Protein AF-0000000078835483 (afdb_homodimer)

pLDDT: mean 87.38, std 11.38, range [38.97, 98.06]

Nearest PDB structures (foldseek):
  6n4n-assembly2_C  TM=4.711E-01  e=6.433E-01  synthetic construct
  5m4y-assembly1_A  TM=3.580E-01  e=1.538E+00  Saccharomyces cerevisiae S288C
  7a0g-assembly1_FFF  TM=2.303E-01  e=1.018E+00  Serratia marcescens
  6n4n-assembly2_C  TM=4.713E-01  e=6.152E-01  synthetic construct
  8gyw-assembly1_B  TM=5.717E-01  e=2.550E+00  Homo sapiens

Secondary structure (DSSP, 8-state):
-TTHHHHHHHHHHHHHHHHHHHHHHHTT-STTTGGG--HHHHHHHHHHHHHHHHHHHHHHHHHHHHHHHH----HHHHHHHHHHHHHHHHHHHHHHHHTS--HHHHHHHHHHHHHHHHHHHHHHHHHHTT---PPPHHHHHHHHHHHHHHHHHHHHHTTTTTT----HHHHHHHHHHHHHHHHHHHHHHHHHHHHHHHHHHHHH-/-TTHHHHHHHHHHHHHHHHHHHHHHHTT-STTTGGG--HHHHHHHHHHHHHHHHHHHHHHHHHHHHHHHH----HHHHHHHHHHHHHHHHHHHHHHHHTS--HHHHHHHHHHHHHHHHHHHHHHHHHHTT---PPPHHHHHHHHHHHHHHHHHHHHHTTTTTT----HHHHHHHHHHHHHHHHHHHHHHHHHHHHHHHHHHHHH-

Organism: Phenylobacterium zucineum (strain HLK1) (NCBI:txid450851)

Radius of gyration: 20.85 Å; Cα contacts (8 Å, |Δi|>4): 551; chains: 2; bounding box: 53×57×50 Å

Foldseek 3Di:
DLCVLVVLLVLLQVLLVLLLVLLCLLLQNDPPRNVPADPLRSLVSLVSSLVSLVVSLVSLVVSVVVCVVVVSCDPSSVVSNVVSLLSNLLSLLVSLVSLDDDPLQVVLSVLLNVLVVLLVVLCVVCVVVPHDDDQDPLNVCLSVLSSVLSSLSSCLSSVVSVVHDPPVVVSVVSNVVSSVSSVVSSVSSVVRSVVSVVSSVVVVD/DLCVLVVLLVLLQVLLVLLLVLLCLLLQNDPPRNVPDDPLRSLVSLVSSLVSLVVSLVSLVVSVVVCVVVVSCDPSSVVSNVVSLLSNLLSLLVSLVSLDDDPLQVVLSVLLNVLVVLLVVLCVVCVVVPHDDDQDPLNVCLSVLSSVLSSLSSCLSSVVSVVHDPPVVVSVVSNVVSSVSSVVSSVSSVVRSVVSVVSSVVVVD

InterPro domains:
  IPR000462 CDP-alcohol phosphatidyltransferase [PF01066] (3-188)
  IPR004570 CDP-diacylglycerol--glycerol-3-phosphate 3-phosphatidyltransferase [PIRSF000847] (2-202)
  IPR004570 CDP-diacylglycerol--glycerol-3-phosphate 3-phosphatidyltransferase [TIGR00560] (3-203)
  IPR043130 CDP-alcohol phosphatidyltransferase, transmembrane domain [G3DSA:1.20.120.1760] (1-204)
  IPR048254 CDP-alcohol phosphatidyltransferase, conserved site [PS00379] (63-85)
  IPR050324 CDP-alcohol phosphatidyltransferase class-I [PTHR14269] (3-194)

Solvent-accessible surface area (backbone atoms only — not comparable to full-atom values): 20276 Å² total; per-residue (Å²): 125,63,57,53,61,39,51,54,34,50,50,28,35,52,29,24,52,47,22,25,51,28,24,29,29,44,43,49,22,30,83,76,54,22,80,69,51,49,74,69,52,27,28,48,30,39,48,49,19,50,50,31,45,51,52,31,50,52,49,52,59,47,42,60,54,46,44,68,66,56,70,48,74,40,72,64,36,64,38,41,41,60,32,26,55,50,36,34,53,51,28,50,52,55,23,52,32,39,70,29,70,44,36,80,49,50,53,39,49,50,53,41,52,43,39,52,47,43,48,49,37,51,46,24,56,29,20,58,70,71,44,80,80,79,85,53,77,65,54,66,48,29,54,56,38,39,49,50,16,47,51,42,43,47,46,57,74,37,33,73,52,68,69,53,72,74,49,60,67,61,47,51,50,52,42,49,51,20,46,50,40,34,46,52,22,26,51,49,41,51,52,45,39,51,51,52,51,51,50,47,51,62,70,72,100,124,61,56,54,62,38,50,54,32,50,49,26,34,51,30,23,51,48,21,25,51,28,24,27,28,46,43,48,22,31,85,78,55,22,80,70,51,49,72,68,51,27,27,49,30,40,48,51,19,50,50,31,44,52,53,31,49,52,48,53,60,48,43,60,53,44,44,69,65,55,70,50,73,40,73,64,37,64,40,41,40,61,34,24,55,50,36,32,53,51,26,49,51,53,22,51,30,39,69,29,71,48,35,79,47,50,53,39,50,50,53,41,52,43,39,52,46,43,48,49,36,51,48,25,57,28,21,58,70,68,44,80,80,79,86,53,77,66,52,65,48,31,56,56,38,39,50,50,16,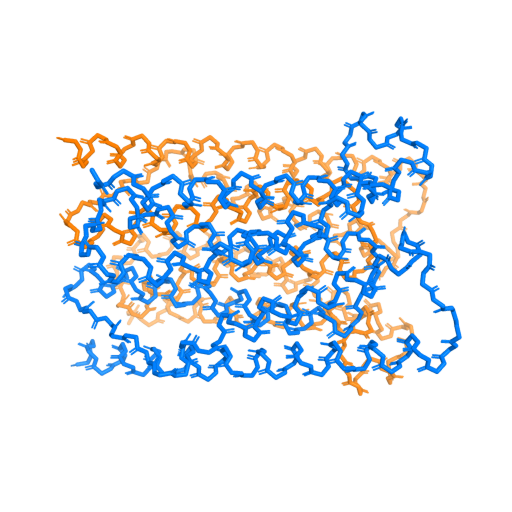49,51,42,43,46,47,56,74,37,33,72,53,68,69,54,74,76,50,60,66,59,47,50,49,52,43,49,51,19,44,50,40,35,45,49,22,26,52,50,40,49,52,46,40,50,50,51,51,50,51,47,53,63,71,74,103

Sequence (410 aa):
MKALPNILTSMRLVLALFMFVALAAAAGAVPYLSERLTPLQQFSLQRWAVYAFIVAAVTDFFDGWLARRMNAVSVWGAILDPIGDKVLVCGAILGLLSLGPQPMVVLPAGLILFREFTVSALREVGAGRGVKLPVTLLAKWKTTLQLTALAMELIVAAWGAFSLPEETAVRSGFALAAHGLFWIAAIVTLITGAQYWEQTRKALSMKALPNILTSMRLVLALFMFVALAAAAGAVPYLSERLTPLQQFSLQRWAVYAFIVAAVTDFFDGWLARRMNAVSVWGAILDPIGDKVLVCGAILGLLSLGPQPMVVLPAGLILFREFTVSALREVGAGRGVKLPVTLLAKWKTTLQLTALAMELIVAAWGAFSLPEETAVRSGFALAAHGLFWIAAIVTLITGAQYWEQTRKALS

Structure (mmCIF, N/CA/C/O backbone):
data_AF-0000000078835483-model_v1
#
loop_
_entity.id
_entity.type
_entity.pdbx_description
1 polymer 'CDP-diacylglycerol--glycerol-3-phosphate 3-phosphatidyltransferase'
#
loop_
_atom_site.group_PDB
_atom_site.id
_atom_site.type_symbol
_atom_site.label_atom_id
_atom_site.label_alt_id
_atom_site.label_comp_id
_atom_site.label_asym_id
_atom_site.label_entity_id
_atom_site.label_seq_id
_atom_site.pdbx_PDB_ins_code
_atom_site.Cartn_x
_atom_site.Cartn_y
_atom_site.Cartn_z
_atom_site.occupancy
_atom_site.B_iso_or_equiv
_atom_site.auth_seq_id
_atom_site.auth_comp_id
_atom_site.auth_asym_id
_atom_site.auth_atom_id
_atom_site.pdbx_PDB_model_num
ATOM 1 N N . MET A 1 1 ? 25.078 22.672 5.008 1 38.97 1 MET A N 1
ATOM 2 C CA . MET A 1 1 ? 25 21.453 5.809 1 38.97 1 MET A CA 1
ATOM 3 C C . MET A 1 1 ? 23.562 20.938 5.859 1 38.97 1 MET A C 1
ATOM 5 O O . MET A 1 1 ? 23.297 19.891 6.43 1 38.97 1 MET A O 1
ATOM 9 N N . LYS A 1 2 ? 22.406 21.844 5.75 1 52.5 2 LYS A N 1
ATOM 10 C CA . LYS A 1 2 ? 20.969 21.641 5.707 1 52.5 2 LYS A CA 1
ATOM 11 C C . LYS A 1 2 ? 20.578 20.672 4.594 1 52.5 2 LYS A C 1
ATOM 13 O O . LYS A 1 2 ? 19.516 20.047 4.652 1 52.5 2 LYS A O 1
ATOM 18 N N . ALA A 1 3 ? 21.672 20.312 3.773 1 58.5 3 ALA A N 1
ATOM 19 C CA . ALA A 1 3 ? 21.484 19.641 2.49 1 58.5 3 ALA A CA 1
ATOM 20 C C . ALA A 1 3 ? 21.672 18.125 2.621 1 58.5 3 ALA A C 1
ATOM 22 O O . ALA A 1 3 ? 21.125 17.359 1.846 1 58.5 3 ALA A O 1
ATOM 23 N N . LEU A 1 4 ? 22.422 17.641 3.676 1 56.84 4 LEU A N 1
ATOM 24 C CA . LEU A 1 4 ? 22.828 16.25 3.744 1 56.84 4 LEU A CA 1
ATOM 25 C C . LEU A 1 4 ? 21.641 15.344 4.035 1 56.84 4 LEU A C 1
ATOM 27 O O . LEU A 1 4 ? 21.453 14.32 3.371 1 56.84 4 LEU A O 1
ATOM 31 N N . PRO A 1 5 ? 20.844 15.719 4.945 1 62 5 PRO A N 1
ATOM 32 C CA . PRO A 1 5 ? 19.703 14.852 5.223 1 62 5 PRO A CA 1
ATOM 33 C C . PRO A 1 5 ? 18.766 14.711 4.027 1 62 5 PRO A C 1
ATOM 35 O O . PRO A 1 5 ? 18.219 13.625 3.777 1 62 5 PRO A O 1
ATOM 38 N N . ASN A 1 6 ? 18.812 15.695 3.252 1 74.06 6 ASN A N 1
ATOM 39 C CA . ASN A 1 6 ? 17.953 15.672 2.066 1 74.06 6 ASN A CA 1
ATOM 40 C C . ASN A 1 6 ? 18.516 14.742 0.993 1 74.06 6 ASN A C 1
ATOM 42 O O . ASN A 1 6 ? 17.766 14.07 0.289 1 74.06 6 ASN A O 1
ATOM 46 N N . ILE A 1 7 ? 19.859 14.719 1.048 1 75.75 7 ILE A N 1
ATOM 47 C CA . ILE A 1 7 ? 20.484 13.875 0.044 1 75.75 7 ILE A CA 1
ATOM 48 C C . ILE A 1 7 ? 20.234 12.406 0.372 1 75.75 7 ILE A C 1
ATOM 50 O O . ILE A 1 7 ? 19.938 11.609 -0.519 1 75.75 7 ILE A O 1
ATOM 54 N N . LEU A 1 8 ? 20.297 12.062 1.636 1 78.25 8 LEU A N 1
ATOM 55 C CA . LEU A 1 8 ? 20.078 10.68 2.047 1 78.25 8 LEU A CA 1
ATOM 56 C C . LEU A 1 8 ? 18.625 10.266 1.815 1 78.25 8 LEU A C 1
ATOM 58 O O . LEU A 1 8 ? 18.359 9.141 1.391 1 78.25 8 LEU A O 1
ATOM 62 N N . THR A 1 9 ? 17.797 11.18 2.062 1 81.31 9 THR A N 1
ATOM 63 C CA . THR A 1 9 ? 16.391 10.914 1.872 1 81.31 9 THR A CA 1
ATOM 64 C C . THR A 1 9 ? 16.062 10.719 0.394 1 81.31 9 THR A C 1
ATOM 66 O O . THR A 1 9 ? 15.32 9.797 0.031 1 81.31 9 THR A O 1
ATOM 69 N N . SER A 1 10 ? 16.656 11.586 -0.372 1 85.19 10 SER A N 1
ATOM 70 C CA . SER A 1 10 ? 16.453 11.461 -1.812 1 85.19 10 SER A CA 1
ATOM 71 C C . SER A 1 10 ? 17.031 10.156 -2.344 1 85.19 10 SER A C 1
ATOM 73 O O . SER A 1 10 ? 16.438 9.508 -3.209 1 85.19 10 SER A O 1
ATOM 75 N N . MET A 1 11 ? 18.141 9.797 -1.864 1 88.88 11 MET A N 1
ATOM 76 C CA . MET A 1 11 ? 18.766 8.547 -2.285 1 88.88 11 MET A CA 1
ATOM 77 C C . MET A 1 11 ? 17.906 7.352 -1.901 1 88.88 11 MET A C 1
ATOM 79 O O . MET A 1 11 ? 17.75 6.414 -2.688 1 88.88 11 MET A O 1
ATOM 83 N N . ARG A 1 12 ? 17.375 7.434 -0.75 1 91.62 12 ARG A N 1
ATOM 84 C CA . ARG A 1 12 ? 16.516 6.355 -0.282 1 91.62 12 ARG A CA 1
ATOM 85 C C . ARG A 1 12 ? 15.289 6.203 -1.181 1 91.62 12 ARG A C 1
ATOM 87 O O . ARG A 1 12 ? 14.883 5.086 -1.504 1 91.62 12 ARG A O 1
ATOM 94 N N . LEU A 1 13 ? 14.766 7.285 -1.535 1 92.62 13 LEU A N 1
ATOM 95 C CA . LEU A 1 13 ? 13.594 7.262 -2.412 1 92.62 13 LEU A CA 1
ATOM 96 C C . LEU A 1 13 ? 13.945 6.656 -3.766 1 92.62 13 LEU A C 1
ATOM 98 O O . LEU A 1 13 ? 13.195 5.836 -4.297 1 92.62 13 LEU A O 1
ATOM 102 N N . VAL A 1 14 ? 15.07 7.031 -4.297 1 94.75 14 VAL A N 1
ATOM 103 C CA . VAL A 1 14 ? 15.516 6.516 -5.586 1 94.75 14 VAL A CA 1
ATOM 104 C C . VAL A 1 14 ? 15.766 5.012 -5.48 1 94.75 14 VAL A C 1
ATOM 106 O O . VAL A 1 14 ? 15.352 4.246 -6.355 1 94.75 14 VAL A O 1
ATOM 109 N N . LEU A 1 15 ? 16.391 4.637 -4.453 1 96.5 15 LEU A N 1
ATOM 110 C CA . LEU A 1 15 ? 16.672 3.219 -4.238 1 96.5 15 LEU A CA 1
ATOM 111 C C . LEU A 1 15 ? 15.383 2.434 -4.051 1 96.5 15 LEU A C 1
ATOM 113 O O . LEU A 1 15 ? 15.266 1.301 -4.523 1 96.5 15 LEU A O 1
ATOM 117 N N . ALA A 1 16 ? 14.461 3.029 -3.326 1 96.12 16 ALA A N 1
ATOM 118 C CA . ALA A 1 16 ? 13.172 2.375 -3.1 1 96.12 16 ALA A CA 1
ATOM 119 C C . ALA A 1 16 ? 12.43 2.156 -4.414 1 96.12 16 ALA A C 1
ATOM 121 O O . ALA A 1 16 ? 11.891 1.074 -4.66 1 96.12 16 ALA A O 1
ATOM 122 N N . LEU A 1 17 ? 12.453 3.17 -5.25 1 96.44 17 LEU A N 1
ATOM 123 C CA . LEU A 1 17 ? 11.797 3.064 -6.551 1 96.44 17 LEU A CA 1
ATOM 124 C C . LEU A 1 17 ? 12.5 2.041 -7.434 1 96.44 17 LEU A C 1
ATOM 126 O O . LEU A 1 17 ? 11.844 1.257 -8.125 1 96.44 17 LEU A O 1
ATOM 130 N N . PHE A 1 18 ? 13.797 2.088 -7.453 1 96.94 18 PHE A N 1
ATOM 131 C CA . PHE A 1 18 ? 14.57 1.114 -8.219 1 96.94 18 PHE A CA 1
ATOM 132 C C . PHE A 1 18 ? 14.258 -0.304 -7.754 1 96.94 18 PHE A C 1
ATOM 134 O O . PHE A 1 18 ? 14.023 -1.193 -8.578 1 96.94 18 PHE A O 1
ATOM 141 N N . MET A 1 19 ? 14.32 -0.472 -6.441 1 97.31 19 MET A N 1
ATOM 142 C CA . MET A 1 19 ? 14.039 -1.787 -5.871 1 97.31 19 MET A CA 1
ATOM 143 C C . MET A 1 19 ? 12.672 -2.297 -6.324 1 97.31 19 MET A C 1
ATOM 145 O O . MET A 1 19 ? 12.547 -3.438 -6.773 1 97.31 19 MET A O 1
ATOM 149 N N . PHE A 1 20 ? 11.703 -1.444 -6.293 1 97.06 20 PHE A N 1
ATOM 150 C CA . PHE A 1 20 ? 10.352 -1.838 -6.672 1 97.06 20 PHE A CA 1
ATOM 151 C C . PHE A 1 20 ? 10.289 -2.217 -8.148 1 97.06 20 PHE A C 1
ATOM 153 O O . PHE A 1 20 ? 9.773 -3.279 -8.5 1 97.06 20 PHE A O 1
ATOM 160 N N . VAL A 1 21 ? 10.844 -1.413 -8.992 1 95.38 21 VAL A N 1
ATOM 161 C CA . VAL A 1 21 ? 10.797 -1.646 -10.43 1 95.38 21 VAL A CA 1
ATOM 162 C C . VAL A 1 21 ? 11.617 -2.887 -10.781 1 95.38 21 VAL A C 1
ATOM 164 O O . VAL A 1 21 ? 11.234 -3.664 -11.656 1 95.38 21 VAL A O 1
ATOM 167 N N . ALA A 1 22 ? 12.711 -3.053 -10.133 1 95.81 22 ALA A N 1
ATOM 168 C CA . ALA A 1 22 ? 13.547 -4.223 -10.367 1 95.81 22 ALA A CA 1
ATOM 169 C C . ALA A 1 22 ? 12.805 -5.512 -10.016 1 95.81 22 ALA A C 1
ATOM 171 O O . ALA A 1 22 ? 12.836 -6.48 -10.781 1 95.81 22 ALA A O 1
ATOM 172 N N . LEU A 1 23 ? 12.148 -5.504 -8.922 1 94.94 23 LEU A N 1
ATOM 173 C CA . LEU A 1 23 ? 11.383 -6.684 -8.531 1 94.94 23 LEU A CA 1
ATOM 174 C C . LEU A 1 23 ? 10.219 -6.914 -9.484 1 94.94 23 LEU A C 1
ATOM 176 O O . LEU A 1 23 ? 9.945 -8.055 -9.875 1 94.94 23 LEU A O 1
ATOM 180 N N . ALA A 1 24 ? 9.586 -5.816 -9.828 1 93.06 24 ALA A N 1
ATOM 181 C CA . ALA A 1 24 ? 8.484 -5.922 -10.773 1 93.06 24 ALA A CA 1
ATOM 182 C C . ALA A 1 24 ? 8.961 -6.457 -12.125 1 93.06 24 ALA A C 1
ATOM 184 O O . ALA A 1 24 ? 8.305 -7.297 -12.734 1 93.06 24 ALA A O 1
ATOM 185 N N . ALA A 1 25 ? 10.078 -5.973 -12.516 1 93.31 25 ALA A N 1
ATOM 186 C CA . ALA A 1 25 ? 10.641 -6.426 -13.789 1 93.31 25 ALA A CA 1
ATOM 187 C C . ALA A 1 25 ? 11.016 -7.906 -13.727 1 93.31 25 ALA A C 1
ATOM 189 O O . ALA A 1 25 ? 10.758 -8.656 -14.672 1 93.31 25 ALA A O 1
ATOM 190 N N . ALA A 1 26 ? 11.609 -8.242 -12.641 1 92.12 26 ALA A N 1
ATOM 191 C CA . ALA A 1 26 ? 12.008 -9.641 -12.469 1 92.12 26 ALA A CA 1
ATOM 192 C C . ALA A 1 26 ? 10.789 -10.562 -12.461 1 92.12 26 ALA A C 1
ATOM 194 O O . ALA A 1 26 ? 10.883 -11.719 -12.883 1 92.12 26 ALA A O 1
ATOM 195 N N . ALA A 1 27 ? 9.695 -10.047 -12.031 1 90 27 ALA A N 1
ATOM 196 C CA . ALA A 1 27 ? 8.469 -10.844 -11.914 1 90 27 ALA A CA 1
ATOM 197 C C . ALA A 1 27 ? 7.684 -10.82 -13.227 1 90 27 ALA A C 1
ATOM 199 O O . ALA A 1 27 ? 6.609 -11.422 -13.32 1 90 27 ALA A O 1
ATOM 200 N N . GLY A 1 28 ? 8.172 -10.062 -14.203 1 88.19 28 GLY A N 1
ATOM 201 C CA . GLY A 1 28 ? 7.496 -10.023 -15.492 1 88.19 28 GLY A CA 1
ATOM 202 C C . GLY A 1 28 ? 6.453 -8.922 -15.578 1 88.19 28 GLY A C 1
ATOM 203 O O . GLY A 1 28 ? 5.586 -8.953 -16.453 1 88.19 28 GLY A O 1
ATOM 204 N N . ALA A 1 29 ? 6.516 -7.938 -14.719 1 85.75 29 ALA A N 1
ATOM 205 C CA . ALA A 1 29 ? 5.398 -7.008 -14.555 1 85.75 29 ALA A CA 1
ATOM 206 C C . ALA A 1 29 ? 5.684 -5.684 -15.258 1 85.75 29 ALA A C 1
ATOM 208 O O . ALA A 1 29 ? 4.855 -4.773 -15.234 1 85.75 29 ALA A O 1
ATOM 209 N N . VAL A 1 30 ? 6.816 -5.598 -15.781 1 83.19 30 VAL A N 1
ATOM 210 C CA . VAL A 1 30 ? 7.145 -4.383 -16.516 1 83.19 30 VAL A CA 1
ATOM 211 C C . VAL A 1 30 ? 7.047 -4.641 -18.016 1 83.19 30 VAL A C 1
ATOM 213 O O . VAL A 1 30 ? 7.863 -5.371 -18.578 1 83.19 30 VAL A O 1
ATOM 216 N N . PRO A 1 31 ? 6.043 -3.992 -18.562 1 78.88 31 PRO A N 1
ATOM 217 C CA . PRO A 1 31 ? 5.859 -4.238 -19.984 1 78.88 31 PRO A CA 1
ATOM 218 C C . PRO A 1 31 ? 7.105 -3.906 -20.812 1 78.88 31 PRO A C 1
ATOM 220 O O . PRO A 1 31 ? 7.805 -2.932 -20.516 1 78.88 31 PRO A O 1
ATOM 223 N N . TYR A 1 32 ? 7.371 -4.707 -21.797 1 76.5 32 TYR A N 1
ATOM 224 C CA . TYR A 1 32 ? 8.453 -4.543 -22.766 1 76.5 32 TYR A CA 1
ATOM 225 C C . TYR A 1 32 ? 9.789 -4.934 -22.156 1 76.5 32 TYR A C 1
ATOM 227 O O . TYR A 1 32 ? 10.57 -5.664 -22.766 1 76.5 32 TYR A O 1
ATOM 235 N N . LEU A 1 33 ? 9.969 -4.609 -20.922 1 80.44 33 LEU A N 1
ATOM 236 C CA . LEU A 1 33 ? 11.242 -4.918 -20.281 1 80.44 33 LEU A CA 1
ATOM 237 C C . LEU A 1 33 ? 11.273 -6.363 -19.812 1 80.44 33 LEU A C 1
ATOM 239 O O . LEU A 1 33 ? 12.258 -7.078 -20.047 1 80.44 33 LEU A O 1
ATOM 243 N N . SER A 1 34 ? 10.289 -6.785 -19.219 1 81.38 34 SER A N 1
ATOM 244 C CA . SER A 1 34 ? 10.242 -8.109 -18.609 1 81.38 34 SER A CA 1
ATOM 245 C C . SER A 1 34 ? 10.297 -9.203 -19.672 1 81.38 34 SER A C 1
ATOM 247 O O . SER A 1 34 ? 10.836 -10.289 -19.438 1 81.38 34 SER A O 1
ATOM 249 N N . GLU A 1 35 ? 9.711 -8.93 -20.734 1 78.25 35 GLU A N 1
ATOM 250 C CA . GLU A 1 35 ? 9.68 -9.906 -21.812 1 78.25 35 GLU A CA 1
ATOM 251 C C . GLU A 1 35 ? 11.078 -10.141 -22.391 1 78.25 35 GLU A C 1
ATOM 253 O O . GLU A 1 35 ? 11.336 -11.18 -23 1 78.25 35 GLU A O 1
ATOM 258 N N . ARG A 1 36 ? 11.953 -9.25 -22.172 1 85.5 36 ARG A N 1
ATOM 259 C CA . ARG A 1 36 ? 13.281 -9.32 -22.781 1 85.5 36 ARG A CA 1
ATOM 260 C C . ARG A 1 36 ? 14.305 -9.867 -21.797 1 85.5 36 ARG A C 1
ATOM 262 O O . ARG A 1 36 ? 15.469 -10.078 -22.156 1 85.5 36 ARG A O 1
ATOM 269 N N . LEU A 1 37 ? 13.844 -10.164 -20.703 1 87.12 37 LEU A N 1
ATOM 270 C CA . LEU A 1 37 ? 14.805 -10.562 -19.672 1 87.12 37 LEU A CA 1
ATOM 271 C C . LEU A 1 37 ? 14.992 -12.07 -19.672 1 87.12 37 LEU A C 1
ATOM 273 O O . LEU A 1 37 ? 14.016 -12.82 -19.766 1 87.12 37 LEU A O 1
ATOM 277 N N . THR A 1 38 ? 16.219 -12.523 -19.656 1 89.81 38 THR A N 1
ATOM 278 C CA . THR A 1 38 ? 16.547 -13.93 -19.453 1 89.81 38 THR A CA 1
ATOM 279 C C . THR A 1 38 ? 16.406 -14.312 -17.984 1 89.81 38 THR A C 1
ATOM 281 O O . THR A 1 38 ? 16.391 -13.445 -17.109 1 89.81 38 THR A O 1
ATOM 284 N N . PRO A 1 39 ? 16.281 -15.57 -17.734 1 88.75 39 PRO A N 1
ATOM 285 C CA . PRO A 1 39 ? 16.188 -16.016 -16.344 1 88.75 39 PRO A CA 1
ATOM 286 C C . PRO A 1 39 ? 17.375 -15.547 -15.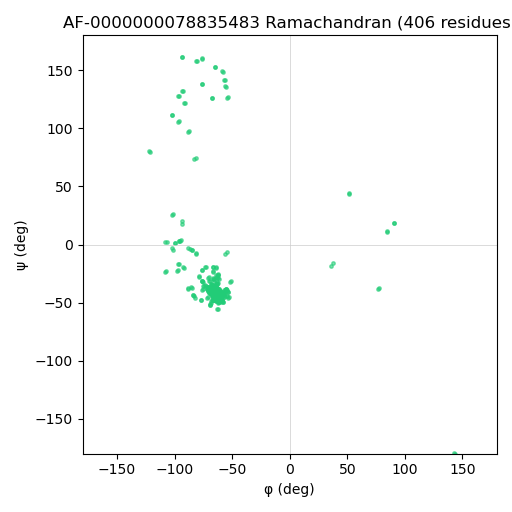5 1 88.75 39 PRO A C 1
ATOM 288 O O . PRO A 1 39 ? 17.203 -15.188 -14.328 1 88.75 39 PRO A O 1
ATOM 291 N N . LEU A 1 40 ? 18.516 -15.555 -16.047 1 90.69 40 LEU A N 1
ATOM 292 C CA . LEU A 1 40 ? 19.703 -15.102 -15.344 1 90.69 40 LEU A CA 1
ATOM 293 C C . LEU A 1 40 ? 19.609 -13.617 -15.008 1 90.69 40 LEU A C 1
ATOM 295 O O . LEU A 1 40 ? 20.016 -13.195 -13.922 1 90.69 40 LEU A O 1
ATOM 299 N N . GLN A 1 41 ? 19.047 -12.898 -15.93 1 91.62 41 GLN A N 1
ATOM 300 C CA . GLN A 1 41 ? 18.875 -11.469 -15.711 1 91.62 41 GLN A CA 1
ATOM 301 C C . GLN A 1 41 ? 17.797 -11.203 -14.664 1 91.62 41 GLN A C 1
ATOM 303 O O . GLN A 1 41 ? 17.906 -10.25 -13.883 1 91.62 41 GLN A O 1
ATOM 308 N N . GLN A 1 42 ? 16.828 -12.008 -14.719 1 92.06 42 GLN A N 1
ATOM 309 C CA . GLN A 1 42 ? 15.789 -11.898 -13.695 1 92.06 42 GLN A CA 1
ATOM 310 C C . GLN A 1 42 ? 16.359 -12.117 -12.297 1 92.06 42 GLN A C 1
ATOM 312 O O . GLN A 1 42 ? 16.062 -11.352 -11.375 1 92.06 42 GLN A O 1
ATOM 317 N N . PHE A 1 43 ? 17.219 -13.055 -12.188 1 92.75 43 PHE A N 1
ATOM 318 C CA . PHE A 1 43 ? 17.859 -13.352 -10.914 1 92.75 43 PHE A CA 1
ATOM 319 C C . PHE A 1 43 ? 18.766 -12.203 -10.484 1 92.75 43 PHE A C 1
ATOM 321 O O . PHE A 1 43 ? 18.797 -11.844 -9.305 1 92.75 43 PHE A O 1
ATOM 328 N N . SER A 1 44 ? 19.438 -11.695 -11.445 1 94.56 44 SER A N 1
ATOM 329 C CA . SER A 1 44 ? 20.312 -10.562 -11.156 1 94.56 44 SER A CA 1
ATOM 330 C C . SER A 1 44 ? 19.5 -9.367 -10.641 1 94.56 44 SER A C 1
ATOM 332 O O . SER A 1 44 ? 19.906 -8.711 -9.68 1 94.56 44 SER A O 1
ATOM 334 N N . LEU A 1 45 ? 18.422 -9.125 -11.273 1 94.75 45 LEU A N 1
ATOM 335 C CA . LEU A 1 45 ? 17.562 -8.023 -10.844 1 94.75 45 LEU A CA 1
ATOM 336 C C . LEU A 1 45 ? 17.047 -8.25 -9.43 1 94.75 45 LEU A C 1
ATOM 338 O O . LEU A 1 45 ? 16.938 -7.312 -8.641 1 94.75 45 LEU A O 1
ATOM 342 N N . GLN A 1 46 ? 16.688 -9.438 -9.156 1 95.69 46 GLN A N 1
ATOM 343 C CA . GLN A 1 46 ? 16.234 -9.758 -7.809 1 95.69 46 GLN A CA 1
ATOM 344 C C . GLN A 1 46 ? 17.328 -9.469 -6.781 1 95.69 46 GLN A C 1
ATOM 346 O O . GLN A 1 46 ? 17.062 -8.883 -5.73 1 95.69 46 GLN A O 1
ATOM 351 N N . ARG A 1 47 ? 18.547 -9.836 -7.09 1 96.62 47 ARG A N 1
ATOM 352 C CA . ARG A 1 47 ? 19.672 -9.594 -6.184 1 96.62 47 ARG A CA 1
ATOM 353 C C . ARG A 1 47 ? 19.891 -8.102 -5.973 1 96.62 47 ARG A C 1
ATOM 355 O O . ARG A 1 47 ? 20.031 -7.645 -4.836 1 96.62 47 ARG A O 1
ATOM 362 N N . TRP A 1 48 ? 19.859 -7.473 -7.059 1 96.94 48 TRP A N 1
ATOM 363 C CA . TRP A 1 48 ? 20.109 -6.035 -6.973 1 96.94 48 TRP A CA 1
ATOM 364 C C . TRP A 1 48 ? 18.984 -5.344 -6.203 1 96.94 48 TRP A C 1
ATOM 366 O O . TRP A 1 48 ? 19.219 -4.355 -5.504 1 96.94 48 TRP A O 1
ATOM 376 N N . ALA A 1 49 ? 17.812 -5.84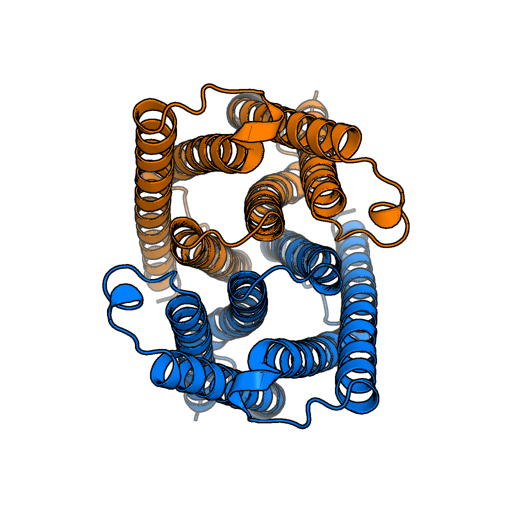 -6.383 1 97.44 49 ALA A N 1
ATOM 377 C CA . ALA A 1 49 ? 16.688 -5.281 -5.633 1 97.44 49 ALA A CA 1
ATOM 378 C C . ALA A 1 49 ? 16.875 -5.484 -4.133 1 97.44 49 ALA A C 1
ATOM 380 O O . ALA A 1 49 ? 16.609 -4.574 -3.342 1 97.44 49 ALA A O 1
ATOM 381 N N . VAL A 1 50 ? 17.328 -6.691 -3.773 1 97.44 50 VAL A N 1
ATOM 382 C CA . VAL A 1 50 ? 17.547 -6.98 -2.361 1 97.44 50 VAL A CA 1
ATOM 383 C C . VAL A 1 50 ? 18.656 -6.082 -1.822 1 97.44 50 VAL A C 1
ATOM 385 O O . VAL A 1 50 ? 18.531 -5.516 -0.735 1 97.44 50 VAL A O 1
ATOM 388 N N . TYR A 1 51 ? 19.688 -5.93 -2.586 1 97.88 51 TYR A N 1
ATOM 389 C CA . TYR A 1 51 ? 20.781 -5.047 -2.182 1 97.88 51 TYR A CA 1
ATOM 390 C C . TYR A 1 51 ? 20.297 -3.611 -2.041 1 97.88 51 TYR A C 1
ATOM 392 O O . TYR A 1 51 ? 20.656 -2.922 -1.08 1 97.88 51 TYR A O 1
ATOM 400 N N . ALA A 1 52 ? 19.594 -3.213 -3.016 1 97.62 52 ALA A N 1
ATOM 401 C CA . ALA A 1 52 ? 19.047 -1.855 -2.971 1 97.62 52 ALA A CA 1
ATOM 402 C C . ALA A 1 52 ? 18.188 -1.645 -1.726 1 97.62 52 ALA A C 1
ATOM 404 O O . ALA A 1 52 ? 18.266 -0.594 -1.084 1 97.62 52 ALA A O 1
ATOM 405 N N . PHE A 1 53 ? 17.406 -2.631 -1.414 1 98.06 53 PHE A N 1
ATOM 406 C CA . PHE A 1 53 ? 16.562 -2.533 -0.227 1 98.06 53 PHE A CA 1
ATOM 407 C C . PHE A 1 53 ? 17.406 -2.406 1.031 1 98.06 53 PHE A C 1
ATOM 409 O O . PHE A 1 53 ? 17.141 -1.566 1.891 1 98.06 53 PHE A O 1
ATOM 416 N N . ILE A 1 54 ? 18.391 -3.203 1.146 1 97.06 54 ILE A N 1
ATOM 417 C CA . ILE A 1 54 ? 19.234 -3.227 2.334 1 97.06 54 ILE A CA 1
ATOM 418 C C . ILE A 1 54 ? 19.953 -1.889 2.48 1 97.06 54 ILE A C 1
ATOM 420 O O . ILE A 1 54 ? 20 -1.318 3.574 1 97.06 54 ILE A O 1
ATOM 424 N N . VAL A 1 55 ? 20.469 -1.412 1.409 1 95.81 55 VAL A N 1
ATOM 425 C CA . VAL A 1 55 ? 21.172 -0.129 1.447 1 95.81 55 VAL A CA 1
ATOM 426 C C . VAL A 1 55 ? 20.188 0.974 1.858 1 95.81 55 VAL A C 1
ATOM 428 O O . VAL A 1 55 ? 20.516 1.812 2.703 1 95.81 55 VAL A O 1
ATOM 431 N N . ALA A 1 56 ? 19 0.947 1.247 1 94.19 56 ALA A N 1
ATOM 432 C CA . ALA A 1 56 ? 18 1.944 1.588 1 94.19 56 ALA A CA 1
ATOM 433 C C . ALA A 1 56 ? 17.594 1.841 3.057 1 94.19 56 ALA A C 1
ATOM 435 O O . ALA A 1 56 ? 17.422 2.857 3.732 1 94.19 56 ALA A O 1
ATOM 436 N N . ALA A 1 57 ? 17.453 0.634 3.533 1 92.62 57 ALA A N 1
ATOM 437 C CA . ALA A 1 57 ? 17.062 0.41 4.922 1 92.62 57 ALA A CA 1
ATOM 438 C C . ALA A 1 57 ? 18.141 0.901 5.883 1 92.62 57 ALA A C 1
ATOM 440 O O . ALA A 1 57 ? 17.844 1.494 6.918 1 92.62 57 ALA A O 1
ATOM 441 N N . VAL A 1 58 ? 19.359 0.656 5.559 1 90.12 58 VAL A N 1
ATOM 442 C CA . VAL A 1 58 ? 20.484 1.068 6.398 1 90.12 58 VAL A CA 1
ATOM 443 C C . VAL A 1 58 ? 20.578 2.592 6.422 1 90.12 58 VAL A C 1
ATOM 445 O O . VAL A 1 58 ? 20.859 3.186 7.465 1 90.12 58 VAL A O 1
ATOM 448 N N . THR A 1 59 ? 20.344 3.232 5.281 1 85.62 59 THR A N 1
ATOM 449 C CA . THR A 1 59 ? 20.391 4.688 5.219 1 85.62 59 THR A CA 1
ATOM 450 C C . THR A 1 59 ? 19.297 5.301 6.098 1 85.62 59 THR A C 1
ATOM 452 O O . THR A 1 59 ? 19.469 6.406 6.613 1 85.62 59 THR A O 1
ATOM 455 N N . ASP A 1 60 ? 18.172 4.602 6.098 1 82.5 60 ASP A N 1
ATOM 456 C CA . ASP A 1 60 ? 17.094 5.07 6.953 1 82.5 60 ASP A CA 1
ATOM 457 C C . ASP A 1 60 ? 17.5 5.062 8.422 1 82.5 60 ASP A C 1
ATOM 459 O O . ASP A 1 60 ? 17.156 5.977 9.172 1 82.5 60 ASP A O 1
ATOM 463 N N . PHE A 1 61 ? 18.203 4.109 8.766 1 77.38 61 PHE A N 1
ATOM 464 C CA . PHE A 1 61 ? 18.656 3.959 10.141 1 77.38 61 PHE A CA 1
ATOM 465 C C . PHE A 1 61 ? 19.656 5.062 10.5 1 77.38 61 PHE A C 1
ATOM 467 O O . PHE A 1 61 ? 19.594 5.625 11.594 1 77.38 61 PHE A O 1
ATOM 474 N N . PHE A 1 62 ? 20.406 5.461 9.578 1 75.69 62 PHE A N 1
ATOM 475 C CA . PHE A 1 62 ? 21.438 6.453 9.852 1 75.69 62 PHE A CA 1
ATOM 476 C C . PHE A 1 62 ? 20.875 7.867 9.766 1 75.69 62 PHE A C 1
ATOM 478 O O . PHE A 1 62 ? 21.328 8.766 10.477 1 75.69 62 PHE A O 1
ATOM 485 N N . ASP A 1 63 ? 19.953 8.016 8.797 1 67.56 63 ASP A N 1
ATOM 486 C CA . ASP A 1 63 ? 19.344 9.336 8.625 1 67.56 63 ASP A CA 1
ATOM 487 C C . ASP A 1 63 ? 18.641 9.789 9.898 1 67.56 63 ASP A C 1
ATOM 489 O O . ASP A 1 63 ? 18.719 10.953 10.281 1 67.56 63 ASP A O 1
ATOM 493 N N . GLY A 1 64 ? 17.844 8.93 10.453 1 58.78 64 GLY A N 1
ATOM 494 C CA . GLY A 1 64 ? 17.25 9.289 11.734 1 58.78 64 GLY A CA 1
ATOM 495 C C . GLY A 1 64 ? 18.281 9.742 12.758 1 58.78 64 GLY A C 1
ATOM 496 O O . GLY A 1 64 ? 18.062 10.75 13.445 1 58.78 64 GLY A O 1
ATOM 497 N N . TRP A 1 65 ? 19.328 9.156 12.594 1 56.81 65 TRP A N 1
ATOM 498 C CA . TRP A 1 65 ? 20.391 9.461 13.539 1 56.81 65 TRP A CA 1
ATOM 499 C C . TRP A 1 65 ? 21.016 10.82 13.242 1 56.81 65 TRP A C 1
ATOM 501 O O . TRP A 1 65 ? 21.234 11.625 14.148 1 56.81 65 TRP A O 1
ATOM 511 N N . LEU A 1 66 ? 21.141 11.07 11.992 1 54.69 66 LEU A N 1
ATOM 512 C CA . LEU A 1 66 ? 21.812 12.297 11.57 1 54.69 66 LEU A CA 1
ATOM 513 C C . LEU A 1 66 ? 20.891 13.5 11.727 1 54.69 66 LEU A C 1
ATOM 515 O O . LEU A 1 66 ? 21.344 14.578 12.133 1 54.69 66 LEU A O 1
ATOM 519 N N . ALA A 1 67 ? 19.688 13.367 11.25 1 57 67 ALA A N 1
ATOM 520 C CA . ALA A 1 67 ? 18.734 14.469 11.398 1 57 67 ALA A CA 1
ATOM 521 C C . ALA A 1 67 ? 18.625 14.898 12.852 1 57 67 ALA A C 1
ATOM 523 O O . ALA A 1 67 ? 18.516 16.094 13.141 1 57 67 ALA A O 1
ATOM 524 N N . ARG A 1 68 ? 18.609 13.977 13.688 1 54.19 68 ARG A N 1
ATOM 525 C CA . ARG A 1 68 ? 18.531 14.281 15.109 1 54.19 68 ARG A CA 1
ATOM 526 C C . ARG A 1 68 ? 19.766 15.047 15.57 1 54.19 68 ARG A C 1
ATOM 528 O O . ARG A 1 68 ? 19.688 15.906 16.453 1 54.19 68 ARG A O 1
ATOM 535 N N . ARG A 1 69 ? 20.641 14.797 14.891 1 52.41 69 ARG A N 1
ATOM 536 C CA . ARG A 1 69 ? 21.891 15.422 15.312 1 52.41 69 ARG A CA 1
ATOM 537 C C . ARG A 1 69 ? 22.047 16.812 14.711 1 52.41 69 ARG A C 1
ATOM 539 O O . ARG A 1 69 ? 22.625 17.703 15.336 1 52.41 69 ARG A O 1
ATOM 546 N N . MET A 1 70 ? 21.609 16.859 13.492 1 52.78 70 MET A N 1
ATOM 547 C CA . MET A 1 70 ? 21.875 18.125 12.828 1 52.78 70 MET A CA 1
ATOM 548 C C . MET A 1 70 ? 20.703 19.078 12.977 1 52.78 70 MET A C 1
ATOM 550 O O . MET A 1 70 ? 20.734 20.203 12.469 1 52.78 70 MET A O 1
ATOM 554 N N . ASN A 1 71 ? 19.859 18.938 13.781 1 49.88 71 ASN A N 1
ATOM 555 C CA . ASN A 1 71 ? 18.719 19.812 14.016 1 49.88 71 ASN A CA 1
ATOM 556 C C . ASN A 1 71 ? 18.156 20.375 12.711 1 49.88 71 ASN A C 1
ATOM 558 O O . ASN A 1 71 ? 17.375 21.328 12.727 1 49.88 71 ASN A O 1
ATOM 562 N N . ALA A 1 72 ? 18.875 20.312 11.586 1 50.56 72 ALA A N 1
ATOM 563 C CA . ALA A 1 72 ? 18.5 21.047 10.383 1 50.56 72 ALA A CA 1
ATOM 564 C C . ALA A 1 72 ? 17.453 20.281 9.57 1 50.56 72 ALA A C 1
ATOM 566 O O . ALA A 1 72 ? 17.797 19.312 8.875 1 50.56 72 ALA A O 1
ATOM 567 N N . VAL A 1 73 ? 16.188 20.297 10.133 1 61.66 73 VAL A N 1
ATOM 568 C CA . VAL A 1 73 ? 15.203 19.594 9.305 1 61.66 73 VAL A CA 1
ATOM 569 C C . VAL A 1 73 ? 14.602 20.562 8.297 1 61.66 73 VAL A C 1
ATOM 571 O O . VAL A 1 73 ? 14.008 21.578 8.672 1 61.66 73 VAL A O 1
ATOM 574 N N . SER A 1 74 ? 15.086 20.625 7 1 76 74 SER A N 1
ATOM 575 C CA . SER A 1 74 ? 14.438 21.375 5.926 1 76 74 SER A CA 1
ATOM 576 C C . SER A 1 74 ? 13.008 20.891 5.703 1 76 74 SER A C 1
ATOM 578 O O . SER A 1 74 ? 12.656 19.781 6.098 1 76 74 SER A O 1
ATOM 580 N N . VAL A 1 75 ? 12.258 21.844 5.281 1 77.44 75 VAL A N 1
ATOM 581 C CA . VAL A 1 75 ? 10.859 21.531 4.996 1 77.44 75 VAL A CA 1
ATOM 582 C C . VAL A 1 75 ? 10.766 20.391 3.998 1 77.44 75 VAL A C 1
ATOM 584 O O . VAL A 1 75 ? 9.969 19.469 4.176 1 77.44 75 VAL A O 1
ATOM 587 N N . TRP A 1 76 ? 11.609 20.359 3.059 1 82.69 76 TRP A N 1
ATOM 588 C CA . TRP A 1 76 ? 11.594 19.312 2.045 1 82.69 76 TRP A CA 1
ATOM 589 C C . TRP A 1 76 ? 12.047 17.984 2.633 1 82.69 76 TRP A C 1
ATOM 591 O O . TRP A 1 76 ? 11.555 16.922 2.238 1 82.69 76 TRP A O 1
ATOM 601 N N . GLY A 1 77 ? 12.961 18.062 3.496 1 79.19 77 GLY A N 1
ATOM 602 C CA . GLY A 1 77 ? 13.328 16.844 4.215 1 79.19 77 GLY A CA 1
ATOM 603 C C . GLY A 1 77 ? 12.195 16.281 5.043 1 79.19 77 GLY A C 1
ATOM 604 O O . GLY A 1 77 ? 11.992 15.062 5.07 1 79.19 77 GLY A O 1
ATOM 605 N N . ALA A 1 78 ? 11.5 17.156 5.59 1 78.81 78 ALA A N 1
ATOM 606 C CA . ALA A 1 78 ? 10.375 16.75 6.43 1 78.81 78 ALA A CA 1
ATOM 607 C C . ALA A 1 78 ? 9.281 16.078 5.602 1 78.81 78 ALA A C 1
ATOM 609 O O . ALA A 1 78 ? 8.57 15.203 6.098 1 78.81 78 ALA A O 1
ATOM 610 N N . ILE A 1 79 ? 9.195 16.469 4.395 1 84.56 79 ILE A N 1
ATOM 611 C CA . ILE A 1 79 ? 8.203 15.906 3.49 1 84.56 79 ILE A CA 1
ATOM 612 C C . ILE A 1 79 ? 8.727 14.602 2.889 1 84.56 79 ILE A C 1
ATOM 614 O O . ILE A 1 79 ? 8.023 13.594 2.877 1 84.56 79 ILE A O 1
ATOM 618 N N . LEU A 1 80 ? 9.953 14.57 2.486 1 87.31 80 LEU A N 1
ATOM 619 C CA . LEU A 1 80 ? 10.5 13.461 1.709 1 87.31 80 LEU A CA 1
ATOM 620 C C . LEU A 1 80 ? 10.836 12.281 2.611 1 87.31 80 LEU A C 1
ATOM 622 O O . LEU A 1 80 ? 10.75 11.125 2.188 1 87.31 80 LEU A O 1
ATOM 626 N N . ASP A 1 81 ? 11.117 12.625 3.824 1 84.44 81 ASP A N 1
ATOM 627 C CA . ASP A 1 81 ? 11.547 11.57 4.738 1 84.44 81 ASP A CA 1
ATOM 628 C C . ASP A 1 81 ? 10.438 10.539 4.945 1 84.44 81 ASP A C 1
ATOM 630 O O . ASP A 1 81 ? 10.617 9.359 4.641 1 84.44 81 ASP A O 1
ATOM 634 N N . PRO A 1 82 ? 9.32 10.984 5.355 1 85 82 PRO A N 1
ATOM 635 C CA . PRO A 1 82 ? 8.25 10 5.547 1 85 82 PRO A CA 1
ATOM 636 C C . PRO A 1 82 ? 7.832 9.32 4.242 1 85 82 PRO A C 1
ATOM 638 O O . PRO A 1 82 ? 7.438 8.156 4.25 1 85 82 PRO A O 1
ATOM 641 N N . ILE A 1 83 ? 7.859 9.969 3.162 1 89.62 83 ILE A N 1
ATOM 642 C CA . ILE A 1 83 ? 7.52 9.391 1.867 1 89.62 83 ILE A CA 1
ATOM 643 C C . ILE A 1 83 ? 8.477 8.25 1.546 1 89.62 83 ILE A C 1
ATOM 645 O O . ILE A 1 83 ? 8.039 7.156 1.162 1 89.62 83 ILE A O 1
ATOM 649 N N . GLY A 1 84 ? 9.703 8.562 1.699 1 90.25 84 GLY A N 1
ATOM 650 C CA . GLY A 1 84 ? 10.719 7.562 1.396 1 90.25 84 GLY A CA 1
ATOM 651 C C . GLY A 1 84 ? 10.547 6.285 2.197 1 90.25 84 GLY A C 1
ATOM 652 O O . GLY A 1 84 ? 10.672 5.188 1.654 1 90.25 84 GLY A O 1
ATOM 653 N N . ASP A 1 85 ? 10.258 6.445 3.43 1 88.56 85 ASP A N 1
ATOM 654 C CA . ASP A 1 85 ? 10.086 5.293 4.309 1 88.56 85 ASP A CA 1
ATOM 655 C C . ASP A 1 85 ? 8.875 4.461 3.889 1 88.56 85 ASP A C 1
ATOM 657 O O . ASP A 1 85 ? 8.953 3.234 3.811 1 88.56 85 ASP A O 1
ATOM 661 N N . LYS A 1 86 ? 7.836 5.082 3.568 1 93.31 86 LYS A N 1
ATOM 662 C CA . LYS A 1 86 ? 6.59 4.395 3.232 1 93.31 86 LYS A CA 1
ATOM 663 C C . LYS A 1 86 ? 6.668 3.771 1.843 1 93.31 86 LYS A C 1
ATOM 665 O O . LYS A 1 86 ? 6.156 2.67 1.623 1 93.31 86 LYS A O 1
ATOM 670 N N . VAL A 1 87 ? 7.332 4.461 1.013 1 95.69 87 VAL A N 1
ATOM 671 C CA . VAL A 1 87 ? 7.484 3.939 -0.342 1 95.69 87 VAL A CA 1
ATOM 672 C C . VAL A 1 87 ? 8.398 2.715 -0.326 1 95.69 87 VAL A C 1
ATOM 674 O O . VAL A 1 87 ? 8.156 1.744 -1.049 1 95.69 87 VAL A O 1
ATOM 677 N N . LEU A 1 88 ? 9.398 2.822 0.469 1 96.06 88 LEU A N 1
ATOM 678 C CA . LEU A 1 88 ? 10.312 1.689 0.582 1 96.06 88 LEU A CA 1
ATOM 679 C C . LEU A 1 88 ? 9.578 0.452 1.089 1 96.06 88 LEU A C 1
ATOM 681 O O . LEU A 1 88 ? 9.672 -0.619 0.484 1 96.06 88 LEU A O 1
ATOM 685 N N . VAL A 1 89 ? 8.82 0.597 2.127 1 96.62 89 VAL A N 1
ATOM 686 C CA . VAL A 1 89 ? 8.094 -0.512 2.742 1 96.62 89 VAL A CA 1
ATOM 687 C C . VAL A 1 89 ? 6.996 -0.996 1.801 1 96.62 89 VAL A C 1
ATOM 689 O O . VAL A 1 89 ? 6.883 -2.195 1.532 1 96.62 89 VAL A O 1
ATOM 692 N N . CYS A 1 90 ? 6.238 -0.104 1.304 1 97.56 90 CYS A N 1
ATOM 693 C CA . CYS A 1 90 ? 5.156 -0.452 0.39 1 97.56 90 CYS A CA 1
ATOM 694 C C . CYS A 1 90 ? 5.695 -1.122 -0.867 1 97.56 90 CYS A C 1
ATOM 696 O O . CYS A 1 90 ? 5.172 -2.146 -1.305 1 97.56 90 CYS A O 1
ATOM 698 N N . GLY A 1 91 ? 6.719 -0.519 -1.411 1 97.5 91 GLY A N 1
ATOM 699 C CA . GLY A 1 91 ? 7.328 -1.095 -2.598 1 97.5 91 GLY A CA 1
ATOM 700 C C . GLY A 1 91 ? 7.879 -2.49 -2.369 1 97.5 91 GLY A C 1
ATOM 701 O O . GLY A 1 91 ? 7.754 -3.359 -3.234 1 97.5 91 GLY A O 1
ATOM 702 N N . ALA A 1 92 ? 8.492 -2.656 -1.271 1 97.56 92 ALA A N 1
ATOM 703 C CA . ALA A 1 92 ? 9.039 -3.971 -0.94 1 97.56 92 ALA A CA 1
ATOM 704 C C . ALA A 1 92 ? 7.93 -5.012 -0.833 1 97.56 92 ALA A C 1
ATOM 706 O O . ALA A 1 92 ? 8.078 -6.141 -1.313 1 97.56 92 ALA A O 1
ATOM 707 N N . ILE A 1 93 ? 6.863 -4.637 -0.207 1 97.12 93 ILE A N 1
ATOM 708 C CA . ILE A 1 93 ? 5.738 -5.547 -0.027 1 97.12 93 ILE A CA 1
ATOM 709 C C . ILE A 1 93 ? 5.141 -5.906 -1.387 1 97.12 93 ILE A C 1
ATOM 711 O O . ILE A 1 93 ? 4.938 -7.082 -1.691 1 97.12 93 ILE A O 1
ATOM 715 N N . LEU A 1 94 ? 4.898 -4.902 -2.193 1 96.44 94 LEU A N 1
ATOM 716 C CA . LEU A 1 94 ? 4.32 -5.148 -3.51 1 96.44 94 LEU A CA 1
ATOM 717 C C . LEU A 1 94 ? 5.27 -5.969 -4.375 1 96.44 94 LEU A C 1
ATOM 719 O O . LEU A 1 94 ? 4.836 -6.867 -5.098 1 96.44 94 LEU A O 1
ATOM 723 N N . GLY A 1 95 ? 6.539 -5.598 -4.324 1 94.94 95 GLY A N 1
ATOM 724 C CA . GLY A 1 95 ? 7.531 -6.367 -5.055 1 94.94 95 GLY A CA 1
ATOM 725 C C . GLY A 1 95 ? 7.598 -7.82 -4.617 1 94.94 95 GLY A C 1
ATOM 726 O O . GLY A 1 95 ? 7.711 -8.719 -5.453 1 94.94 95 GLY A O 1
ATOM 727 N N . LEU A 1 96 ? 7.547 -7.977 -3.35 1 94.44 96 LEU A N 1
ATOM 728 C CA . LEU A 1 96 ? 7.559 -9.32 -2.783 1 94.44 96 LEU A CA 1
ATOM 729 C C . LEU A 1 96 ? 6.367 -10.133 -3.285 1 94.44 96 LEU A C 1
ATOM 731 O O . LEU A 1 96 ? 6.52 -11.281 -3.691 1 94.44 96 LEU A O 1
ATOM 735 N N . LEU A 1 97 ? 5.227 -9.539 -3.322 1 92.44 97 LEU A N 1
ATOM 736 C CA . LEU A 1 97 ? 4.008 -10.227 -3.734 1 92.44 97 LEU A CA 1
ATOM 737 C C . LEU A 1 97 ? 3.998 -10.461 -5.238 1 92.44 97 LEU A C 1
ATOM 739 O O . LEU A 1 97 ? 3.266 -11.328 -5.73 1 92.44 97 LEU A O 1
ATOM 743 N N . SER A 1 98 ? 4.805 -9.727 -5.949 1 91 98 SER A N 1
ATOM 744 C CA . SER A 1 98 ? 4.883 -9.906 -7.395 1 91 98 SER A CA 1
ATOM 745 C C . SER A 1 98 ? 5.684 -11.148 -7.754 1 91 98 SER A C 1
ATOM 747 O O . SER A 1 98 ? 5.574 -11.664 -8.867 1 91 98 SER A O 1
ATOM 749 N N . LEU A 1 99 ? 6.508 -11.609 -6.891 1 88.75 99 LEU A N 1
ATOM 750 C CA . LEU A 1 99 ? 7.383 -12.742 -7.164 1 88.75 99 LEU A CA 1
ATOM 751 C C . LEU A 1 99 ? 6.637 -14.062 -6.98 1 88.75 99 LEU A C 1
ATOM 753 O O . LEU A 1 99 ? 7.156 -15.125 -7.316 1 88.75 99 LEU A O 1
ATOM 757 N N . GLY A 1 100 ? 5.355 -13.969 -6.453 1 82.94 100 GLY A N 1
ATOM 758 C CA . GLY A 1 100 ? 4.562 -15.172 -6.234 1 82.94 100 GLY A CA 1
ATOM 759 C C . GLY A 1 100 ? 3.723 -15.102 -4.973 1 82.94 100 GLY A C 1
ATOM 760 O O . GLY A 1 100 ? 3.744 -14.102 -4.258 1 82.94 100 GLY A O 1
ATOM 761 N N . PRO A 1 101 ? 3.062 -16.172 -4.832 1 79.44 101 PRO A N 1
ATOM 762 C CA . PRO A 1 101 ? 2.203 -16.188 -3.645 1 79.44 101 PRO A CA 1
ATOM 763 C C . PRO A 1 101 ? 2.996 -16.219 -2.34 1 79.44 101 PRO A C 1
ATOM 765 O O . PRO A 1 101 ? 3.965 -16.969 -2.215 1 79.44 101 PRO A O 1
ATOM 768 N N . GLN A 1 102 ? 2.76 -15.352 -1.503 1 86.62 102 GLN A N 1
ATOM 769 C CA . GLN A 1 102 ? 3.344 -15.25 -0.17 1 86.62 102 GLN A CA 1
ATOM 770 C C . GLN A 1 102 ? 2.264 -15.273 0.908 1 86.62 102 GLN A C 1
ATOM 772 O O . GLN A 1 102 ? 1.979 -14.25 1.535 1 86.62 102 GLN A O 1
ATOM 777 N N . PRO A 1 103 ? 1.812 -16.469 1.185 1 86.94 103 PRO A N 1
ATOM 778 C CA . PRO A 1 103 ? 0.644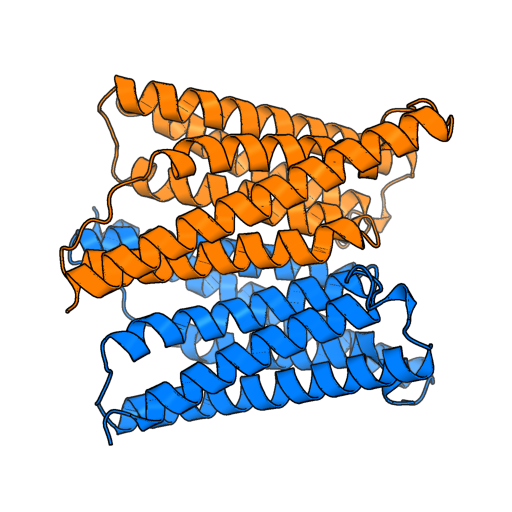 -16.547 2.064 1 86.94 103 PRO A CA 1
ATOM 779 C C . PRO A 1 103 ? 0.913 -15.992 3.459 1 86.94 103 PRO A C 1
ATOM 781 O O . PRO A 1 103 ? 0.017 -15.406 4.078 1 86.94 103 PRO A O 1
ATOM 784 N N . MET A 1 104 ? 2.094 -16.109 3.965 1 90.88 104 MET A N 1
ATOM 785 C CA . MET A 1 104 ? 2.375 -15.695 5.336 1 90.88 104 MET A CA 1
ATOM 786 C C . MET A 1 104 ? 2.684 -14.203 5.406 1 90.88 104 MET A C 1
ATOM 788 O O . MET A 1 104 ? 2.766 -13.633 6.496 1 90.88 104 MET A O 1
ATOM 792 N N . VAL A 1 105 ? 2.746 -13.57 4.254 1 93.69 105 VAL A N 1
ATOM 793 C CA . VAL A 1 105 ? 3.207 -12.188 4.234 1 93.69 105 VAL A CA 1
ATOM 794 C C . VAL A 1 105 ? 2.029 -11.258 3.961 1 93.69 105 VAL A C 1
ATOM 796 O O . VAL A 1 105 ? 2.023 -10.102 4.406 1 93.69 105 VAL A O 1
ATOM 799 N N . VAL A 1 106 ? 0.98 -11.719 3.361 1 94.31 106 VAL A N 1
ATOM 800 C CA . VAL A 1 106 ? -0.09 -10.883 2.834 1 94.31 106 VAL A CA 1
ATOM 801 C C . VAL A 1 106 ? -0.826 -10.195 3.984 1 94.31 106 VAL A C 1
ATOM 803 O O . VAL A 1 106 ? -1.007 -8.977 3.975 1 94.31 106 VAL A O 1
ATOM 806 N N . LEU A 1 107 ? -1.157 -10.945 4.977 1 95 107 LEU A N 1
ATOM 807 C CA . LEU A 1 107 ? -1.978 -10.398 6.051 1 95 107 LEU A CA 1
ATOM 808 C C . LEU A 1 107 ? -1.193 -9.375 6.867 1 95 107 LEU A C 1
ATOM 810 O O . LEU A 1 107 ? -1.636 -8.234 7.035 1 95 107 LEU A O 1
ATOM 814 N N . PRO A 1 108 ? -0.016 -9.758 7.324 1 96.25 108 PRO A N 1
ATOM 815 C CA . PRO A 1 108 ? 0.734 -8.742 8.062 1 96.25 108 PRO A CA 1
ATOM 816 C C . PRO A 1 108 ? 1.101 -7.535 7.199 1 96.25 108 PRO A C 1
ATOM 818 O O . PRO A 1 108 ? 1.152 -6.406 7.695 1 96.25 108 PRO A O 1
ATOM 821 N N . ALA A 1 109 ? 1.372 -7.73 5.941 1 96.69 109 ALA A N 1
ATOM 822 C CA . ALA A 1 109 ? 1.666 -6.633 5.023 1 96.69 109 ALA A CA 1
ATOM 823 C C . ALA A 1 109 ? 0.487 -5.668 4.93 1 96.69 109 ALA A C 1
ATOM 825 O O . ALA A 1 109 ? 0.666 -4.449 5.004 1 96.69 109 ALA A O 1
ATOM 826 N N . GLY A 1 110 ? -0.699 -6.223 4.73 1 96.81 110 GLY A N 1
ATOM 827 C CA . GLY A 1 110 ? -1.892 -5.391 4.684 1 96.81 110 GLY A CA 1
ATOM 828 C C . GLY A 1 110 ? -2.113 -4.598 5.957 1 96.81 110 GLY A C 1
ATOM 829 O O . GLY A 1 110 ? -2.422 -3.404 5.906 1 96.81 110 GLY A O 1
ATOM 830 N N . LEU A 1 111 ? -1.949 -5.238 7.07 1 96.06 111 LEU A N 1
ATOM 831 C CA . LEU A 1 111 ? -2.16 -4.59 8.359 1 96.06 111 LEU A CA 1
ATOM 832 C C . LEU A 1 111 ? -1.169 -3.449 8.57 1 96.06 111 LEU A C 1
ATOM 834 O O . LEU A 1 111 ? -1.536 -2.387 9.07 1 96.06 111 LEU A O 1
ATOM 838 N N . ILE A 1 112 ? 0.017 -3.66 8.141 1 97 112 ILE A N 1
ATOM 839 C CA . ILE A 1 112 ? 1.055 -2.643 8.266 1 97 112 ILE A CA 1
ATOM 840 C C . ILE A 1 112 ? 0.703 -1.438 7.398 1 97 112 ILE A C 1
ATOM 842 O O . ILE A 1 112 ? 0.733 -0.297 7.863 1 97 112 ILE A O 1
ATOM 846 N N . LEU A 1 113 ? 0.324 -1.694 6.191 1 97.25 113 LEU A N 1
ATOM 847 C CA . LEU A 1 113 ? 0.023 -0.6 5.277 1 97.25 113 LEU A CA 1
ATOM 848 C C . LEU A 1 113 ? -1.255 0.121 5.691 1 97.25 113 LEU A C 1
ATOM 850 O O . LEU A 1 113 ? -1.342 1.347 5.59 1 97.25 113 LEU A O 1
ATOM 854 N N . PHE A 1 114 ? -2.26 -0.633 6.168 1 96.81 114 PHE A N 1
ATOM 855 C CA . PHE A 1 114 ? -3.48 -0.003 6.66 1 96.81 114 PHE A CA 1
ATOM 856 C C . PHE A 1 114 ? -3.174 0.945 7.812 1 96.81 114 PHE A C 1
ATOM 858 O O . PHE A 1 114 ? -3.699 2.059 7.863 1 96.81 114 PHE A O 1
ATOM 865 N N . ARG A 1 115 ? -2.361 0.437 8.625 1 95.56 115 ARG A N 1
ATOM 866 C CA . ARG A 1 115 ? -1.958 1.266 9.758 1 95.56 115 ARG A CA 1
ATOM 867 C C . ARG A 1 115 ? -1.229 2.52 9.281 1 95.56 115 ARG A C 1
ATOM 869 O O . ARG A 1 115 ? -1.394 3.596 9.867 1 95.56 115 ARG A O 1
ATOM 876 N N . GLU A 1 116 ? -0.438 2.447 8.344 1 94.31 116 GLU A N 1
ATOM 877 C CA . GLU A 1 116 ? 0.268 3.607 7.805 1 94.31 116 GLU A CA 1
ATOM 878 C C . GLU A 1 116 ? -0.709 4.652 7.281 1 94.31 116 GLU A C 1
ATOM 880 O O . GLU A 1 116 ? -0.533 5.852 7.516 1 94.31 116 GLU A O 1
ATOM 885 N N . PHE A 1 117 ? -1.688 4.219 6.59 1 93.88 117 PHE A N 1
ATOM 886 C CA . PHE A 1 117 ? -2.697 5.141 6.082 1 93.88 117 PHE A CA 1
ATOM 887 C C . PHE A 1 117 ? -3.492 5.754 7.23 1 93.88 117 PHE A C 1
ATOM 889 O O . PHE A 1 117 ? -3.793 6.953 7.215 1 93.88 117 PHE A O 1
ATOM 896 N N . THR A 1 118 ? -3.828 4.938 8.188 1 93.94 118 THR A N 1
ATOM 897 C CA . THR A 1 118 ? -4.609 5.398 9.336 1 93.94 118 THR A CA 1
ATOM 898 C C . THR A 1 118 ? -3.855 6.473 10.109 1 93.94 118 THR A C 1
ATOM 900 O O . THR A 1 118 ? -4.391 7.555 10.359 1 93.94 118 THR A O 1
ATOM 903 N N . VAL A 1 119 ? -2.645 6.215 10.383 1 91.88 119 VAL A N 1
ATOM 904 C CA . VAL A 1 119 ? -1.846 7.145 11.18 1 91.88 119 VAL A CA 1
ATOM 905 C C . VAL A 1 119 ? -1.591 8.422 10.383 1 91.88 119 VAL A C 1
ATOM 907 O O . VAL A 1 119 ? -1.569 9.516 10.945 1 91.88 119 VAL A O 1
ATOM 910 N N . SER A 1 120 ? -1.367 8.273 9.102 1 90.25 120 SER A N 1
ATOM 911 C CA . SER A 1 120 ? -1.197 9.453 8.258 1 90.25 120 SER A CA 1
ATOM 912 C C . SER A 1 120 ? -2.432 10.352 8.305 1 90.25 120 SER A C 1
ATOM 914 O O . SER A 1 120 ? -2.314 11.57 8.359 1 90.25 120 SER A O 1
ATOM 916 N N . ALA A 1 121 ? -3.584 9.742 8.242 1 89.75 121 ALA A N 1
ATOM 917 C CA . ALA A 1 121 ? -4.824 10.516 8.312 1 89.75 121 ALA A CA 1
ATOM 918 C C . ALA A 1 121 ? -4.953 11.211 9.664 1 89.75 121 ALA A C 1
ATOM 920 O O . ALA A 1 121 ? -5.352 12.383 9.727 1 89.75 121 ALA A O 1
ATOM 921 N N . LEU A 1 122 ? -4.629 10.539 10.75 1 90.12 122 LEU A N 1
ATOM 922 C CA . LEU A 1 122 ? -4.668 11.117 12.086 1 90.12 122 LEU A CA 1
ATOM 923 C C . LEU A 1 122 ? -3.723 12.305 12.195 1 90.12 122 LEU A C 1
ATOM 925 O O . LEU A 1 122 ? -4.094 13.352 12.734 1 90.12 122 LEU A O 1
ATOM 929 N N . ARG A 1 123 ? -2.619 12.125 11.609 1 87.94 123 ARG A N 1
ATOM 930 C CA . ARG A 1 123 ? -1.612 13.18 11.695 1 87.94 123 ARG A CA 1
ATOM 931 C C . ARG A 1 123 ? -2.012 14.383 10.852 1 87.94 123 ARG A C 1
ATOM 933 O O . ARG A 1 123 ? -1.722 15.523 11.211 1 87.94 123 ARG A O 1
ATOM 940 N N . GLU A 1 124 ? -2.566 14.109 9.758 1 85.88 124 GLU A N 1
ATOM 941 C CA . GLU A 1 124 ? -3.016 15.188 8.883 1 85.88 124 GLU A CA 1
ATOM 942 C C . GLU A 1 124 ? -4.09 16.031 9.562 1 85.88 124 GLU A C 1
ATOM 944 O O . GLU A 1 124 ? -3.99 17.266 9.602 1 85.88 124 GLU A O 1
ATOM 949 N N . VAL A 1 125 ? -5.098 15.406 10.109 1 84.69 125 VAL A N 1
ATOM 950 C CA . VAL A 1 125 ? -6.184 16.125 10.766 1 84.69 125 VAL A CA 1
ATOM 951 C C . VAL A 1 125 ? -5.664 16.781 12.039 1 84.69 125 VAL A C 1
ATOM 953 O O . VAL A 1 125 ? -6.02 17.938 12.344 1 84.69 125 VAL A O 1
ATOM 956 N N . GLY A 1 126 ? -4.832 16.094 12.789 1 84.56 126 GLY A N 1
ATOM 957 C CA . GLY A 1 126 ? -4.223 16.672 13.977 1 84.56 126 GLY A CA 1
ATOM 958 C C . GLY A 1 126 ? -3.408 17.922 13.68 1 84.56 126 GLY A C 1
ATOM 959 O O . GLY A 1 126 ? -3.525 18.922 14.383 1 84.56 126 GLY A O 1
ATOM 960 N N . ALA A 1 127 ? -2.654 17.828 12.633 1 83.06 127 ALA A N 1
ATOM 961 C CA . ALA A 1 127 ? -1.834 18.969 12.25 1 83.06 127 ALA A CA 1
ATOM 962 C C . ALA A 1 127 ? -2.703 20.172 11.906 1 83.06 127 ALA A C 1
ATOM 964 O O . ALA A 1 127 ? -2.367 21.312 12.242 1 83.06 127 ALA A O 1
ATOM 965 N N . GLY A 1 128 ? -3.762 19.922 11.258 1 82.81 128 GLY A N 1
ATOM 966 C CA . GLY A 1 128 ? -4.68 21 10.914 1 82.81 128 GLY A CA 1
ATOM 967 C C . GLY A 1 128 ? -5.309 21.656 12.117 1 82.81 128 GLY A C 1
ATOM 968 O O . GLY A 1 128 ? -5.77 22.797 12.039 1 82.81 128 GLY A O 1
ATOM 969 N N . ARG A 1 129 ? -5.273 20.969 13.195 1 84.75 129 ARG A N 1
ATOM 970 C CA . ARG A 1 129 ? -5.879 21.5 14.406 1 84.75 129 ARG A CA 1
ATOM 971 C C . ARG A 1 129 ? -4.816 21.922 15.414 1 84.75 129 ARG A C 1
ATOM 973 O O . ARG A 1 129 ? -5.121 22.172 16.578 1 84.75 129 ARG A O 1
ATOM 980 N N . GLY A 1 130 ? -3.621 21.75 14.93 1 84.62 130 GLY A N 1
ATOM 981 C CA . GLY A 1 130 ?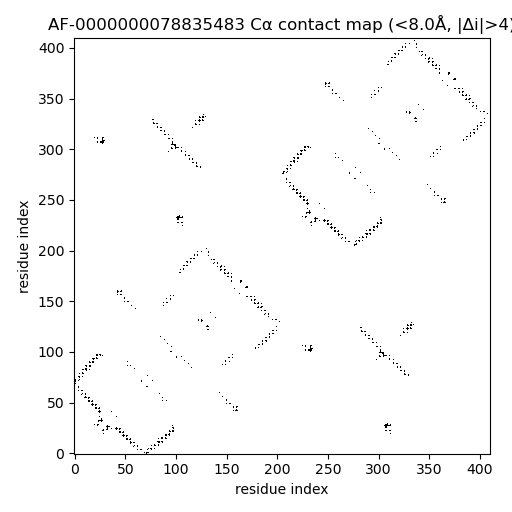 -2.514 22.172 15.773 1 84.62 130 GLY A CA 1
ATOM 982 C C . GLY A 1 130 ? -2.096 21.125 16.797 1 84.62 130 GLY A C 1
ATOM 983 O O . GLY A 1 130 ? -1.459 21.453 17.797 1 84.62 130 GLY A O 1
ATOM 984 N N . VAL A 1 131 ? -2.594 19.969 16.656 1 82.75 131 VAL A N 1
ATOM 985 C CA . VAL A 1 131 ? -2.26 18.891 17.578 1 82.75 131 VAL A CA 1
ATOM 986 C C . VAL A 1 131 ? -1.052 18.125 17.047 1 82.75 131 VAL A C 1
ATOM 988 O O . VAL A 1 131 ? -1.046 17.672 15.898 1 82.75 131 VAL A O 1
ATOM 991 N N . LYS A 1 132 ? -0.047 18.109 17.875 1 79.19 132 LYS A N 1
ATOM 992 C CA . LYS A 1 132 ? 1.116 17.297 17.531 1 79.19 132 LYS A CA 1
ATOM 993 C C . LYS A 1 132 ? 1.06 15.938 18.234 1 79.19 132 LYS A C 1
ATOM 995 O O . LYS A 1 132 ? 0.759 15.867 19.422 1 79.19 132 LYS A O 1
ATOM 1000 N N . LEU A 1 133 ? 1.195 14.953 17.484 1 79.94 133 LEU A N 1
ATOM 1001 C CA . LEU A 1 133 ? 1.219 13.602 18.031 1 79.94 133 LEU A CA 1
ATOM 1002 C C . LEU A 1 133 ? 2.652 13.125 18.234 1 79.94 133 LEU A C 1
ATOM 1004 O O . LEU A 1 133 ? 3.352 12.797 17.281 1 79.94 133 LEU A O 1
ATOM 1008 N N . PRO A 1 134 ? 3.094 13.078 19.469 1 76.44 134 PRO A N 1
ATOM 1009 C CA . PRO A 1 134 ? 4.48 12.688 19.734 1 76.44 134 PRO A CA 1
ATOM 1010 C C . PRO A 1 134 ? 4.77 11.242 19.344 1 76.44 134 PRO A C 1
ATOM 1012 O O . PRO A 1 134 ? 3.877 10.391 19.406 1 76.44 134 PRO A O 1
ATOM 1015 N N . VAL A 1 135 ? 5.988 11.047 19.047 1 75 135 VAL A N 1
ATOM 1016 C CA . VAL A 1 135 ? 6.449 9.703 18.703 1 75 135 VAL A CA 1
ATOM 1017 C C . VAL A 1 135 ? 6.582 8.859 19.984 1 75 135 VAL A C 1
ATOM 1019 O O . VAL A 1 135 ? 7.039 9.352 21.016 1 75 135 VAL A O 1
ATOM 1022 N N . THR A 1 136 ? 6.137 7.59 19.875 1 78.69 136 THR A N 1
ATOM 1023 C CA . THR A 1 136 ? 6.234 6.684 21.016 1 78.69 136 THR A CA 1
ATOM 1024 C C . THR A 1 136 ? 7.523 5.871 20.953 1 78.69 136 THR A C 1
ATOM 1026 O O . THR A 1 136 ? 8.156 5.777 19.906 1 78.69 136 THR A O 1
ATOM 1029 N N . LEU A 1 137 ? 7.902 5.32 22.094 1 77.75 137 LEU A N 1
ATOM 1030 C CA . LEU A 1 137 ? 9.117 4.516 22.172 1 77.75 137 LEU A CA 1
ATOM 1031 C C . LEU A 1 137 ? 9.008 3.297 21.25 1 77.75 137 LEU A C 1
ATOM 1033 O O . LEU A 1 137 ? 9.984 2.918 20.594 1 77.75 137 LEU A O 1
ATOM 1037 N N . LEU A 1 138 ? 7.906 2.736 21.219 1 79.25 138 LEU A N 1
ATOM 1038 C CA . LEU A 1 138 ? 7.699 1.542 20.406 1 79.25 138 LEU A CA 1
ATOM 1039 C C . LEU A 1 138 ? 7.805 1.87 18.922 1 79.25 138 LEU A C 1
ATOM 1041 O O . LEU A 1 138 ? 8.203 1.021 18.125 1 79.25 138 LEU A O 1
ATOM 1045 N N . ALA A 1 139 ? 7.473 3.031 18.656 1 76.31 139 ALA A N 1
ATOM 1046 C CA . ALA A 1 139 ? 7.516 3.459 17.266 1 76.31 139 ALA A CA 1
ATOM 1047 C C . ALA A 1 139 ? 8.953 3.504 16.75 1 76.31 139 ALA A C 1
ATOM 1049 O O . ALA A 1 139 ? 9.188 3.35 15.547 1 76.31 139 ALA A O 1
ATOM 1050 N N . LYS A 1 140 ? 9.852 3.635 17.672 1 76.25 140 LYS A N 1
ATOM 1051 C CA . LYS A 1 140 ? 11.266 3.693 17.297 1 76.25 140 LYS A CA 1
ATOM 1052 C C . LYS A 1 140 ? 11.758 2.336 16.812 1 76.25 140 LYS A C 1
ATOM 1054 O O . LYS A 1 140 ? 12.57 2.258 15.891 1 76.25 140 LYS A O 1
ATOM 1059 N N . TRP A 1 141 ? 11.141 1.361 17.328 1 84.88 141 TRP A N 1
ATOM 1060 C CA . TRP A 1 141 ? 11.602 0.013 17 1 84.88 141 TRP A CA 1
ATOM 1061 C C . TRP A 1 141 ? 10.797 -0.584 15.859 1 84.88 141 TRP A C 1
ATOM 1063 O O . TRP A 1 141 ? 11.242 -1.526 15.203 1 84.88 141 TRP A O 1
ATOM 1073 N N . LYS A 1 142 ? 9.75 -0.019 15.648 1 87.94 142 LYS A N 1
ATOM 1074 C CA . LYS A 1 142 ? 8.844 -0.585 14.656 1 87.94 142 LYS A CA 1
ATOM 1075 C C . LYS A 1 142 ? 9.484 -0.605 13.273 1 87.94 142 LYS A C 1
ATOM 1077 O O . LYS A 1 142 ? 9.391 -1.605 12.555 1 87.94 142 LYS A O 1
ATOM 1082 N N . THR A 1 143 ? 10.133 0.438 12.969 1 86.5 143 THR A N 1
ATOM 1083 C CA . THR A 1 143 ? 10.711 0.563 11.633 1 86.5 143 THR A CA 1
ATOM 1084 C C . THR A 1 143 ? 11.859 -0.419 11.445 1 86.5 143 THR A C 1
ATOM 1086 O O . THR A 1 143 ? 11.945 -1.101 10.422 1 86.5 143 THR A O 1
ATOM 1089 N N . THR A 1 144 ? 12.641 -0.53 12.461 1 88.94 144 THR A N 1
ATOM 1090 C CA . THR A 1 144 ? 13.766 -1.456 12.398 1 88.94 144 THR A CA 1
ATOM 1091 C C . THR A 1 144 ? 13.273 -2.895 12.258 1 88.94 144 THR A C 1
ATOM 1093 O O . THR A 1 144 ? 13.805 -3.658 11.445 1 88.94 144 THR A O 1
ATOM 1096 N N . LEU A 1 145 ? 12.312 -3.234 13.016 1 93.75 145 LEU A N 1
ATOM 1097 C CA . LEU A 1 145 ? 11.742 -4.574 12.945 1 93.75 145 LEU A CA 1
ATOM 1098 C C . LEU A 1 145 ? 11.133 -4.84 11.578 1 93.75 145 LEU A C 1
ATOM 1100 O O . LEU A 1 145 ? 11.352 -5.902 10.992 1 93.75 145 LEU A O 1
ATOM 1104 N N . GLN A 1 146 ? 10.484 -3.871 11.109 1 95.25 146 GLN A N 1
ATOM 1105 C CA . GLN A 1 146 ? 9.812 -3.998 9.82 1 95.25 146 GLN A CA 1
ATOM 1106 C C . GLN A 1 146 ? 10.82 -4.152 8.688 1 95.25 146 GLN A C 1
ATOM 1108 O O . GLN A 1 146 ? 10.672 -5.031 7.836 1 95.25 146 GLN A O 1
ATOM 1113 N N . LEU A 1 147 ? 11.812 -3.291 8.711 1 95.25 147 LEU A N 1
ATOM 1114 C CA . LEU A 1 147 ? 12.797 -3.303 7.633 1 95.25 147 LEU A CA 1
ATOM 1115 C C . LEU A 1 147 ? 13.625 -4.582 7.668 1 95.25 147 LEU A C 1
ATOM 1117 O O . LEU A 1 147 ? 13.93 -5.16 6.625 1 95.25 147 LEU A O 1
ATOM 1121 N N . THR A 1 148 ? 13.922 -4.988 8.852 1 96.5 148 THR A N 1
ATOM 1122 C CA . THR A 1 148 ? 14.68 -6.227 8.984 1 96.5 148 THR A CA 1
ATOM 1123 C C . THR A 1 148 ? 13.852 -7.418 8.508 1 96.5 148 THR A C 1
ATOM 1125 O O . THR A 1 148 ? 14.344 -8.266 7.754 1 96.5 148 THR A O 1
ATOM 1128 N N . ALA A 1 149 ? 12.656 -7.473 8.969 1 97.69 149 ALA A N 1
ATOM 1129 C CA . ALA A 1 149 ? 11.766 -8.555 8.57 1 97.69 149 ALA A CA 1
ATOM 1130 C C . ALA A 1 149 ? 11.578 -8.586 7.055 1 97.69 149 ALA A C 1
ATOM 1132 O O . ALA A 1 149 ? 11.609 -9.656 6.438 1 97.69 149 ALA A O 1
ATOM 1133 N N . LEU A 1 150 ? 11.398 -7.457 6.473 1 97.56 150 LEU A N 1
ATOM 1134 C CA . LEU A 1 150 ? 11.18 -7.379 5.031 1 97.56 150 LEU A CA 1
ATOM 1135 C C . LEU A 1 150 ? 12.438 -7.789 4.27 1 97.56 150 LEU A C 1
ATOM 1137 O O . LEU A 1 150 ? 12.352 -8.43 3.219 1 97.56 150 LEU A O 1
ATOM 1141 N N . ALA A 1 151 ? 13.578 -7.359 4.773 1 97.44 151 ALA A N 1
ATOM 1142 C CA . ALA A 1 151 ? 14.828 -7.797 4.152 1 97.44 151 ALA A CA 1
ATOM 1143 C C . ALA A 1 151 ? 14.922 -9.32 4.129 1 97.44 151 ALA A C 1
ATOM 1145 O O . ALA A 1 151 ? 15.273 -9.914 3.104 1 97.44 151 ALA A O 1
ATOM 1146 N N . MET A 1 152 ? 14.594 -9.891 5.23 1 97.62 152 MET A N 1
ATOM 1147 C CA . MET A 1 152 ? 14.641 -11.344 5.324 1 97.62 152 MET A CA 1
ATOM 1148 C C . MET A 1 152 ? 13.617 -11.984 4.391 1 97.62 152 MET A C 1
ATOM 1150 O O . MET A 1 152 ? 13.914 -12.992 3.742 1 97.62 152 MET A O 1
ATOM 1154 N N . GLU A 1 153 ? 12.484 -11.43 4.34 1 97.19 153 GLU A N 1
ATOM 1155 C CA . GLU A 1 153 ? 11.453 -11.953 3.443 1 97.19 153 GLU A CA 1
ATOM 1156 C C . GLU A 1 153 ? 11.906 -11.875 1.987 1 97.19 153 GLU A C 1
ATOM 1158 O O . GLU A 1 153 ? 11.633 -12.781 1.198 1 97.19 153 GLU A O 1
ATOM 1163 N N . LEU A 1 154 ? 12.523 -10.781 1.64 1 96.88 154 LEU A N 1
ATOM 1164 C CA . LEU A 1 154 ? 13 -10.617 0.272 1 96.88 154 LEU A CA 1
ATOM 1165 C C . LEU A 1 154 ? 14.062 -11.656 -0.062 1 96.88 154 LEU A C 1
ATOM 1167 O O . LEU A 1 154 ? 14.102 -12.18 -1.178 1 96.88 154 LEU A O 1
ATOM 1171 N N . ILE A 1 155 ? 14.883 -11.953 0.903 1 95.94 155 ILE A N 1
ATOM 1172 C CA . ILE A 1 155 ? 15.906 -12.969 0.705 1 95.94 155 ILE A CA 1
ATOM 1173 C C . ILE A 1 155 ? 15.242 -14.336 0.517 1 95.94 155 ILE A C 1
ATOM 1175 O O . ILE A 1 155 ? 15.656 -15.117 -0.345 1 95.94 155 ILE A O 1
ATOM 1179 N N . VAL A 1 156 ? 14.242 -14.617 1.347 1 94.69 156 VAL A N 1
ATOM 1180 C CA . VAL A 1 156 ? 13.508 -15.875 1.211 1 94.69 156 VAL A CA 1
ATOM 1181 C C . VAL A 1 156 ? 12.906 -15.977 -0.189 1 94.69 156 VAL A C 1
ATOM 1183 O O . VAL A 1 156 ? 13 -17.016 -0.839 1 94.69 156 VAL A O 1
ATOM 1186 N N . ALA A 1 157 ? 12.344 -14.891 -0.672 1 92.31 157 ALA A N 1
ATOM 1187 C CA . ALA A 1 157 ? 11.695 -14.875 -1.98 1 92.31 157 ALA A CA 1
ATOM 1188 C C . ALA A 1 157 ? 12.719 -15 -3.104 1 92.31 157 ALA A C 1
ATOM 1190 O O . ALA A 1 157 ? 12.43 -15.555 -4.164 1 92.31 157 ALA A O 1
ATOM 1191 N N . ALA A 1 158 ? 13.883 -14.477 -2.838 1 92.81 158 ALA A N 1
ATOM 1192 C CA . ALA A 1 158 ? 14.945 -14.508 -3.84 1 92.81 158 ALA A CA 1
ATOM 1193 C C . ALA A 1 158 ? 15.961 -15.609 -3.529 1 92.81 158 ALA A C 1
ATOM 1195 O O . ALA A 1 158 ? 17.141 -15.469 -3.84 1 92.81 158 ALA A O 1
ATOM 1196 N N . TRP A 1 159 ? 15.539 -16.562 -2.865 1 92.12 159 TRP A N 1
ATOM 1197 C CA . TRP A 1 159 ? 16.422 -17.625 -2.389 1 92.12 159 TRP A CA 1
ATOM 1198 C C . TRP A 1 159 ? 17.234 -18.219 -3.539 1 92.12 159 TRP A C 1
ATOM 1200 O O . TRP A 1 159 ? 18.453 -18.391 -3.428 1 92.12 159 TRP A O 1
ATOM 1210 N N . GLY A 1 160 ? 16.578 -18.484 -4.656 1 88.75 160 GLY A N 1
ATOM 1211 C CA . GLY A 1 160 ? 17.234 -19.047 -5.832 1 88.75 160 GLY A CA 1
ATOM 1212 C C . GLY A 1 160 ? 18.203 -18.078 -6.48 1 88.75 160 GLY A C 1
ATOM 1213 O O . GLY A 1 160 ? 19.25 -18.5 -6.992 1 88.75 160 GLY A O 1
ATOM 1214 N N . ALA A 1 161 ? 17.859 -16.859 -6.441 1 90.31 161 ALA A N 1
ATOM 1215 C CA . ALA A 1 161 ? 18.703 -15.844 -7.051 1 90.31 161 ALA A CA 1
ATOM 1216 C C . ALA A 1 161 ? 20.062 -15.766 -6.352 1 90.31 161 ALA A C 1
ATOM 1218 O O . ALA A 1 161 ? 21.078 -15.445 -6.973 1 90.31 161 ALA A O 1
ATOM 1219 N N . PHE A 1 162 ? 20.156 -16.094 -5.098 1 92.19 162 PHE A N 1
ATOM 1220 C CA . PHE A 1 162 ? 21.391 -16.016 -4.316 1 92.19 162 PHE A CA 1
ATOM 1221 C C . PHE A 1 162 ? 22.078 -17.375 -4.273 1 92.19 162 PHE A C 1
ATOM 1223 O O . PHE A 1 162 ? 23.109 -17.531 -3.617 1 92.19 162 PHE A O 1
ATOM 1230 N N . SER A 1 163 ? 21.5 -18.359 -4.973 1 89.25 163 SER A N 1
ATOM 1231 C CA . SER A 1 163 ? 22.047 -19.703 -5.008 1 89.25 163 SER A CA 1
ATOM 1232 C C . SER A 1 163 ? 22.297 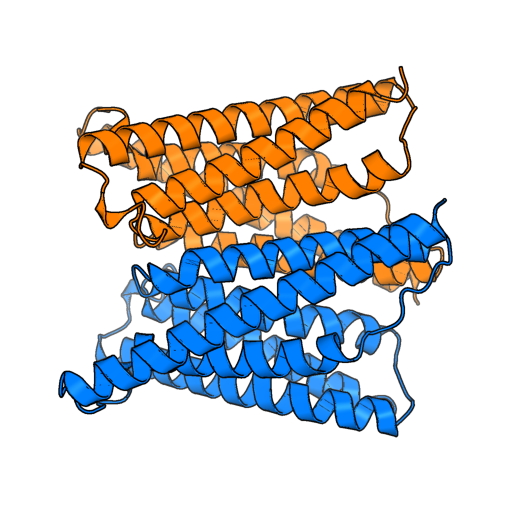-20.234 -3.6 1 89.25 163 SER A C 1
ATOM 1234 O O . SER A 1 163 ? 23.375 -20.766 -3.309 1 89.25 163 SER A O 1
ATOM 1236 N N . LEU A 1 164 ? 21.328 -20.016 -2.705 1 86.75 164 LEU A N 1
ATOM 1237 C CA . LEU A 1 164 ? 21.438 -20.453 -1.317 1 86.75 164 LEU A CA 1
ATOM 1238 C C . LEU A 1 164 ? 21.094 -21.922 -1.176 1 86.75 164 LEU A C 1
ATOM 1240 O O . LEU A 1 164 ? 20.453 -22.5 -2.057 1 86.75 164 LEU A O 1
ATOM 1244 N N . PRO A 1 165 ? 21.578 -22.516 -0.107 1 85.56 165 PRO A N 1
ATOM 1245 C CA . PRO A 1 165 ? 21.344 -23.953 0.055 1 85.56 165 PRO A CA 1
ATOM 1246 C C . PRO A 1 165 ? 19.859 -24.312 0.015 1 85.56 165 PRO A C 1
ATOM 1248 O O . PRO A 1 165 ? 19.031 -23.641 0.648 1 85.56 165 PRO A O 1
ATOM 1251 N N . GLU A 1 166 ? 19.578 -25.297 -0.651 1 83.62 166 GLU A N 1
ATOM 1252 C CA . GLU A 1 166 ? 18.188 -25.688 -0.862 1 83.62 166 GLU A CA 1
ATOM 1253 C C . GLU A 1 166 ? 17.75 -26.734 0.153 1 83.62 166 GLU A C 1
ATOM 1255 O O . GLU A 1 166 ? 16.609 -27.203 0.123 1 83.62 166 GLU A O 1
ATOM 1260 N N . GLU A 1 167 ? 18.766 -26.953 0.995 1 84.56 167 GLU A N 1
ATOM 1261 C CA . GLU A 1 167 ? 18.359 -27.875 2.049 1 84.56 167 GLU A CA 1
ATOM 1262 C C . GLU A 1 167 ? 17.094 -27.375 2.75 1 84.56 167 GLU A C 1
ATOM 1264 O O . GLU A 1 167 ? 17.047 -26.25 3.236 1 84.56 167 GLU A O 1
ATOM 1269 N N . THR A 1 168 ? 16.219 -28.234 2.762 1 82.19 168 THR A N 1
ATOM 1270 C CA . THR A 1 168 ? 14.891 -27.906 3.24 1 82.19 168 THR A CA 1
ATOM 1271 C C . THR A 1 168 ? 14.953 -27.312 4.645 1 82.19 168 THR A C 1
ATOM 1273 O O . THR A 1 168 ? 14.273 -26.312 4.934 1 82.19 168 THR A O 1
ATOM 1276 N N . ALA A 1 169 ? 15.797 -27.859 5.453 1 88.56 169 ALA A N 1
ATOM 1277 C CA . ALA A 1 169 ? 15.859 -27.438 6.848 1 88.56 169 ALA A CA 1
ATOM 1278 C C . ALA A 1 169 ? 16.344 -25.984 6.957 1 88.56 169 ALA A C 1
ATOM 1280 O O . ALA A 1 169 ? 15.82 -25.203 7.75 1 88.56 169 ALA A O 1
ATOM 1281 N N . VAL A 1 170 ? 17.312 -25.672 6.246 1 86.88 170 VAL A N 1
ATOM 1282 C CA . VAL A 1 170 ? 17.922 -24.328 6.309 1 86.88 170 VAL A CA 1
ATOM 1283 C C . VAL A 1 170 ? 16.938 -23.312 5.734 1 86.88 170 VAL A C 1
ATOM 1285 O O . VAL A 1 170 ? 16.672 -22.281 6.359 1 86.88 170 VAL A O 1
ATOM 1288 N N . ARG A 1 171 ? 16.438 -23.578 4.578 1 89.56 171 ARG A N 1
ATOM 1289 C CA . ARG A 1 171 ? 15.5 -22.656 3.93 1 89.56 171 ARG A CA 1
ATOM 1290 C C . ARG A 1 171 ? 14.234 -22.484 4.766 1 89.56 171 ARG A C 1
ATOM 1292 O O . ARG A 1 171 ? 13.758 -21.359 4.957 1 89.56 171 ARG A O 1
ATOM 1299 N N . SER A 1 172 ? 13.758 -23.594 5.254 1 91.38 172 SER A N 1
ATOM 1300 C CA . SER A 1 172 ? 12.531 -23.531 6.043 1 91.38 172 SER A CA 1
ATOM 1301 C C . SER A 1 172 ? 12.758 -22.797 7.355 1 91.38 172 SER A C 1
ATOM 1303 O O . SER A 1 172 ? 11.883 -22.047 7.816 1 91.38 172 SER A O 1
ATOM 1305 N N . GLY A 1 173 ? 13.875 -23.047 7.957 1 93.06 173 GLY A N 1
ATOM 1306 C CA . GLY A 1 173 ? 14.195 -22.328 9.18 1 93.06 173 GLY A CA 1
ATOM 1307 C C . GLY A 1 173 ? 14.297 -20.828 8.984 1 93.06 173 GLY A C 1
ATOM 1308 O O . GLY A 1 173 ? 13.766 -20.047 9.781 1 93.06 173 GLY A O 1
ATOM 1309 N N . PHE A 1 174 ? 15.023 -20.438 7.984 1 94.31 174 PHE A N 1
ATOM 1310 C CA . PHE A 1 174 ? 15.156 -19.031 7.664 1 94.31 174 PHE A CA 1
ATOM 1311 C C . PHE A 1 174 ? 13.797 -18.406 7.34 1 94.31 174 PHE A C 1
ATOM 1313 O O . PHE A 1 174 ? 13.492 -17.297 7.781 1 94.31 174 PHE A O 1
ATOM 1320 N N . ALA A 1 175 ? 13.031 -19.109 6.613 1 94.62 175 ALA A N 1
ATOM 1321 C CA . ALA A 1 175 ? 11.695 -18.625 6.25 1 94.62 175 ALA A CA 1
ATOM 1322 C C . ALA A 1 175 ? 10.82 -18.469 7.484 1 94.62 175 ALA A C 1
ATOM 1324 O O . ALA A 1 175 ? 10.078 -17.484 7.602 1 94.62 175 ALA A O 1
ATOM 1325 N N . LEU A 1 176 ? 10.922 -19.406 8.375 1 94.81 176 LEU A N 1
ATOM 1326 C CA . LEU A 1 176 ? 10.156 -19.328 9.609 1 94.81 176 LEU A CA 1
ATOM 1327 C C . LEU A 1 176 ? 10.555 -18.109 10.422 1 94.81 176 LEU A C 1
ATOM 1329 O O . LEU A 1 176 ? 9.703 -17.406 10.984 1 94.81 176 LEU A O 1
ATOM 1333 N N . ALA A 1 177 ? 11.797 -17.906 10.484 1 96.69 177 ALA A N 1
ATOM 1334 C CA . ALA A 1 177 ? 12.305 -16.734 11.203 1 96.69 177 ALA A CA 1
ATOM 1335 C C . ALA A 1 177 ? 11.836 -15.445 10.547 1 96.69 177 ALA A C 1
ATOM 1337 O O . ALA A 1 177 ? 11.445 -14.5 11.234 1 96.69 177 ALA A O 1
ATOM 1338 N N . ALA A 1 178 ? 11.906 -15.398 9.258 1 96.81 178 ALA A N 1
ATOM 1339 C CA . ALA A 1 178 ? 11.492 -14.211 8.508 1 96.81 178 ALA A CA 1
ATOM 1340 C C . ALA A 1 178 ? 10 -13.93 8.719 1 96.81 178 ALA A C 1
ATOM 1342 O O . ALA A 1 178 ? 9.617 -12.797 9.023 1 96.81 178 ALA A O 1
ATOM 1343 N N . HIS A 1 179 ? 9.18 -14.977 8.586 1 96.06 179 HIS A N 1
ATOM 1344 C CA . HIS A 1 179 ? 7.738 -14.828 8.781 1 96.06 179 HIS A CA 1
ATOM 1345 C C . HIS A 1 179 ? 7.414 -14.422 10.211 1 96.06 179 HIS A C 1
ATOM 1347 O O . HIS A 1 179 ? 6.578 -13.547 10.445 1 96.06 179 HIS A O 1
ATOM 1353 N N . GLY A 1 180 ? 8.07 -15.086 11.086 1 96.94 180 GLY A N 1
ATOM 1354 C CA . GLY A 1 180 ? 7.859 -14.758 12.484 1 96.94 180 GLY A CA 1
ATOM 1355 C C . GLY A 1 180 ? 8.18 -13.312 12.812 1 96.94 180 GLY A C 1
ATOM 1356 O O . GLY A 1 180 ? 7.391 -12.625 13.469 1 96.94 180 GLY A O 1
ATOM 1357 N N . LEU A 1 181 ? 9.312 -12.891 12.359 1 97.5 181 LEU A N 1
ATOM 1358 C CA . LEU A 1 181 ? 9.727 -11.508 12.602 1 97.5 181 LEU A CA 1
ATOM 1359 C C . LEU A 1 181 ? 8.766 -10.531 11.938 1 97.5 181 LEU A C 1
ATOM 1361 O O . LEU A 1 181 ? 8.484 -9.461 12.484 1 97.5 181 LEU A O 1
ATOM 1365 N N . PHE A 1 182 ? 8.297 -10.859 10.789 1 97.25 182 PHE A N 1
ATOM 1366 C CA . PHE A 1 182 ? 7.379 -9.984 10.07 1 97.25 182 PHE A CA 1
ATOM 1367 C C . PHE A 1 182 ? 6.051 -9.875 10.805 1 97.25 182 PHE A C 1
ATOM 1369 O O . PHE A 1 182 ? 5.473 -8.789 10.891 1 97.25 182 PHE A O 1
ATOM 1376 N N . TRP A 1 183 ? 5.594 -10.93 11.398 1 97 183 TRP A N 1
ATOM 1377 C CA . TRP A 1 183 ? 4.363 -10.906 12.18 1 97 183 TRP A CA 1
ATOM 1378 C C . TRP A 1 183 ? 4.555 -10.102 13.469 1 97 183 TRP A C 1
ATOM 1380 O O . TRP A 1 183 ? 3.654 -9.375 13.891 1 97 183 TRP A O 1
ATOM 1390 N N . ILE A 1 184 ? 5.645 -10.281 14.07 1 97 184 ILE A N 1
ATOM 1391 C CA . ILE A 1 184 ? 5.945 -9.484 15.25 1 97 184 ILE A CA 1
ATOM 1392 C C . ILE A 1 184 ? 5.949 -8 14.875 1 97 184 ILE A C 1
ATOM 1394 O O . ILE A 1 184 ? 5.371 -7.176 15.594 1 97 184 ILE A O 1
ATOM 1398 N N . ALA A 1 185 ? 6.617 -7.699 13.766 1 96.5 185 ALA A N 1
ATOM 1399 C CA . ALA A 1 185 ? 6.652 -6.316 13.297 1 96.5 185 ALA A CA 1
ATOM 1400 C C . ALA A 1 185 ? 5.242 -5.785 13.062 1 96.5 185 ALA A C 1
ATOM 1402 O O . ALA A 1 185 ? 4.945 -4.629 13.383 1 96.5 185 ALA A O 1
ATOM 1403 N N . ALA A 1 186 ? 4.398 -6.605 12.508 1 96.56 186 ALA A N 1
ATOM 1404 C CA . ALA A 1 186 ? 3.018 -6.203 12.258 1 96.56 186 ALA A CA 1
ATOM 1405 C C . ALA A 1 186 ? 2.283 -5.914 13.562 1 96.56 186 ALA A C 1
ATOM 1407 O O . ALA A 1 186 ? 1.559 -4.926 13.672 1 96.56 186 ALA A O 1
ATOM 1408 N N . ILE A 1 187 ? 2.482 -6.746 14.531 1 96.44 187 ILE A N 1
ATOM 1409 C CA . ILE A 1 187 ? 1.829 -6.574 15.828 1 96.44 187 ILE A CA 1
ATOM 1410 C C . ILE A 1 187 ? 2.305 -5.277 16.484 1 96.44 187 ILE A C 1
ATOM 1412 O O . ILE A 1 187 ? 1.493 -4.484 16.953 1 96.44 187 ILE A O 1
ATOM 1416 N N . VAL A 1 188 ? 3.576 -5.086 16.453 1 95.75 188 VAL A N 1
ATOM 1417 C CA . VAL A 1 188 ? 4.141 -3.867 17.031 1 95.75 188 VAL A CA 1
ATOM 1418 C C . VAL A 1 188 ? 3.594 -2.648 16.281 1 95.75 188 VAL A C 1
ATOM 1420 O O . VAL A 1 188 ? 3.266 -1.633 16.906 1 95.75 188 VAL A O 1
ATOM 1423 N N . THR A 1 189 ? 3.51 -2.754 14.992 1 94.81 189 THR A N 1
ATOM 1424 C CA . THR A 1 189 ? 2.979 -1.672 14.164 1 94.81 189 THR A CA 1
ATOM 1425 C C . THR A 1 189 ? 1.534 -1.363 14.547 1 94.81 189 THR A C 1
ATOM 1427 O O . THR A 1 189 ? 1.153 -0.198 14.672 1 94.81 189 THR A O 1
ATOM 1430 N N . LEU A 1 190 ? 0.767 -2.352 14.82 1 95.5 190 LEU A N 1
ATOM 1431 C CA . LEU A 1 190 ? -0.631 -2.158 15.188 1 95.5 190 LEU A CA 1
ATOM 1432 C C . LEU A 1 190 ? -0.745 -1.535 16.578 1 95.5 190 LEU A C 1
ATOM 1434 O O . LEU A 1 190 ? -1.625 -0.708 16.828 1 95.5 190 LEU A O 1
ATOM 1438 N N . ILE A 1 191 ? 0.092 -1.954 17.422 1 95.31 191 ILE A N 1
ATOM 1439 C CA . ILE A 1 191 ? 0.086 -1.396 18.766 1 95.31 191 ILE A CA 1
ATOM 1440 C C . ILE A 1 191 ? 0.399 0.098 18.703 1 95.31 191 ILE A C 1
ATOM 1442 O O . ILE A 1 191 ? -0.274 0.906 19.344 1 95.31 191 ILE A O 1
ATOM 1446 N N . THR A 1 192 ? 1.395 0.468 17.953 1 93 192 THR A N 1
ATOM 1447 C CA . THR A 1 192 ? 1.737 1.88 17.812 1 93 192 THR A CA 1
ATOM 1448 C C . THR A 1 192 ? 0.599 2.652 17.156 1 93 192 THR A C 1
ATOM 1450 O O . THR A 1 192 ? 0.35 3.812 17.5 1 93 192 THR A O 1
ATOM 1453 N N . GLY A 1 193 ? -0.038 2.092 16.188 1 92.5 193 GLY A N 1
ATOM 1454 C CA . GLY A 1 193 ? -1.2 2.727 15.586 1 92.5 193 GLY A CA 1
ATOM 1455 C C . GLY A 1 193 ? -2.318 2.984 16.578 1 92.5 193 GLY A C 1
ATOM 1456 O O . GLY A 1 193 ? -2.941 4.051 16.547 1 92.5 193 GLY A O 1
ATOM 1457 N N . ALA A 1 194 ? -2.549 2.031 17.422 1 93.38 194 ALA A N 1
ATOM 1458 C CA . ALA A 1 194 ? -3.568 2.188 18.453 1 93.38 194 ALA A CA 1
ATOM 1459 C C . ALA A 1 194 ? -3.207 3.316 19.422 1 93.38 194 ALA A C 1
ATOM 1461 O O . ALA A 1 194 ? -4.082 4.051 19.875 1 93.38 194 ALA A O 1
ATOM 1462 N N . GLN A 1 195 ? -1.994 3.43 19.734 1 91.88 195 GLN A N 1
ATOM 1463 C CA . GLN A 1 195 ? -1.538 4.512 20.609 1 91.88 195 GLN A CA 1
ATOM 1464 C C . GLN A 1 195 ? -1.804 5.875 19.969 1 91.88 195 GLN A C 1
ATOM 1466 O O . GLN A 1 195 ? -2.27 6.797 20.641 1 91.88 195 GLN A O 1
ATOM 1471 N N . TYR A 1 196 ? -1.53 5.977 18.703 1 89.12 196 TYR A N 1
ATOM 1472 C CA . TYR A 1 196 ? -1.777 7.23 18 1 89.12 196 TYR A CA 1
ATOM 1473 C C . TYR A 1 196 ? -3.268 7.543 17.953 1 89.12 196 TYR A C 1
ATOM 1475 O O . TYR A 1 196 ? -3.672 8.703 18.047 1 89.12 196 TYR A O 1
ATOM 1483 N N . TRP A 1 197 ? -4.012 6.516 17.734 1 91.81 197 TRP A N 1
ATOM 1484 C CA . TRP A 1 197 ? -5.465 6.68 17.719 1 91.81 197 TRP A CA 1
ATOM 1485 C C . TRP A 1 197 ? -5.961 7.223 19.062 1 91.81 197 TRP A C 1
ATOM 1487 O O . TRP A 1 197 ? -6.77 8.148 19.094 1 91.81 197 TRP A O 1
ATOM 1497 N N . GLU A 1 198 ? -5.449 6.719 20.109 1 91.94 198 GLU A N 1
ATOM 1498 C CA . GLU A 1 198 ? -5.848 7.145 21.453 1 91.94 198 GLU A CA 1
ATOM 1499 C C . GLU A 1 198 ? -5.395 8.578 21.719 1 91.94 198 GLU A C 1
ATOM 1501 O O . GLU A 1 198 ? -6.141 9.367 22.312 1 91.94 198 GLU A O 1
ATOM 1506 N N . GLN A 1 199 ? -4.25 8.82 21.328 1 89.44 199 GLN A N 1
ATOM 1507 C CA . GLN A 1 199 ? -3.746 10.172 21.516 1 89.44 199 GLN A CA 1
ATOM 1508 C C . GLN A 1 199 ? -4.609 11.188 20.766 1 89.44 199 GLN A C 1
ATOM 1510 O O . GLN A 1 199 ? -4.883 12.273 21.266 1 89.44 199 GLN A O 1
ATOM 1515 N N . THR A 1 200 ? -4.992 10.836 19.625 1 87.56 200 THR A N 1
ATOM 1516 C CA . THR A 1 200 ? -5.828 11.719 18.812 1 87.56 200 THR A CA 1
ATOM 1517 C C . THR A 1 200 ? -7.207 11.891 19.453 1 87.56 200 THR A C 1
ATOM 1519 O O . THR A 1 200 ? -7.738 13 19.516 1 87.56 200 THR A O 1
ATOM 1522 N N . ARG A 1 201 ? -7.742 10.797 19.859 1 87.81 201 ARG A N 1
ATOM 1523 C CA . ARG A 1 201 ? -9.047 10.836 20.531 1 87.81 201 ARG A CA 1
ATOM 1524 C C . ARG A 1 201 ? -9.008 11.766 21.734 1 87.81 201 ARG A C 1
ATOM 1526 O O . ARG A 1 201 ? -9.922 12.57 21.938 1 87.81 201 ARG A O 1
ATOM 1533 N N . LYS A 1 202 ? -7.98 11.781 22.469 1 89.38 202 LYS A N 1
ATOM 1534 C CA . LYS A 1 202 ? -7.832 12.609 23.672 1 89.38 202 LYS A CA 1
ATOM 1535 C C . LYS A 1 202 ? -7.625 14.078 23.297 1 89.38 202 LYS A C 1
ATOM 1537 O O . LYS A 1 202 ? -8.148 14.969 23.969 1 89.38 202 LYS A O 1
ATOM 1542 N N . ALA A 1 203 ? -6.934 14.195 22.219 1 85.44 203 ALA A N 1
ATOM 1543 C CA . ALA A 1 203 ? -6.625 15.562 21.812 1 85.44 203 ALA A CA 1
ATOM 1544 C C . ALA A 1 203 ? -7.844 16.234 21.188 1 85.44 203 ALA A C 1
ATOM 1546 O O . ALA A 1 203 ? -7.988 17.469 21.266 1 85.44 203 ALA A O 1
ATOM 1547 N N . LEU A 1 204 ? -8.656 15.5 20.562 1 79.56 204 LEU A N 1
ATOM 1548 C CA . LEU A 1 204 ? -9.797 16.078 19.859 1 79.56 204 LEU A CA 1
ATOM 1549 C C . LEU A 1 204 ? -11.031 16.109 20.766 1 79.56 204 LEU A C 1
ATOM 1551 O O . LEU A 1 204 ? -12.023 16.766 20.438 1 79.56 204 LEU A O 1
ATOM 1555 N N . SER A 1 205 ? -11.047 15.367 21.75 1 75.88 205 SER A N 1
ATOM 1556 C CA . SER A 1 205 ? -12.117 15.461 22.734 1 75.88 205 SER A CA 1
ATOM 1557 C C . SER A 1 205 ? -11.938 16.672 23.641 1 75.88 205 SER A C 1
ATOM 1559 O O . SER A 1 205 ? -12.914 17.328 24.016 1 75.88 205 SER A O 1
ATOM 1561 N N . MET B 1 1 ? -28.328 13.859 12.672 1 39.44 1 MET B N 1
ATOM 1562 C CA . MET B 1 1 ? -28.109 13.789 11.227 1 39.44 1 MET B CA 1
ATOM 1563 C C . MET B 1 1 ? -26.625 13.75 10.898 1 39.44 1 MET B C 1
ATOM 1565 O O . MET B 1 1 ? -26.25 13.602 9.734 1 39.44 1 MET B O 1
ATOM 1569 N N . LYS B 1 2 ? -25.625 14.352 11.758 1 52.5 2 LYS B N 1
ATOM 1570 C CA . LYS B 1 2 ? -24.156 14.422 11.727 1 52.5 2 LYS B CA 1
ATOM 1571 C C . LYS B 1 2 ? -23.547 13.031 11.68 1 52.5 2 LYS B C 1
ATOM 1573 O O . LYS B 1 2 ? -22.406 12.867 11.242 1 52.5 2 LYS B O 1
ATOM 1578 N N . ALA B 1 3 ? -24.484 12.016 11.852 1 58.16 3 ALA B N 1
ATOM 1579 C CA . ALA B 1 3 ? -24.094 10.641 12.141 1 58.16 3 ALA B CA 1
ATOM 1580 C C . ALA B 1 3 ? -24.078 9.797 10.875 1 58.16 3 ALA B C 1
ATOM 1582 O O . ALA B 1 3 ? -23.359 8.797 10.789 1 58.16 3 ALA B O 1
ATOM 1583 N N . LEU B 1 4 ? -24.812 10.211 9.789 1 57.19 4 LEU B N 1
ATOM 1584 C CA . LEU B 1 4 ? -25.016 9.352 8.633 1 57.19 4 LEU B CA 1
ATOM 1585 C C . LEU B 1 4 ? -23.719 9.203 7.828 1 57.19 4 LEU B C 1
ATOM 1587 O O . LEU B 1 4 ? -23.344 8.086 7.465 1 57.19 4 LEU B O 1
ATOM 1591 N N . PRO B 1 5 ? -23.062 10.258 7.598 1 61.91 5 PRO B N 1
ATOM 1592 C CA . PRO B 1 5 ? -21.828 10.109 6.832 1 61.91 5 PRO B CA 1
ATOM 1593 C C . PRO B 1 5 ? -20.797 9.242 7.547 1 61.91 5 PRO B C 1
ATOM 1595 O O . PRO B 1 5 ? -20.078 8.469 6.902 1 61.91 5 PRO B O 1
ATOM 1598 N N . ASN B 1 6 ? -20.953 9.234 8.789 1 74 6 ASN B N 1
ATOM 1599 C CA . ASN B 1 6 ? -20.016 8.43 9.578 1 74 6 ASN B CA 1
ATOM 1600 C C . ASN B 1 6 ? -20.344 6.941 9.492 1 74 6 ASN B C 1
ATOM 1602 O O . ASN B 1 6 ? -19.453 6.102 9.469 1 74 6 ASN B O 1
ATOM 1606 N N . ILE B 1 7 ? -21.656 6.77 9.344 1 75.69 7 ILE B N 1
ATOM 1607 C CA . ILE B 1 7 ? -22.078 5.371 9.273 1 75.69 7 ILE B CA 1
ATOM 1608 C C . ILE B 1 7 ? -21.625 4.766 7.945 1 75.69 7 ILE B C 1
ATOM 1610 O O . ILE B 1 7 ? -21.141 3.633 7.91 1 75.69 7 ILE B O 1
ATOM 1614 N N . LEU B 1 8 ? -21.734 5.531 6.875 1 78.25 8 LEU B N 1
ATOM 1615 C CA . LEU B 1 8 ? -21.328 5.035 5.562 1 78.25 8 LEU B CA 1
ATOM 1616 C C . LEU B 1 8 ? -19.828 4.824 5.496 1 78.25 8 LEU B C 1
ATOM 1618 O O . LEU B 1 8 ? -19.359 3.846 4.91 1 78.25 8 LEU B O 1
ATOM 1622 N N . THR B 1 9 ? -19.188 5.695 6.121 1 81.31 9 THR B N 1
ATOM 1623 C CA . THR B 1 9 ? -17.734 5.598 6.141 1 81.31 9 THR B CA 1
ATOM 1624 C C . THR B 1 9 ? -17.281 4.379 6.941 1 81.31 9 THR B C 1
ATOM 1626 O O . THR B 1 9 ? -16.375 3.648 6.516 1 81.31 9 THR B O 1
ATOM 1629 N N . SER B 1 10 ? -17.938 4.234 8.039 1 85.25 10 SER B N 1
ATOM 1630 C CA . SER B 1 10 ? -17.609 3.076 8.867 1 85.25 10 SER B CA 1
ATOM 1631 C C . SER B 1 10 ? -17.953 1.772 8.148 1 85.25 10 SER B C 1
ATOM 1633 O O . SER B 1 10 ? -17.203 0.797 8.242 1 85.25 10 SER B O 1
ATOM 1635 N N . MET B 1 11 ? -19.016 1.762 7.484 1 88.81 11 MET B N 1
ATOM 1636 C CA . MET B 1 11 ? -19.406 0.573 6.734 1 88.81 11 MET B CA 1
ATOM 1637 C C . MET B 1 11 ? -18.406 0.268 5.633 1 88.81 11 MET B C 1
ATOM 1639 O O . MET B 1 11 ? -18.047 -0.892 5.418 1 88.81 11 MET B O 1
ATOM 1643 N N . ARG B 1 12 ? -17.969 1.288 5.016 1 91.62 12 ARG B N 1
ATOM 1644 C CA . ARG B 1 12 ? -16.984 1.122 3.953 1 91.62 12 ARG B CA 1
ATOM 1645 C C . ARG B 1 12 ? -15.695 0.52 4.496 1 91.62 12 ARG B C 1
ATOM 1647 O O . ARG B 1 12 ? -15.102 -0.355 3.863 1 91.62 12 ARG B O 1
ATOM 1654 N N . LEU B 1 13 ? -15.328 0.988 5.594 1 92.56 13 LEU B N 1
ATOM 1655 C CA . LEU B 1 13 ? -14.109 0.475 6.215 1 92.56 13 LEU B CA 1
ATOM 1656 C C . LEU B 1 13 ? -14.266 -1 6.57 1 92.56 13 LEU B C 1
ATOM 1658 O O . LEU B 1 13 ? -13.359 -1.8 6.324 1 92.56 13 LEU B O 1
ATOM 1662 N N . VAL B 1 14 ? -15.383 -1.349 7.113 1 94.75 14 VAL B N 1
ATOM 1663 C CA . VAL B 1 14 ? -15.648 -2.732 7.488 1 94.75 14 VAL B CA 1
ATOM 1664 C C . VAL B 1 14 ? -15.672 -3.613 6.238 1 94.75 14 VAL B C 1
ATOM 1666 O O . VAL B 1 14 ? -15.086 -4.699 6.23 1 94.75 14 VAL B O 1
ATOM 1669 N N . LEU B 1 15 ? -16.312 -3.145 5.254 1 96.5 15 LEU B N 1
ATOM 1670 C CA . LEU B 1 15 ? -16.391 -3.891 4.004 1 96.5 15 LEU B CA 1
ATOM 1671 C C . LEU B 1 15 ? -15.016 -4.031 3.373 1 96.5 15 LEU B C 1
ATOM 1673 O O . LEU B 1 15 ? -14.688 -5.078 2.803 1 96.5 15 LEU B O 1
ATOM 1677 N N . ALA B 1 16 ? -14.242 -2.965 3.447 1 95.94 16 ALA B N 1
ATOM 1678 C CA . ALA B 1 16 ? -12.891 -2.996 2.895 1 95.94 16 ALA B CA 1
ATOM 1679 C C . ALA B 1 16 ? -12.023 -4.035 3.609 1 95.94 16 ALA B C 1
ATOM 1681 O O . ALA B 1 16 ? -11.312 -4.809 2.965 1 95.94 16 ALA B O 1
ATOM 1682 N N . LEU B 1 17 ? -12.148 -4.066 4.91 1 96.38 17 LEU B N 1
ATOM 1683 C CA . LEU B 1 17 ? -11.391 -5.035 5.695 1 96.38 17 LEU B CA 1
ATOM 1684 C C . LEU B 1 17 ? -11.859 -6.457 5.41 1 96.38 17 LEU B C 1
ATOM 1686 O O . LEU B 1 17 ? -11.047 -7.375 5.285 1 96.38 17 LEU B O 1
ATOM 1690 N N . PHE B 1 18 ? -13.148 -6.637 5.359 1 96.94 18 PHE B N 1
ATOM 1691 C CA . PHE B 1 18 ? -13.703 -7.941 5.027 1 96.94 18 PHE B CA 1
ATOM 1692 C C . PHE B 1 18 ? -13.211 -8.406 3.664 1 96.94 18 PHE B C 1
ATOM 1694 O O . PHE B 1 18 ? -12.789 -9.555 3.512 1 96.94 18 PHE B O 1
ATOM 1701 N N . MET B 1 19 ? -13.336 -7.512 2.703 1 97.25 19 MET B N 1
ATOM 1702 C CA . MET B 1 19 ? -12.891 -7.836 1.35 1 97.25 19 MET B CA 1
ATOM 1703 C C . MET B 1 19 ? -11.438 -8.289 1.346 1 97.25 19 MET B C 1
ATOM 1705 O O . MET B 1 19 ? -11.109 -9.32 0.753 1 97.25 19 MET B O 1
ATOM 1709 N N . PHE B 1 20 ? -10.609 -7.586 2.064 1 96.94 20 PHE B N 1
ATOM 1710 C CA . PHE B 1 20 ? -9.195 -7.914 2.102 1 96.94 20 PHE B CA 1
ATOM 1711 C C . PHE B 1 20 ? -8.969 -9.281 2.742 1 96.94 20 PHE B C 1
ATOM 1713 O O . PHE B 1 20 ? -8.266 -10.125 2.182 1 96.94 20 PHE B O 1
ATOM 1720 N N . VAL B 1 21 ? -9.586 -9.523 3.846 1 95.25 21 VAL B N 1
ATOM 1721 C CA . VAL B 1 21 ? -9.398 -10.773 4.578 1 95.25 21 VAL B CA 1
ATOM 1722 C C . VAL B 1 21 ? -9.984 -11.938 3.777 1 95.25 21 VAL B C 1
ATOM 1724 O O . VAL B 1 21 ? -9.422 -13.031 3.754 1 95.25 21 VAL B O 1
ATOM 1727 N N . ALA B 1 22 ? -11.078 -11.703 3.158 1 95.75 22 ALA B N 1
ATOM 1728 C CA . ALA B 1 22 ? -11.711 -12.734 2.34 1 95.75 22 ALA B CA 1
ATOM 1729 C C . ALA B 1 22 ? -10.805 -13.141 1.18 1 95.75 22 ALA B C 1
ATOM 1731 O O . ALA B 1 22 ? -10.641 -14.336 0.903 1 95.75 22 ALA B O 1
ATOM 1732 N N . LEU B 1 23 ? -10.25 -12.195 0.546 1 94.81 23 LEU B N 1
ATOM 1733 C CA . LEU B 1 23 ? -9.344 -12.5 -0.555 1 94.81 23 LEU B CA 1
ATOM 1734 C C . LEU B 1 23 ? -8.086 -13.195 -0.047 1 94.81 23 LEU B C 1
ATOM 1736 O O . LEU B 1 23 ? -7.613 -14.156 -0.664 1 94.81 23 LEU B O 1
ATOM 1740 N N . ALA B 1 24 ? -7.605 -12.695 1.062 1 92.94 24 ALA B N 1
ATOM 1741 C CA . ALA B 1 24 ? -6.43 -13.32 1.661 1 92.94 24 ALA B CA 1
ATOM 1742 C C . ALA B 1 24 ? -6.723 -14.766 2.061 1 92.94 24 ALA B C 1
ATOM 1744 O O . ALA B 1 24 ? -5.898 -15.656 1.845 1 92.94 24 ALA B O 1
ATOM 1745 N N . ALA B 1 25 ? -7.867 -14.945 2.596 1 93.12 25 ALA B N 1
ATOM 1746 C CA . ALA B 1 25 ? -8.258 -16.297 3 1 93.12 25 ALA B CA 1
ATOM 1747 C C . ALA B 1 25 ? -8.398 -17.203 1.788 1 93.12 25 ALA B C 1
ATOM 1749 O O . ALA B 1 25 ? -7.957 -18.359 1.819 1 93.12 25 ALA B O 1
ATOM 1750 N N . ALA B 1 26 ? -9.016 -16.672 0.802 1 92 26 ALA B N 1
ATOM 1751 C CA . ALA B 1 26 ? -9.195 -17.453 -0.417 1 92 26 ALA B CA 1
ATOM 1752 C C . ALA B 1 26 ? -7.855 -17.828 -1.04 1 92 26 ALA B C 1
ATOM 1754 O O . ALA B 1 26 ? -7.727 -18.875 -1.675 1 92 26 ALA B O 1
ATOM 1755 N N . ALA B 1 27 ? -6.883 -17 -0.838 1 90 27 ALA B N 1
ATOM 1756 C CA . ALA B 1 27 ? -5.566 -17.203 -1.431 1 90 27 ALA B CA 1
ATOM 1757 C C . ALA B 1 27 ? -4.695 -18.094 -0.537 1 90 27 ALA B C 1
ATOM 1759 O O . ALA B 1 27 ? -3.545 -18.375 -0.869 1 90 27 ALA B O 1
ATOM 1760 N N . GLY B 1 28 ? -5.223 -18.453 0.627 1 88.06 28 GLY B N 1
ATOM 1761 C CA . GLY B 1 28 ? -4.473 -19.328 1.521 1 88.06 28 GLY B CA 1
ATOM 1762 C C . GLY B 1 28 ? -3.607 -18.562 2.504 1 88.06 28 GLY B C 1
ATOM 1763 O O . GLY B 1 28 ? -2.684 -19.125 3.094 1 88.06 28 GLY B O 1
ATOM 1764 N N . ALA B 1 29 ? -3.881 -17.297 2.719 1 85.62 29 ALA B N 1
ATOM 1765 C CA . ALA B 1 29 ? -2.939 -16.422 3.428 1 85.62 29 ALA B CA 1
ATOM 1766 C C . ALA B 1 29 ? -3.375 -16.219 4.875 1 85.62 29 ALA B C 1
ATOM 1768 O O . ALA B 1 29 ? -2.699 -15.516 5.633 1 85.62 29 ALA B O 1
ATOM 1769 N N . VAL B 1 30 ? -4.469 -16.734 5.184 1 83.62 30 VAL B N 1
ATOM 1770 C CA . VAL B 1 30 ? -4.93 -16.609 6.562 1 83.62 30 VAL B CA 1
ATOM 1771 C C . VAL B 1 30 ? -4.68 -17.922 7.312 1 83.62 30 VAL B C 1
ATOM 1773 O O . VAL B 1 30 ? -5.328 -18.938 7.039 1 83.62 30 VAL B O 1
ATOM 1776 N N . PRO B 1 31 ? -3.746 -17.797 8.234 1 78.69 31 PRO B N 1
ATOM 1777 C CA . PRO B 1 31 ? -3.422 -19.031 8.961 1 78.69 31 PRO B CA 1
ATOM 1778 C C . PRO B 1 31 ? -4.637 -19.656 9.633 1 78.69 31 PRO B C 1
ATOM 1780 O O . PRO B 1 31 ? -5.5 -18.938 10.156 1 78.69 31 PRO B O 1
ATOM 1783 N N . TYR B 1 32 ? -4.707 -20.953 9.602 1 76.69 32 TYR B N 1
ATOM 1784 C CA . TYR B 1 32 ? -5.727 -21.766 10.258 1 76.69 32 TYR B CA 1
ATOM 1785 C C . TYR B 1 32 ? -7.035 -21.734 9.469 1 76.69 32 TYR B C 1
ATOM 1787 O O . TYR B 1 32 ? -7.648 -22.781 9.227 1 76.69 32 TYR B O 1
ATOM 1795 N N . LEU B 1 33 ? -7.344 -20.609 8.93 1 80.44 33 LEU B N 1
ATOM 1796 C CA . LEU B 1 33 ? -8.602 -20.5 8.195 1 80.44 33 LEU B CA 1
ATOM 1797 C C . LEU B 1 33 ? -8.445 -21.016 6.773 1 80.44 33 LEU B C 1
ATOM 1799 O O . LEU B 1 33 ? -9.281 -21.781 6.297 1 80.44 33 LEU B O 1
ATOM 1803 N N . SER B 1 34 ? -7.449 -20.672 6.156 1 81.38 34 SER B N 1
ATOM 1804 C CA . SER B 1 34 ? -7.25 -21 4.754 1 81.38 34 SER B CA 1
ATOM 1805 C C . SER B 1 34 ? -7.059 -22.516 4.57 1 81.38 34 SER B C 1
ATOM 1807 O O . SER B 1 34 ? -7.434 -23.062 3.537 1 81.38 34 SER B O 1
ATOM 1809 N N . GLU B 1 35 ? -6.449 -23.062 5.496 1 78.5 35 GLU B N 1
ATOM 1810 C CA . GLU B 1 35 ? -6.191 -24.5 5.418 1 78.5 35 GLU B CA 1
ATOM 1811 C C . GLU B 1 35 ? -7.488 -25.297 5.492 1 78.5 35 GLU B C 1
ATOM 1813 O O . GLU B 1 35 ? -7.539 -26.453 5.051 1 78.5 35 GLU B O 1
ATOM 1818 N N . ARG B 1 36 ? -8.5 -24.719 5.973 1 85.69 36 ARG B N 1
ATOM 1819 C CA . ARG B 1 36 ? -9.75 -25.422 6.211 1 85.69 36 ARG B CA 1
ATOM 1820 C C . ARG B 1 36 ? -10.758 -25.156 5.094 1 85.69 36 ARG B C 1
ATOM 1822 O O . ARG B 1 36 ? -11.844 -25.734 5.082 1 85.69 36 ARG B O 1
ATOM 1829 N N . LEU B 1 37 ? -10.336 -24.438 4.215 1 87.19 37 LEU B N 1
ATOM 1830 C CA . LEU B 1 37 ? -11.297 -24.031 3.189 1 87.19 37 LEU B CA 1
ATOM 1831 C C . LEU B 1 37 ? -11.242 -24.984 1.994 1 87.19 37 LEU B C 1
ATOM 1833 O O . LEU B 1 37 ? -10.164 -25.359 1.545 1 87.19 37 LEU B O 1
ATOM 1837 N N . THR B 1 38 ? -12.375 -25.438 1.54 1 89.88 38 THR B N 1
ATOM 1838 C CA . THR B 1 38 ? -12.5 -26.188 0.299 1 89.88 38 THR B CA 1
ATOM 1839 C C . THR B 1 38 ? -12.406 -25.266 -0.911 1 89.88 38 THR B C 1
ATOM 1841 O O . THR B 1 38 ? -12.578 -24.047 -0.786 1 89.88 38 THR B O 1
ATOM 1844 N N . PRO B 1 39 ? -12.102 -25.828 -2.027 1 88.75 39 PRO B N 1
ATOM 1845 C CA . PRO B 1 39 ? -12.055 -25 -3.238 1 88.75 39 PRO B CA 1
ATOM 1846 C C . PRO B 1 39 ? -13.352 -24.25 -3.492 1 88.75 39 PRO B C 1
ATOM 1848 O O . PRO B 1 39 ? -13.328 -23.094 -3.936 1 88.75 39 PRO B O 1
ATOM 1851 N N . LEU B 1 40 ? -14.43 -24.859 -3.244 1 90.75 40 LEU B N 1
ATOM 1852 C CA . LEU B 1 40 ? -15.727 -24.203 -3.432 1 90.75 40 LEU B CA 1
ATOM 1853 C C . LEU B 1 40 ? -15.883 -23.016 -2.486 1 90.75 40 LEU B C 1
ATOM 1855 O O . LEU B 1 40 ? -16.438 -21.984 -2.871 1 90.75 40 LEU B O 1
ATOM 1859 N N . GLN B 1 41 ? -15.391 -23.219 -1.301 1 91.62 41 GLN B N 1
ATOM 1860 C CA . GLN B 1 41 ? -15.461 -22.141 -0.317 1 91.62 41 GLN B CA 1
ATOM 1861 C C . GLN B 1 41 ? -14.523 -21 -0.689 1 91.62 41 GLN B C 1
ATOM 1863 O O . GLN B 1 41 ? -14.836 -19.828 -0.45 1 91.62 41 GLN B O 1
ATOM 1868 N N . GLN B 1 42 ? -13.422 -21.375 -1.196 1 91.94 42 GLN B N 1
ATOM 1869 C CA . GLN B 1 42 ? -12.484 -20.359 -1.671 1 91.94 42 GLN B CA 1
ATOM 1870 C C . GLN B 1 42 ? -13.117 -19.5 -2.766 1 91.94 42 GLN B C 1
ATOM 1872 O O . GLN B 1 42 ? -13.016 -18.281 -2.736 1 91.94 42 GLN B O 1
ATOM 1877 N N . PHE B 1 43 ? -13.836 -20.125 -3.625 1 92.69 43 PHE B N 1
ATOM 1878 C CA . PHE B 1 43 ? -14.508 -19.422 -4.707 1 92.69 43 PHE B CA 1
ATOM 1879 C C . PHE B 1 43 ? -15.609 -18.516 -4.156 1 92.69 43 PHE B C 1
ATOM 1881 O O . PHE B 1 43 ? -15.789 -17.391 -4.621 1 92.69 43 PHE B O 1
ATOM 1888 N N . SER B 1 44 ? -16.281 -19.062 -3.217 1 94.5 44 SER B N 1
ATOM 1889 C CA . SER B 1 44 ? -17.344 -18.266 -2.588 1 94.5 44 SER B CA 1
ATOM 1890 C C . SER B 1 44 ? -16.766 -17.016 -1.928 1 94.5 44 SER B C 1
ATOM 1892 O O . SER B 1 44 ? -17.344 -15.93 -2.047 1 94.5 44 SER B O 1
ATOM 1894 N N . LEU B 1 45 ? -15.695 -17.188 -1.256 1 94.56 45 LEU B N 1
ATOM 1895 C CA . LEU B 1 45 ? -15.055 -16.047 -0.606 1 94.56 45 LEU B CA 1
ATOM 1896 C C . LEU B 1 45 ? -14.609 -15.016 -1.635 1 94.56 45 LEU B C 1
ATOM 1898 O O . LEU B 1 45 ? -14.719 -13.812 -1.397 1 94.56 45 LEU B O 1
ATOM 1902 N N . GLN B 1 46 ? -14.094 -15.477 -2.693 1 95.62 46 GLN B N 1
ATOM 1903 C CA . GLN B 1 46 ? -13.695 -14.562 -3.756 1 95.62 46 GLN B CA 1
ATOM 1904 C C . GLN B 1 46 ? -14.891 -13.758 -4.266 1 95.62 46 GLN B C 1
ATOM 1906 O O . GLN B 1 46 ? -14.797 -12.547 -4.457 1 95.62 46 GLN B O 1
ATOM 1911 N N . ARG B 1 47 ? -16.031 -14.406 -4.445 1 96.56 47 ARG B N 1
ATOM 1912 C CA . ARG B 1 47 ? -17.234 -13.727 -4.91 1 96.56 47 ARG B CA 1
ATOM 1913 C C . ARG B 1 47 ? -17.688 -12.672 -3.902 1 96.56 47 ARG B C 1
ATOM 1915 O O . ARG B 1 47 ? -17.984 -11.539 -4.273 1 96.56 47 ARG B O 1
ATOM 1922 N N . TRP B 1 48 ? -17.688 -13.125 -2.73 1 96.88 48 TRP B N 1
ATOM 1923 C CA . TRP B 1 48 ? -18.141 -12.211 -1.688 1 96.88 48 TRP B CA 1
ATOM 1924 C C . TRP B 1 48 ? -17.203 -11.016 -1.556 1 96.88 48 TRP B C 1
ATOM 1926 O O . TRP B 1 48 ? -17.641 -9.906 -1.248 1 96.88 48 TRP B O 1
ATOM 1936 N N . ALA B 1 49 ? -15.953 -11.281 -1.741 1 97.38 49 ALA B N 1
ATOM 1937 C CA . ALA B 1 49 ? -14.992 -10.188 -1.693 1 97.38 49 ALA B CA 1
ATOM 1938 C C . ALA B 1 49 ? -15.25 -9.18 -2.807 1 97.38 49 ALA B C 1
ATOM 1940 O O . ALA B 1 49 ? -15.195 -7.969 -2.58 1 97.38 49 ALA B O 1
ATOM 1941 N N . VAL B 1 50 ? -15.539 -9.711 -3.998 1 97.44 50 VAL B N 1
ATOM 1942 C CA . VAL B 1 50 ? -15.82 -8.836 -5.129 1 97.44 50 VAL B CA 1
ATOM 1943 C C . VAL B 1 50 ? -17.094 -8.031 -4.855 1 97.44 50 VAL B C 1
ATOM 1945 O O . VAL B 1 50 ? -17.125 -6.824 -5.09 1 97.44 50 VAL B O 1
ATOM 1948 N N . TYR B 1 51 ? -18.078 -8.688 -4.336 1 97.81 51 TYR B N 1
ATOM 1949 C CA . TYR B 1 51 ? -19.312 -8 -3.992 1 97.81 51 TYR B CA 1
ATOM 1950 C C . TYR B 1 51 ? -19.078 -6.934 -2.932 1 97.81 51 TYR B C 1
ATOM 1952 O O . TYR B 1 51 ? -19.594 -5.82 -3.031 1 97.81 51 TYR B O 1
ATOM 1960 N N . ALA B 1 52 ? -18.359 -7.332 -1.956 1 97.62 52 ALA B N 1
ATOM 1961 C CA . ALA B 1 52 ? -18.047 -6.383 -0.893 1 97.62 52 ALA B CA 1
ATOM 1962 C C . ALA B 1 52 ? -17.328 -5.156 -1.448 1 97.62 52 ALA B C 1
ATOM 1964 O O . ALA B 1 52 ? -17.609 -4.027 -1.047 1 97.62 52 ALA B O 1
ATOM 1965 N N . PHE B 1 53 ? -16.406 -5.402 -2.344 1 98.06 53 PHE B N 1
ATOM 1966 C CA . PHE B 1 53 ? -15.68 -4.293 -2.949 1 98.06 53 PHE B CA 1
ATOM 1967 C C . PHE B 1 53 ? -16.625 -3.375 -3.709 1 98.06 53 PHE B C 1
ATOM 1969 O O . PHE B 1 53 ? -16.547 -2.15 -3.582 1 98.06 53 PHE B O 1
ATOM 1976 N N . ILE B 1 54 ? -17.484 -3.928 -4.473 1 97.12 54 ILE B N 1
ATOM 1977 C CA . ILE B 1 54 ? -18.391 -3.15 -5.301 1 97.12 54 ILE B CA 1
ATOM 1978 C C . ILE B 1 54 ? -19.328 -2.324 -4.418 1 97.12 54 ILE B C 1
ATOM 1980 O O . ILE B 1 54 ? -19.531 -1.135 -4.668 1 97.12 54 ILE B O 1
ATOM 1984 N N . VAL B 1 55 ? -19.828 -2.936 -3.416 1 95.81 55 VAL B N 1
ATOM 1985 C CA . VAL B 1 55 ? -20.719 -2.221 -2.502 1 95.81 55 VAL B CA 1
ATOM 1986 C C . VAL B 1 55 ? -19.953 -1.076 -1.834 1 95.81 55 VAL B C 1
ATOM 1988 O O . VAL B 1 55 ? -20.453 0.045 -1.746 1 95.81 55 VAL B O 1
ATOM 1991 N N . ALA B 1 56 ? -18.734 -1.389 -1.383 1 94.19 56 ALA B N 1
ATOM 1992 C CA . ALA B 1 56 ? -17.922 -0.357 -0.751 1 94.19 56 ALA B CA 1
ATOM 1993 C C . ALA B 1 56 ? -17.609 0.776 -1.727 1 94.19 56 ALA B C 1
ATOM 1995 O O . ALA B 1 56 ? -17.656 1.951 -1.354 1 94.19 56 ALA B O 1
ATOM 1996 N N . ALA B 1 57 ? -17.328 0.422 -2.945 1 92.62 57 ALA B N 1
ATOM 1997 C CA . ALA B 1 57 ? -17 1.418 -3.967 1 92.62 57 ALA B CA 1
ATOM 1998 C C . ALA B 1 57 ? -18.219 2.297 -4.27 1 92.62 57 ALA B C 1
ATOM 2000 O O . ALA B 1 57 ? -18.078 3.512 -4.438 1 92.62 57 ALA B O 1
ATOM 2001 N N . VAL B 1 58 ? -19.359 1.713 -4.352 1 90.19 58 VAL B N 1
ATOM 2002 C CA . VAL B 1 58 ? -20.578 2.441 -4.645 1 90.19 58 VAL B CA 1
ATOM 2003 C C . VAL B 1 58 ? -20.922 3.381 -3.488 1 90.19 58 VAL B C 1
ATOM 2005 O O . VAL B 1 58 ? -21.359 4.512 -3.707 1 90.19 58 VAL B O 1
ATOM 2008 N N . THR B 1 59 ? -20.703 2.926 -2.266 1 85.62 59 THR B N 1
ATOM 2009 C CA . THR B 1 59 ? -20.984 3.766 -1.103 1 85.62 59 THR B CA 1
ATOM 2010 C C . THR B 1 59 ? -20.062 4.988 -1.097 1 85.62 59 THR B C 1
ATOM 2012 O O . THR B 1 59 ? -20.438 6.043 -0.58 1 85.62 59 THR B O 1
ATOM 2015 N N . ASP B 1 60 ? -18.844 4.73 -1.544 1 82.69 60 ASP B N 1
ATOM 2016 C CA . ASP B 1 60 ? -17.906 5.848 -1.632 1 82.69 60 ASP B CA 1
ATOM 2017 C C . ASP B 1 60 ? -18.406 6.914 -2.6 1 82.69 60 ASP B C 1
ATOM 2019 O O . ASP B 1 60 ? -18.266 8.109 -2.342 1 82.69 60 ASP B O 1
ATOM 2023 N N . PHE B 1 61 ? -18.969 6.477 -3.605 1 77.75 61 PHE B N 1
ATOM 2024 C CA . PHE B 1 61 ? -19.484 7.379 -4.625 1 77.75 61 PHE B CA 1
ATOM 2025 C C . PHE B 1 61 ? -20.672 8.18 -4.086 1 77.75 61 PHE B C 1
ATOM 2027 O O . PHE B 1 61 ? -20.766 9.383 -4.332 1 77.75 61 PHE B O 1
ATOM 2034 N N . PHE B 1 62 ? -21.422 7.605 -3.27 1 75.88 62 PHE B N 1
ATOM 2035 C CA . PHE B 1 62 ? -22.625 8.266 -2.758 1 75.88 62 PHE B CA 1
ATOM 2036 C C . PHE B 1 62 ? -22.281 9.148 -1.565 1 75.88 62 PHE B C 1
ATOM 2038 O O . PHE B 1 62 ? -22.922 10.188 -1.352 1 75.88 62 PHE B O 1
ATOM 2045 N N . ASP B 1 63 ? -21.344 8.633 -0.756 1 67 63 ASP B N 1
ATOM 2046 C CA . ASP B 1 63 ? -20.953 9.391 0.427 1 67 63 ASP B CA 1
ATOM 2047 C C . ASP B 1 63 ? -20.406 10.766 0.04 1 67 63 ASP B C 1
ATOM 2049 O O . ASP B 1 63 ? -20.688 11.766 0.702 1 67 63 ASP B O 1
ATOM 2053 N N . GLY B 1 64 ? -19.5 10.797 -0.897 1 58.66 64 GLY B N 1
ATOM 2054 C CA . GLY B 1 64 ? -19.047 12.102 -1.364 1 58.66 64 GLY B CA 1
ATOM 2055 C C . GLY B 1 64 ? -20.203 13.023 -1.737 1 58.66 64 GLY B C 1
ATOM 2056 O O . GLY B 1 64 ? -20.203 14.203 -1.372 1 58.66 64 GLY B O 1
ATOM 2057 N N . TRP B 1 65 ? -21.141 12.383 -2.166 1 56.69 65 TRP B N 1
ATOM 2058 C CA . TRP B 1 65 ? -22.312 13.148 -2.611 1 56.69 65 TRP B CA 1
ATOM 2059 C C . TRP B 1 65 ? -23.109 13.648 -1.421 1 56.69 65 TRP B C 1
ATOM 2061 O O . TRP B 1 65 ? -23.516 14.812 -1.38 1 56.69 65 TRP B O 1
ATOM 2071 N N . LEU B 1 66 ? -23.188 12.805 -0.453 1 54.91 66 LEU B N 1
ATOM 2072 C CA . LEU B 1 66 ? -24 13.133 0.708 1 54.91 66 LEU B CA 1
ATOM 2073 C C . LEU B 1 66 ? -23.297 14.125 1.619 1 54.91 66 LEU B C 1
ATOM 2075 O O . LEU B 1 66 ? -23.922 15.039 2.162 1 54.91 66 LEU B O 1
ATOM 2079 N N . ALA B 1 67 ? -22.062 13.859 1.905 1 57.12 67 ALA B N 1
ATOM 2080 C CA . ALA B 1 67 ? -21.297 14.789 2.742 1 57.12 67 ALA B CA 1
ATOM 2081 C C . ALA B 1 67 ? -21.344 16.203 2.176 1 57.12 67 ALA B C 1
ATOM 2083 O O . ALA B 1 67 ? -21.453 17.172 2.926 1 57.12 67 ALA B O 1
ATOM 2084 N N . ARG B 1 68 ? -21.234 16.281 0.931 1 54.25 68 ARG B N 1
ATOM 2085 C CA . ARG B 1 68 ? -21.312 17.594 0.277 1 54.25 68 ARG B CA 1
ATOM 2086 C C . ARG B 1 68 ? -22.672 18.234 0.492 1 54.25 68 ARG B C 1
ATOM 2088 O O . ARG B 1 68 ? -22.781 19.453 0.614 1 54.25 68 ARG B O 1
ATOM 2095 N N . ARG B 1 69 ? -23.453 17.406 0.667 1 52.38 69 ARG B N 1
ATOM 2096 C CA . ARG B 1 69 ? -24.797 17.938 0.793 1 52.38 69 ARG B CA 1
ATOM 2097 C C . ARG B 1 69 ? -25.109 18.297 2.24 1 52.38 69 ARG B C 1
ATOM 2099 O O . ARG B 1 69 ? -25.875 19.234 2.496 1 52.38 69 ARG B O 1
ATOM 2106 N N . MET B 1 70 ? -24.594 17.438 3.082 1 52.62 70 MET B N 1
ATOM 2107 C CA . MET B 1 70 ? -25.016 17.672 4.461 1 52.62 70 MET B CA 1
ATOM 2108 C C . MET B 1 70 ? -24 18.547 5.191 1 52.62 70 MET B C 1
ATOM 2110 O O . MET B 1 70 ? -24.172 18.844 6.375 1 52.62 70 MET B O 1
ATOM 2114 N N . ASN B 1 71 ? -23.234 19.234 4.652 1 49.78 71 ASN B N 1
ATOM 2115 C CA . ASN B 1 71 ? -22.266 20.141 5.266 1 49.78 71 ASN B CA 1
ATOM 2116 C C . ASN B 1 71 ? -21.703 19.562 6.562 1 49.78 71 ASN B C 1
ATOM 2118 O O . ASN B 1 71 ? -21.031 20.266 7.32 1 49.78 71 ASN B O 1
ATOM 2122 N N . ALA B 1 72 ? -22.344 18.578 7.195 1 50.5 72 ALA B N 1
ATOM 2123 C CA . ALA B 1 72 ? -21.984 18.156 8.547 1 50.5 72 ALA B CA 1
ATOM 2124 C C . ALA B 1 72 ? -20.797 17.203 8.531 1 50.5 72 ALA B C 1
ATOM 2126 O O . ALA B 1 72 ? -20.969 16.016 8.219 1 50.5 72 ALA B O 1
ATOM 2127 N N . VAL B 1 73 ? -19.578 17.844 8.273 1 61.62 73 VAL B N 1
ATOM 2128 C CA . VAL B 1 73 ? -18.453 16.906 8.312 1 61.62 73 VAL B CA 1
ATOM 2129 C C . VAL B 1 73 ? -17.938 16.781 9.734 1 61.62 73 VAL B C 1
ATOM 2131 O O . VAL B 1 73 ? -17.547 17.781 10.352 1 61.62 73 VAL B O 1
ATOM 2134 N N . SER B 1 74 ? -18.328 15.734 10.562 1 76.12 74 SER B N 1
ATOM 2135 C CA . SER B 1 74 ? -17.719 15.445 11.859 1 76.12 74 SER B CA 1
ATOM 2136 C C . SER B 1 74 ? -16.219 15.203 11.727 1 76.12 74 SER B C 1
ATOM 2138 O O . SER B 1 74 ? -15.727 14.883 10.648 1 76.12 74 SER B O 1
ATOM 2140 N N . VAL B 1 75 ? -15.594 15.586 12.781 1 77.88 75 VAL B N 1
ATOM 2141 C CA . VAL B 1 75 ? -14.148 15.398 12.828 1 77.88 75 VAL B CA 1
ATOM 2142 C C . VAL B 1 75 ? -13.805 13.93 12.57 1 77.88 75 VAL B C 1
ATOM 2144 O O . VAL B 1 75 ? -12.891 13.625 11.797 1 77.88 75 VAL B O 1
ATOM 2147 N N . TRP B 1 76 ? -14.555 13.062 13.086 1 82.94 76 TRP B N 1
ATOM 2148 C CA . TRP B 1 76 ? -14.297 11.633 12.914 1 82.94 76 TRP B CA 1
ATOM 2149 C C . TRP B 1 76 ? -14.586 11.203 11.477 1 82.94 76 TRP B C 1
ATOM 2151 O O . TRP B 1 76 ? -13.914 10.32 10.945 1 82.94 76 TRP B O 1
ATOM 2161 N N . GLY B 1 77 ? -15.562 11.773 10.93 1 79.44 77 GLY B N 1
ATOM 2162 C CA . GLY B 1 77 ? -15.797 11.531 9.516 1 79.44 77 GLY B CA 1
ATOM 2163 C C . GLY B 1 77 ? -14.656 11.992 8.633 1 79.44 77 GLY B C 1
ATOM 2164 O O . GLY B 1 77 ? -14.266 11.297 7.695 1 79.44 77 GLY B O 1
ATOM 2165 N N . ALA B 1 78 ? -14.148 13.07 9.016 1 78.94 78 ALA B N 1
ATOM 2166 C CA . ALA B 1 78 ? -13.039 13.648 8.258 1 78.94 78 ALA B CA 1
ATOM 2167 C C . ALA B 1 78 ? -11.797 12.758 8.336 1 78.94 78 ALA B C 1
ATOM 2169 O O . ALA B 1 78 ? -11 12.719 7.398 1 78.94 78 ALA B O 1
ATOM 2170 N N . ILE B 1 79 ? -11.695 12.078 9.398 1 84.69 79 ILE B N 1
ATOM 2171 C CA . ILE B 1 79 ? -10.555 11.188 9.609 1 84.69 79 ILE B CA 1
ATOM 2172 C C . ILE B 1 79 ? -10.828 9.844 8.938 1 84.69 79 ILE B C 1
ATOM 2174 O O . ILE B 1 79 ? -9.984 9.312 8.219 1 84.69 79 ILE B O 1
ATOM 2178 N N . LEU B 1 80 ? -12 9.32 9.078 1 87.44 80 LEU B N 1
ATOM 2179 C CA . LEU B 1 80 ? -12.312 7.953 8.664 1 87.44 80 LEU B CA 1
ATOM 2180 C C . LEU B 1 80 ? -12.531 7.875 7.156 1 87.44 80 LEU B C 1
ATOM 2182 O O . LEU B 1 80 ? -12.234 6.855 6.535 1 87.44 80 LEU B O 1
ATOM 2186 N N . ASP B 1 81 ? -12.961 8.977 6.641 1 84.56 81 ASP B N 1
ATOM 2187 C CA . ASP B 1 81 ? -13.289 8.977 5.219 1 84.56 81 ASP B CA 1
ATOM 2188 C C . ASP B 1 81 ? -12.047 8.68 4.371 1 84.56 81 ASP B C 1
ATOM 2190 O O . ASP B 1 81 ? -12.023 7.691 3.635 1 84.56 81 ASP B O 1
ATOM 2194 N N . PRO B 1 82 ? -11.047 9.438 4.539 1 85.12 82 PRO B N 1
ATOM 2195 C CA . PRO B 1 82 ? -9.859 9.148 3.732 1 85.12 82 PRO B CA 1
ATOM 2196 C C . PRO B 1 82 ? -9.242 7.789 4.059 1 85.12 82 PRO B C 1
ATOM 2198 O O . PRO B 1 82 ? -8.672 7.137 3.178 1 85.12 82 PRO B O 1
ATOM 2201 N N . ILE B 1 83 ? -9.289 7.34 5.238 1 89.62 83 ILE B N 1
ATOM 2202 C CA . ILE B 1 83 ? -8.773 6.035 5.629 1 89.62 83 ILE B CA 1
ATOM 2203 C C . ILE B 1 83 ? -9.516 4.938 4.875 1 89.62 83 ILE B C 1
ATOM 2205 O O . ILE B 1 83 ? -8.891 4.035 4.305 1 89.62 83 ILE B O 1
ATOM 2209 N N . GLY B 1 84 ? -10.781 5.07 4.934 1 90.25 84 GLY B N 1
ATOM 2210 C CA . GLY B 1 84 ? -11.602 4.066 4.277 1 90.25 84 GLY B CA 1
ATOM 2211 C C . GLY B 1 84 ? -11.297 3.924 2.797 1 90.25 84 GLY B C 1
ATOM 2212 O O . GLY B 1 84 ? -11.211 2.809 2.279 1 90.25 84 GLY B O 1
ATOM 2213 N N . ASP B 1 85 ? -11.133 5.012 2.166 1 88.62 85 ASP B N 1
ATOM 2214 C CA . ASP B 1 85 ? -10.852 5.012 0.734 1 88.62 85 ASP B CA 1
ATOM 2215 C C . ASP B 1 85 ? -9.492 4.363 0.446 1 88.62 85 ASP B C 1
ATOM 2217 O O . ASP B 1 85 ? -9.375 3.533 -0.458 1 88.62 85 ASP B O 1
ATOM 2221 N N . LYS B 1 86 ? -8.539 4.672 1.198 1 93.31 86 LYS B N 1
ATOM 2222 C CA . LYS B 1 86 ? -7.184 4.184 0.969 1 93.31 86 LYS B CA 1
ATOM 2223 C C . LYS B 1 86 ? -7.059 2.711 1.354 1 93.31 86 LYS B C 1
ATOM 2225 O O . LYS B 1 86 ? -6.367 1.944 0.68 1 93.31 86 LYS B O 1
ATOM 2230 N N . VAL B 1 87 ? -7.758 2.391 2.357 1 95.62 87 VAL B N 1
ATOM 2231 C CA . VAL B 1 87 ? -7.73 1 2.797 1 95.62 87 VAL B CA 1
ATOM 2232 C C 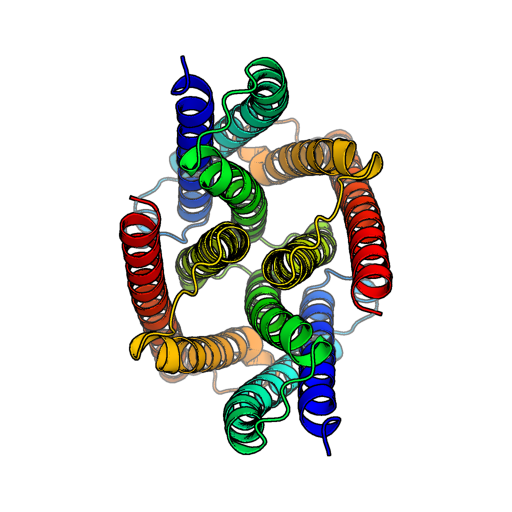. VAL B 1 87 ? -8.438 0.118 1.772 1 95.62 87 VAL B C 1
ATOM 2234 O O . VAL B 1 87 ? -8 -1 1.495 1 95.62 87 VAL B O 1
ATOM 2237 N N . LEU B 1 88 ? -9.5 0.646 1.287 1 96 88 LEU B N 1
ATOM 2238 C CA . LEU B 1 88 ? -10.234 -0.106 0.273 1 96 88 LEU B CA 1
ATOM 2239 C C . LEU B 1 88 ? -9.359 -0.365 -0.949 1 96 88 LEU B C 1
ATOM 2241 O O . LEU B 1 88 ? -9.242 -1.505 -1.402 1 96 88 LEU B O 1
ATOM 2245 N N . VAL B 1 89 ? -8.711 0.648 -1.448 1 96.62 89 VAL B N 1
ATOM 2246 C CA . VAL B 1 89 ? -7.875 0.551 -2.637 1 96.62 89 VAL B CA 1
ATOM 2247 C C . VAL B 1 89 ? -6.648 -0.309 -2.336 1 96.62 89 VAL B C 1
ATOM 2249 O O . VAL B 1 89 ? -6.332 -1.234 -3.086 1 96.62 89 VAL B O 1
ATOM 2252 N N . CYS B 1 90 ? -6.008 -0.036 -1.251 1 97.5 90 CYS B N 1
ATOM 2253 C CA . CYS B 1 90 ? -4.82 -0.793 -0.861 1 97.5 90 CYS B CA 1
ATOM 2254 C C . CYS B 1 90 ? -5.164 -2.26 -0.63 1 97.5 90 CYS B C 1
ATOM 2256 O O . CYS B 1 90 ? -4.457 -3.148 -1.107 1 97.5 90 CYS B O 1
ATOM 2258 N N . GLY B 1 91 ? -6.211 -2.463 0.077 1 97.44 91 GLY B N 1
ATOM 2259 C CA . GLY B 1 91 ? -6.641 -3.828 0.33 1 97.44 91 GLY B CA 1
ATOM 2260 C C . GLY B 1 91 ? -6.98 -4.594 -0.936 1 97.44 91 GLY B C 1
ATOM 2261 O O . GLY B 1 91 ? -6.668 -5.777 -1.056 1 97.44 91 GLY B O 1
ATOM 2262 N N . ALA B 1 92 ? -7.645 -3.941 -1.793 1 97.56 92 ALA B N 1
ATOM 2263 C CA . ALA B 1 92 ? -8 -4.574 -3.061 1 97.56 92 ALA B CA 1
ATOM 2264 C C . ALA B 1 92 ? -6.754 -4.961 -3.85 1 97.56 92 ALA B C 1
ATOM 2266 O O . ALA B 1 92 ? -6.691 -6.043 -4.434 1 97.56 92 ALA B O 1
ATOM 2267 N N . ILE B 1 93 ? -5.809 -4.082 -3.869 1 97.19 93 ILE B N 1
ATOM 2268 C CA . ILE B 1 93 ? -4.57 -4.328 -4.602 1 97.19 93 ILE B CA 1
ATOM 2269 C C . ILE B 1 93 ? -3.832 -5.508 -3.979 1 97.19 93 ILE B C 1
ATOM 2271 O O . ILE B 1 93 ? -3.426 -6.438 -4.684 1 97.19 93 ILE B O 1
ATOM 2275 N N . LEU B 1 94 ? -3.688 -5.484 -2.676 1 96.38 94 LEU B N 1
ATOM 2276 C CA . LEU B 1 94 ? -2.988 -6.566 -1.99 1 96.38 94 LEU B CA 1
ATOM 2277 C C . LEU B 1 94 ? -3.734 -7.887 -2.152 1 96.38 94 LEU B C 1
ATOM 2279 O O . LEU B 1 94 ? -3.117 -8.93 -2.361 1 96.38 94 LEU B O 1
ATOM 2283 N N . GLY B 1 95 ? -5.035 -7.809 -1.997 1 94.94 95 GLY B N 1
ATOM 2284 C CA . GLY B 1 95 ? -5.844 -9 -2.209 1 94.94 95 GLY B CA 1
ATOM 2285 C C . GLY B 1 95 ? -5.715 -9.562 -3.609 1 94.94 95 GLY B C 1
ATOM 2286 O O . GLY B 1 95 ? -5.625 -10.781 -3.787 1 94.94 95 GLY B O 1
ATOM 2287 N N . LEU B 1 96 ? -5.738 -8.672 -4.523 1 94.44 96 LEU B N 1
ATOM 2288 C CA . LEU B 1 96 ? -5.578 -9.062 -5.918 1 94.44 96 LEU B CA 1
ATOM 2289 C C . LEU B 1 96 ? -4.242 -9.766 -6.137 1 94.44 96 LEU B C 1
ATOM 2291 O O . LEU B 1 96 ? -4.184 -10.812 -6.781 1 94.44 96 LEU B O 1
ATOM 2295 N N . LEU B 1 97 ? -3.203 -9.258 -5.574 1 92.38 97 LEU B N 1
ATOM 2296 C CA . LEU B 1 97 ? -1.864 -9.812 -5.75 1 92.38 97 LEU B CA 1
ATOM 2297 C C . LEU B 1 97 ? -1.712 -11.117 -4.98 1 92.38 97 LEU B C 1
ATOM 2299 O O . LEU B 1 97 ? -0.826 -11.922 -5.285 1 92.38 97 LEU B O 1
ATOM 2303 N N . SER B 1 98 ? -2.568 -11.328 -4.023 1 90.88 98 SER B N 1
ATOM 2304 C CA . SER B 1 98 ? -2.512 -12.562 -3.256 1 90.88 98 SER B CA 1
ATOM 2305 C C . SER B 1 98 ? -3.082 -13.734 -4.051 1 90.88 98 SER B C 1
ATOM 2307 O O . SER B 1 98 ? -2.812 -14.898 -3.738 1 90.88 98 SER B O 1
ATOM 2309 N N . LEU B 1 99 ? -3.879 -13.484 -5.016 1 88.69 99 LEU B N 1
ATOM 2310 C CA . LEU B 1 99 ? -4.539 -14.523 -5.789 1 88.69 99 LEU B CA 1
ATOM 2311 C C . LEU B 1 99 ? -3.609 -15.078 -6.863 1 88.69 99 LEU B C 1
ATOM 2313 O O . LEU B 1 99 ? -3.924 -16.078 -7.504 1 88.69 99 LEU B O 1
ATOM 2317 N N . GLY B 1 100 ? -2.412 -14.406 -7.027 1 82.94 100 GLY B N 1
ATOM 2318 C CA . GLY B 1 100 ? -1.453 -14.852 -8.031 1 82.94 100 GLY B CA 1
ATOM 2319 C C . GLY B 1 100 ? -0.733 -13.703 -8.711 1 82.94 100 GLY B C 1
ATOM 2320 O O . GLY B 1 100 ? -0.972 -12.539 -8.398 1 82.94 100 GLY B O 1
ATOM 2321 N N . PRO B 1 101 ? 0.079 -14.148 -9.57 1 79.38 101 PRO B N 1
ATOM 2322 C CA . PRO B 1 101 ? 0.841 -13.109 -10.273 1 79.38 101 PRO B CA 1
ATOM 2323 C C . PRO B 1 101 ? -0.034 -12.242 -11.172 1 79.38 101 PRO B C 1
ATOM 2325 O O . PRO B 1 101 ? -0.88 -12.766 -11.906 1 79.38 101 PRO B O 1
ATOM 2328 N N . GLN B 1 102 ? 0.01 -11.023 -11.023 1 86.69 102 GLN B N 1
ATOM 2329 C CA . GLN B 1 102 ? -0.68 -10.031 -11.836 1 86.69 102 GLN B CA 1
ATOM 2330 C C . GLN B 1 102 ? 0.308 -9.047 -12.461 1 86.69 102 GLN B C 1
ATOM 2332 O O . GLN B 1 102 ? 0.384 -7.887 -12.047 1 86.69 102 GLN B O 1
ATOM 2337 N N . PRO B 1 103 ? 0.905 -9.5 -13.523 1 86.81 103 PRO B N 1
ATOM 2338 C CA . PRO B 1 103 ? 2.002 -8.695 -14.07 1 86.81 103 PRO B CA 1
ATOM 2339 C C . PRO B 1 103 ? 1.546 -7.312 -14.531 1 86.81 103 PRO B C 1
ATOM 2341 O O . PRO B 1 103 ? 2.295 -6.34 -14.414 1 86.81 103 PRO B O 1
ATOM 2344 N N . MET B 1 104 ? 0.361 -7.172 -15.016 1 90.81 104 MET B N 1
ATOM 2345 C CA . MET B 1 104 ? -0.082 -5.902 -15.578 1 90.81 104 MET B CA 1
ATOM 2346 C C . MET B 1 104 ? -0.62 -4.977 -14.492 1 90.81 104 MET B C 1
ATOM 2348 O O . MET B 1 104 ? -0.872 -3.799 -14.75 1 90.81 104 MET B O 1
ATOM 2352 N N . VAL B 1 105 ? -0.686 -5.484 -13.289 1 93.69 105 VAL B N 1
ATOM 2353 C CA . VAL B 1 105 ? -1.352 -4.723 -12.242 1 93.69 105 VAL B CA 1
ATOM 2354 C C . VAL B 1 105 ? -0.315 -4.18 -11.258 1 93.69 105 VAL B C 1
ATOM 2356 O O . VAL B 1 105 ? -0.518 -3.127 -10.656 1 93.69 105 VAL B O 1
ATOM 2359 N N . VAL B 1 106 ? 0.828 -4.781 -11.156 1 94.44 106 VAL B N 1
ATOM 2360 C CA . VAL B 1 106 ? 1.792 -4.512 -10.102 1 94.44 106 VAL B CA 1
ATOM 2361 C C . VAL B 1 106 ? 2.328 -3.088 -10.234 1 94.44 106 VAL B C 1
ATOM 2363 O O . VAL B 1 106 ? 2.32 -2.318 -9.273 1 94.44 106 VAL B O 1
ATOM 2366 N N . LEU B 1 107 ? 2.701 -2.723 -11.414 1 95.19 107 LEU B N 1
ATOM 2367 C CA . LEU B 1 107 ? 3.348 -1.43 -11.609 1 95.19 107 LEU B CA 1
ATOM 2368 C C . LEU B 1 107 ? 2.357 -0.29 -11.391 1 95.19 107 LEU B C 1
ATOM 2370 O O . LEU B 1 107 ? 2.605 0.603 -10.578 1 95.19 107 LEU B O 1
ATOM 2374 N N . PRO B 1 108 ? 1.218 -0.351 -12.062 1 96.31 108 PRO B N 1
ATOM 2375 C CA . PRO B 1 108 ? 0.27 0.733 -11.789 1 96.31 108 PRO B CA 1
ATOM 2376 C C . PRO B 1 108 ? -0.217 0.747 -10.344 1 96.31 108 PRO B C 1
ATOM 2378 O O . PRO B 1 108 ? -0.478 1.815 -9.789 1 96.31 108 PRO B O 1
ATOM 2381 N N . ALA B 1 109 ? -0.359 -0.39 -9.727 1 96.75 109 ALA B N 1
ATOM 2382 C CA . ALA B 1 109 ? -0.754 -0.47 -8.32 1 96.75 109 ALA B CA 1
ATOM 2383 C C . ALA B 1 109 ? 0.263 0.23 -7.422 1 96.75 109 ALA B C 1
ATOM 2385 O O . ALA B 1 109 ? -0.109 1.012 -6.543 1 96.75 109 ALA B O 1
ATOM 2386 N N . GLY B 1 110 ? 1.531 -0.082 -7.637 1 96.88 110 GLY B N 1
ATOM 2387 C CA . GLY B 1 110 ? 2.578 0.576 -6.871 1 96.88 110 GLY B CA 1
ATOM 2388 C C . GLY B 1 110 ? 2.584 2.084 -7.039 1 96.88 110 GLY B C 1
ATOM 2389 O O . GLY B 1 110 ? 2.701 2.822 -6.059 1 96.88 110 GLY B O 1
ATOM 2390 N N . LEU B 1 111 ? 2.443 2.52 -8.25 1 96.06 111 LEU B N 1
ATOM 2391 C CA . LEU B 1 111 ? 2.459 3.947 -8.547 1 96.06 111 LEU B CA 1
ATOM 2392 C C . LEU B 1 111 ? 1.29 4.656 -7.871 1 96.06 111 LEU B C 1
ATOM 2394 O O . LEU B 1 111 ? 1.45 5.758 -7.34 1 96.06 111 LEU B O 1
ATOM 2398 N N . ILE B 1 112 ? 0.182 4.023 -7.852 1 97 112 ILE B N 1
ATOM 2399 C CA . ILE B 1 112 ? -1.008 4.586 -7.223 1 97 112 ILE B CA 1
ATOM 2400 C C . ILE B 1 112 ? -0.786 4.707 -5.719 1 97 112 ILE B C 1
ATOM 2402 O O . ILE B 1 112 ? -1.025 5.77 -5.133 1 97 112 ILE B O 1
ATOM 2406 N N . LEU B 1 113 ? -0.287 3.678 -5.133 1 97.25 113 LEU B N 1
ATOM 2407 C CA . LEU B 1 113 ? -0.095 3.689 -3.688 1 97.25 113 LEU B CA 1
ATOM 2408 C C . LEU B 1 113 ? 1.021 4.652 -3.297 1 97.25 113 LEU B C 1
ATOM 2410 O O . LEU B 1 113 ? 0.923 5.344 -2.279 1 97.25 113 LEU B O 1
ATOM 2414 N N . PHE B 1 114 ? 2.096 4.707 -4.105 1 96.81 114 PHE B N 1
ATOM 2415 C CA . PHE B 1 114 ? 3.164 5.66 -3.836 1 96.81 114 PHE B CA 1
ATOM 2416 C C . PHE B 1 114 ? 2.633 7.09 -3.852 1 96.81 114 PHE B C 1
ATOM 2418 O O . PHE B 1 114 ? 2.975 7.895 -2.982 1 96.81 114 PHE B O 1
ATOM 2425 N N . ARG B 1 115 ? 1.85 7.281 -4.816 1 95.62 115 ARG B N 1
ATOM 2426 C CA . ARG B 1 115 ? 1.243 8.602 -4.918 1 95.62 115 ARG B CA 1
ATOM 2427 C C . ARG B 1 115 ? 0.364 8.898 -3.707 1 95.62 115 ARG B C 1
ATOM 2429 O O . ARG B 1 115 ? 0.316 10.031 -3.23 1 95.62 115 ARG B O 1
ATOM 2436 N N . GLU B 1 116 ? -0.337 8 -3.223 1 94.31 116 GLU B N 1
ATOM 2437 C CA . GLU B 1 116 ? -1.174 8.195 -2.043 1 94.31 116 GLU B CA 1
ATOM 2438 C C . GLU B 1 116 ? -0.335 8.578 -0.828 1 94.31 116 GLU B C 1
ATOM 2440 O O . GLU B 1 116 ? -0.711 9.469 -0.066 1 94.31 116 GLU B O 1
ATOM 2445 N N . PHE B 1 117 ? 0.745 7.93 -0.656 1 93.81 117 PHE B N 1
ATOM 2446 C CA . PHE B 1 117 ? 1.634 8.266 0.45 1 93.81 117 PHE B CA 1
ATOM 2447 C C . PHE B 1 117 ? 2.236 9.648 0.261 1 93.81 117 PHE B C 1
ATOM 2449 O O . PHE B 1 117 ? 2.344 10.422 1.218 1 93.81 117 PHE B O 1
ATOM 2456 N N . THR B 1 118 ? 2.631 9.938 -0.953 1 94 118 THR B N 1
ATOM 2457 C CA . THR B 1 118 ? 3.248 11.227 -1.256 1 94 118 THR B CA 1
ATOM 2458 C C . THR B 1 118 ? 2.281 12.367 -0.968 1 94 118 THR B C 1
ATOM 2460 O O . THR B 1 118 ? 2.623 13.312 -0.254 1 94 118 THR B O 1
ATOM 2463 N N . VAL B 1 119 ? 1.108 12.234 -1.431 1 91.94 119 VAL B N 1
ATOM 2464 C CA . VAL B 1 119 ? 0.121 13.297 -1.274 1 91.94 119 VAL B CA 1
ATOM 2465 C C . VAL B 1 119 ? -0.269 13.43 0.196 1 91.94 119 VAL B C 1
ATOM 2467 O O . VAL B 1 119 ? -0.5 14.539 0.687 1 91.94 119 VAL B O 1
ATOM 2470 N N . SER B 1 120 ? -0.373 12.32 0.876 1 90.25 120 SER B N 1
ATOM 2471 C CA . SER B 1 120 ? -0.66 12.367 2.307 1 90.25 120 SER B CA 1
ATOM 2472 C C . SER B 1 120 ? 0.415 13.148 3.059 1 90.25 120 SER B C 1
ATOM 2474 O O . SER B 1 120 ? 0.107 13.922 3.963 1 90.25 120 SER B O 1
ATOM 2476 N N . ALA B 1 121 ? 1.652 12.898 2.719 1 89.75 121 ALA B N 1
ATOM 2477 C CA . ALA B 1 121 ? 2.75 13.617 3.359 1 89.75 121 ALA B CA 1
ATOM 2478 C C . ALA B 1 121 ? 2.676 15.109 3.061 1 89.75 121 ALA B C 1
ATOM 2480 O O . ALA B 1 121 ? 2.885 15.938 3.949 1 89.75 121 ALA B O 1
ATOM 2481 N N . LEU B 1 122 ? 2.383 15.484 1.829 1 90.12 122 LEU B N 1
ATOM 2482 C CA . LEU B 1 122 ? 2.238 16.875 1.431 1 90.12 122 LEU B CA 1
ATOM 2483 C C . LEU B 1 122 ? 1.114 17.562 2.211 1 90.12 122 LEU B C 1
ATOM 2485 O O . LEU B 1 122 ? 1.281 18.672 2.707 1 90.12 122 LEU B O 1
ATOM 2489 N N . ARG B 1 123 ? 0.098 16.812 2.363 1 88.06 123 ARG B N 1
ATOM 2490 C CA . ARG B 1 123 ? -1.062 17.375 3.051 1 88.06 123 ARG B CA 1
ATOM 2491 C C . ARG B 1 123 ? -0.792 17.531 4.543 1 88.06 123 ARG B C 1
ATOM 2493 O O . ARG B 1 123 ? -1.276 18.469 5.172 1 88.06 123 ARG B O 1
ATOM 2500 N N . GLU B 1 124 ? -0.134 16.609 5.062 1 86 124 GLU B N 1
ATOM 2501 C CA . GLU B 1 124 ? 0.205 16.672 6.48 1 86 124 GLU B CA 1
ATOM 2502 C C . GLU B 1 124 ? 1.085 17.875 6.785 1 86 124 GLU B C 1
ATOM 2504 O O . GLU B 1 124 ? 0.796 18.656 7.703 1 86 124 GLU B O 1
ATOM 2509 N N . VAL B 1 125 ? 2.143 18.062 6.039 1 84.88 125 VAL B N 1
ATOM 2510 C CA . VAL B 1 125 ? 3.055 19.172 6.254 1 84.88 125 VAL B CA 1
ATOM 2511 C C . VAL B 1 125 ? 2.35 20.484 5.926 1 84.88 125 VAL B C 1
ATOM 2513 O O . VAL B 1 125 ? 2.504 21.484 6.641 1 84.88 125 VAL B O 1
ATOM 2516 N N . GLY B 1 126 ? 1.578 20.5 4.844 1 84.62 126 GLY B N 1
ATOM 2517 C CA . GLY B 1 126 ? 0.802 21.688 4.5 1 84.62 126 GLY B CA 1
ATOM 2518 C C . GLY B 1 126 ? -0.17 22.109 5.59 1 84.62 126 GLY B C 1
ATOM 2519 O O . GLY B 1 126 ? -0.263 23.281 5.926 1 84.62 126 GLY B O 1
ATOM 2520 N N . ALA B 1 127 ? -0.823 21.125 6.125 1 83.12 127 ALA B N 1
ATOM 2521 C CA . ALA B 1 127 ? -1.779 21.422 7.191 1 83.12 127 ALA B CA 1
ATOM 2522 C C . ALA B 1 127 ? -1.082 22.016 8.406 1 83.12 127 ALA B C 1
ATOM 2524 O O . ALA B 1 127 ? -1.613 22.922 9.047 1 83.12 127 ALA B O 1
ATOM 2525 N N . GLY B 1 128 ? 0.042 21.516 8.703 1 82.75 128 GLY B N 1
ATOM 2526 C CA . GLY B 1 128 ? 0.807 22.047 9.82 1 82.75 128 GLY B CA 1
ATOM 2527 C C . GLY B 1 128 ? 1.24 23.484 9.617 1 82.75 128 GLY B C 1
ATOM 2528 O O . GLY B 1 128 ? 1.518 24.203 10.586 1 82.75 128 GLY B O 1
ATOM 2529 N N . ARG B 1 129 ? 1.243 23.875 8.398 1 84.69 129 ARG B N 1
ATOM 2530 C CA . ARG B 1 129 ? 1.672 25.25 8.086 1 84.69 129 ARG B CA 1
ATOM 2531 C C . ARG B 1 129 ? 0.483 26.109 7.703 1 84.69 129 ARG B C 1
ATOM 2533 O O . ARG B 1 129 ? 0.66 27.219 7.188 1 84.69 129 ARG B O 1
ATOM 2540 N N . GLY B 1 130 ? -0.628 25.453 7.773 1 84.56 130 GLY B N 1
ATOM 2541 C CA . GLY B 1 130 ? -1.847 26.203 7.496 1 84.56 130 GLY B CA 1
ATOM 2542 C C . GLY B 1 130 ? -2.168 26.297 6.016 1 84.56 130 GLY B C 1
ATOM 2543 O O . GLY B 1 130 ? -2.912 27.172 5.59 1 84.56 130 GLY B O 1
ATOM 2544 N N . VAL B 1 131 ? -1.496 25.547 5.242 1 82.88 131 VAL B N 1
ATOM 2545 C CA . VAL B 1 131 ? -1.722 25.562 3.803 1 82.88 131 VAL B CA 1
ATOM 2546 C C . VAL B 1 131 ? -2.758 24.5 3.438 1 82.88 131 VAL B C 1
ATOM 2548 O O . VAL B 1 131 ? -2.621 23.328 3.814 1 82.88 131 VAL B O 1
ATOM 2551 N N . LYS B 1 132 ? -3.801 24.984 2.824 1 79.44 132 LYS B N 1
ATOM 2552 C CA . LYS B 1 132 ? -4.797 24.047 2.311 1 79.44 132 LYS B CA 1
ATOM 2553 C C . LYS B 1 132 ? -4.57 23.75 0.83 1 79.44 132 LYS B C 1
ATOM 2555 O O . LYS B 1 132 ? -4.328 24.672 0.043 1 79.44 132 LYS B O 1
ATOM 2560 N N . LEU B 1 133 ? -4.516 22.547 0.542 1 80.31 133 LEU B N 1
ATOM 2561 C CA . LEU B 1 133 ? -4.359 22.125 -0.846 1 80.31 133 LEU B CA 1
ATOM 2562 C C . LEU B 1 133 ? -5.711 21.781 -1.466 1 80.31 133 LEU B C 1
ATOM 2564 O O . LEU B 1 133 ? -6.289 20.734 -1.165 1 80.31 133 LEU B O 1
ATOM 2568 N N . PRO B 1 134 ? -6.219 22.641 -2.316 1 76.75 134 PRO B N 1
ATOM 2569 C CA . PRO B 1 134 ? -7.539 22.406 -2.898 1 76.75 134 PRO B CA 1
ATOM 2570 C C . PRO B 1 134 ? -7.574 21.156 -3.791 1 76.75 134 PRO B C 1
ATOM 2572 O O . PRO B 1 134 ? -6.562 20.812 -4.406 1 76.75 134 PRO B O 1
ATOM 2575 N N . VAL B 1 135 ? -8.734 20.625 -3.859 1 75.38 135 VAL B N 1
ATOM 2576 C CA . VAL B 1 135 ? -8.961 19.469 -4.711 1 75.38 135 VAL B CA 1
ATOM 2577 C C . VAL B 1 135 ? -9.047 19.906 -6.172 1 75.38 135 VAL B C 1
ATOM 2579 O O . VAL B 1 135 ? -9.641 20.938 -6.484 1 75.38 135 VAL B O 1
ATOM 2582 N N . THR B 1 136 ? -8.414 19.109 -7.074 1 78.94 136 THR B N 1
ATOM 2583 C CA . THR B 1 136 ? -8.445 19.422 -8.5 1 78.94 136 THR B CA 1
ATOM 2584 C C . THR B 1 136 ? -9.594 18.672 -9.18 1 78.94 136 THR B C 1
ATOM 2586 O O . THR B 1 136 ? -10.125 17.703 -8.633 1 78.94 136 THR B O 1
ATOM 2589 N N . LEU B 1 137 ? -9.961 19.141 -10.344 1 77.94 137 LEU B N 1
ATOM 2590 C CA . LEU B 1 137 ? -11.039 18.516 -11.094 1 77.94 137 LEU B CA 1
ATOM 2591 C C . LEU B 1 137 ? -10.68 17.062 -11.445 1 77.94 137 LEU B C 1
ATOM 2593 O O . LEU B 1 137 ? -11.531 16.188 -11.391 1 77.94 137 LEU B O 1
ATOM 2597 N N . LEU B 1 138 ? -9.5 16.875 -11.781 1 79.69 138 LEU B N 1
ATOM 2598 C CA . LEU B 1 138 ? -9.047 15.531 -12.164 1 79.69 138 LEU B CA 1
ATOM 2599 C C . LEU B 1 138 ? -9.102 14.578 -10.969 1 79.69 138 LEU B C 1
ATOM 2601 O O . LEU B 1 138 ? -9.32 13.383 -11.141 1 79.69 138 LEU B O 1
ATOM 2605 N N . ALA B 1 139 ? -8.914 15.148 -9.891 1 76.94 139 ALA B N 1
ATOM 2606 C CA . ALA B 1 139 ? -8.922 14.336 -8.68 1 76.94 139 ALA B CA 1
ATOM 2607 C C . ALA B 1 139 ? -10.312 13.766 -8.406 1 76.94 139 ALA B C 1
ATOM 2609 O O . ALA B 1 139 ? -10.445 12.711 -7.781 1 76.94 139 ALA B O 1
ATOM 2610 N N . LYS B 1 140 ? -11.281 14.43 -8.953 1 76.75 140 LYS B N 1
ATOM 2611 C CA . LYS B 1 140 ? -12.656 13.977 -8.766 1 76.75 140 LYS B CA 1
ATOM 2612 C C . LYS B 1 140 ? -12.93 12.688 -9.523 1 76.75 140 LYS B C 1
ATOM 2614 O O . LYS B 1 140 ? -13.664 11.82 -9.055 1 76.75 140 LYS B O 1
ATOM 2619 N N . TRP B 1 141 ? -12.211 12.547 -10.562 1 84.94 141 TRP B N 1
ATOM 2620 C CA . TRP B 1 141 ? -12.461 11.398 -11.43 1 84.94 141 TRP B CA 1
ATOM 2621 C C . TRP B 1 141 ? -11.492 10.258 -11.117 1 84.94 141 TRP B C 1
ATOM 2623 O O . TRP B 1 141 ? -11.75 9.102 -11.469 1 84.94 141 TRP B O 1
ATOM 2633 N N . LYS B 1 142 ? -10.523 10.594 -10.469 1 88 142 LYS B N 1
ATOM 2634 C CA . LYS B 1 142 ? -9.469 9.617 -10.227 1 88 142 LYS B CA 1
ATOM 2635 C C . LYS B 1 142 ? -9.992 8.43 -9.422 1 88 142 LYS B C 1
ATOM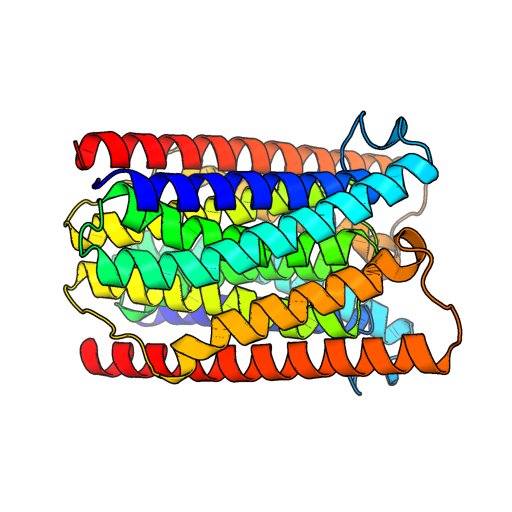 2637 O O . LYS B 1 142 ? -9.711 7.273 -9.75 1 88 142 LYS B O 1
ATOM 2642 N N . THR B 1 143 ? -10.773 8.734 -8.469 1 86.56 143 THR B N 1
ATOM 2643 C CA . THR B 1 143 ? -11.258 7.688 -7.578 1 86.56 143 THR B CA 1
ATOM 2644 C C . THR B 1 143 ? -12.234 6.766 -8.312 1 86.56 143 THR B C 1
ATOM 2646 O O . THR B 1 143 ? -12.141 5.539 -8.203 1 86.56 143 THR B O 1
ATOM 2649 N N . THR B 1 144 ? -13.062 7.367 -9.078 1 89 144 THR B N 1
ATOM 2650 C CA . THR B 1 144 ? -14.023 6.574 -9.844 1 89 144 THR B CA 1
ATOM 2651 C C . THR B 1 144 ? -13.305 5.66 -10.828 1 89 144 THR B C 1
ATOM 2653 O O . THR B 1 144 ? -13.648 4.484 -10.953 1 89 144 THR B O 1
ATOM 2656 N N . LEU B 1 145 ? -12.359 6.184 -11.508 1 93.81 145 LEU B N 1
ATOM 2657 C CA . LEU B 1 145 ? -11.586 5.398 -12.461 1 93.81 145 LEU B CA 1
ATOM 2658 C C . LEU B 1 145 ? -10.844 4.27 -11.758 1 93.81 145 LEU B C 1
ATOM 2660 O O . LEU B 1 145 ? -10.852 3.127 -12.227 1 93.81 145 LEU B O 1
ATOM 2664 N N . GLN B 1 146 ? -10.32 4.602 -10.664 1 95.31 146 GLN B N 1
ATOM 2665 C CA . GLN B 1 146 ? -9.539 3.629 -9.898 1 95.31 146 GLN B CA 1
ATOM 2666 C C . GLN B 1 146 ? -10.422 2.498 -9.383 1 95.31 146 GLN B C 1
ATOM 2668 O O . GLN B 1 146 ? -10.086 1.322 -9.523 1 95.31 146 GLN B O 1
ATOM 2673 N N . LEU B 1 147 ? -11.531 2.891 -8.812 1 95.31 147 LEU B N 1
ATOM 2674 C CA . LEU B 1 147 ? -12.422 1.895 -8.219 1 95.31 147 LEU B CA 1
ATOM 2675 C C . LEU B 1 147 ? -13.047 1.013 -9.289 1 95.31 147 LEU B C 1
ATOM 2677 O O . LEU B 1 147 ? -13.18 -0.199 -9.109 1 95.31 147 LEU B O 1
ATOM 2681 N N . THR B 1 148 ? -13.367 1.638 -10.367 1 96.56 148 THR B N 1
ATOM 2682 C CA . THR B 1 148 ? -13.93 0.863 -11.469 1 96.56 148 THR B CA 1
ATOM 2683 C C . THR B 1 148 ? -12.891 -0.111 -12.031 1 96.56 148 THR B C 1
ATOM 2685 O O . THR B 1 148 ? -13.195 -1.285 -12.25 1 96.56 148 THR B O 1
ATOM 2688 N N . ALA B 1 149 ? -11.75 0.392 -12.266 1 97.69 149 ALA B N 1
ATOM 2689 C CA . ALA B 1 149 ? -10.68 -0.448 -12.789 1 97.69 149 ALA B CA 1
ATOM 2690 C C . ALA B 1 149 ? -10.383 -1.607 -11.844 1 97.69 149 ALA B C 1
ATOM 2692 O O . ALA B 1 149 ? -10.203 -2.746 -12.289 1 97.69 149 ALA B O 1
ATOM 2693 N N . LEU B 1 150 ? -10.328 -1.338 -10.594 1 97.56 150 LEU B N 1
ATOM 2694 C CA . LEU B 1 150 ? -10.023 -2.371 -9.609 1 97.56 150 LEU B CA 1
ATOM 2695 C C . LEU B 1 150 ? -11.141 -3.406 -9.539 1 97.56 150 LEU B C 1
ATOM 2697 O O . LEU B 1 150 ? -10.875 -4.598 -9.367 1 97.56 150 LEU B O 1
ATOM 2701 N N . ALA B 1 151 ? -12.367 -2.924 -9.617 1 97.44 151 ALA B N 1
ATOM 2702 C CA . ALA B 1 151 ? -13.484 -3.865 -9.664 1 97.44 151 ALA B CA 1
ATOM 2703 C C . ALA B 1 151 ? -13.344 -4.832 -10.836 1 97.44 151 ALA B C 1
ATOM 2705 O O . ALA B 1 151 ? -13.516 -6.043 -10.672 1 97.44 151 ALA B O 1
ATOM 2706 N N . MET B 1 152 ? -13.008 -4.277 -11.938 1 97.56 152 MET B N 1
ATOM 2707 C CA . MET B 1 152 ? -12.844 -5.105 -13.125 1 97.56 152 MET B CA 1
ATOM 2708 C C . MET B 1 152 ? -11.672 -6.066 -12.961 1 97.56 152 MET B C 1
ATOM 2710 O O . MET B 1 152 ? -11.75 -7.23 -13.352 1 97.56 152 MET B O 1
ATOM 2714 N N . GLU B 1 153 ? -10.625 -5.59 -12.414 1 97.19 153 GLU B N 1
ATOM 2715 C CA . GLU B 1 153 ? -9.469 -6.449 -12.18 1 97.19 153 GLU B CA 1
ATOM 2716 C C . GLU B 1 153 ? -9.82 -7.598 -11.234 1 97.19 153 GLU B C 1
ATOM 2718 O O . GLU B 1 153 ? -9.352 -8.727 -11.422 1 97.19 153 GLU B O 1
ATOM 2723 N N . LEU B 1 154 ? -10.57 -7.297 -10.227 1 96.81 154 LEU B N 1
ATOM 2724 C CA . LEU B 1 154 ? -10.969 -8.32 -9.273 1 96.81 154 LEU B CA 1
ATOM 2725 C C . LEU B 1 154 ? -11.836 -9.383 -9.945 1 96.81 154 LEU B C 1
ATOM 2727 O O . LEU B 1 154 ? -11.711 -10.57 -9.648 1 96.81 154 LEU B O 1
ATOM 2731 N N . ILE B 1 155 ? -12.664 -8.938 -10.836 1 95.88 155 ILE B N 1
ATOM 2732 C CA . ILE B 1 155 ? -13.5 -9.875 -11.578 1 95.88 155 ILE B CA 1
ATOM 2733 C C . ILE B 1 155 ? -12.633 -10.758 -12.469 1 95.88 155 ILE B C 1
ATOM 2735 O O . ILE B 1 155 ? -12.852 -11.969 -12.555 1 95.88 155 ILE B O 1
ATOM 2739 N N . VAL B 1 156 ? -11.656 -10.133 -13.133 1 94.62 156 VAL B N 1
ATOM 2740 C CA . VAL B 1 156 ? -10.734 -10.898 -13.961 1 94.62 156 VAL B CA 1
ATOM 2741 C C . VAL B 1 156 ? -10.031 -11.953 -13.109 1 94.62 156 VAL B C 1
ATOM 2743 O O . VAL B 1 156 ? -9.914 -13.109 -13.516 1 94.62 156 VAL B O 1
ATOM 2746 N N . ALA B 1 157 ? -9.602 -11.586 -11.938 1 92.25 157 ALA B N 1
ATOM 2747 C CA . ALA B 1 157 ? -8.875 -12.484 -11.055 1 92.25 157 ALA B CA 1
ATOM 2748 C C . ALA B 1 157 ? -9.781 -13.586 -10.516 1 92.25 157 ALA B C 1
ATOM 2750 O O . ALA B 1 157 ? -9.328 -14.703 -10.266 1 92.25 157 ALA B O 1
ATOM 2751 N N . ALA B 1 158 ? -11.023 -13.234 -10.359 1 92.69 158 ALA B N 1
ATOM 2752 C CA . ALA B 1 158 ? -11.992 -14.195 -9.836 1 92.69 158 ALA B CA 1
ATOM 2753 C C . ALA B 1 158 ? -12.844 -14.781 -10.953 1 92.69 158 ALA B C 1
ATOM 2755 O O . ALA B 1 158 ? -14.008 -15.125 -10.742 1 92.69 158 ALA B O 1
ATOM 2756 N N . TRP B 1 159 ? -12.328 -14.797 -12.078 1 92 159 TRP B N 1
ATOM 2757 C CA . TRP B 1 159 ? -13.07 -15.219 -13.258 1 92 159 TRP B CA 1
ATOM 2758 C C . TRP B 1 159 ? -13.695 -16.594 -13.055 1 92 159 TRP B C 1
ATOM 2760 O O . TRP B 1 159 ? -14.875 -16.797 -13.352 1 92 159 TRP B O 1
ATOM 2770 N N . GLY B 1 160 ? -12.922 -17.531 -12.523 1 88.56 160 GLY B N 1
ATOM 2771 C CA . GLY B 1 160 ? -13.391 -18.875 -12.258 1 88.56 160 GLY B CA 1
ATOM 2772 C C . GLY B 1 160 ? -14.453 -18.938 -11.172 1 88.56 160 GLY B C 1
ATOM 2773 O O . GLY B 1 160 ? -15.383 -19.75 -11.25 1 88.56 160 GLY B O 1
ATOM 2774 N N . ALA B 1 161 ? -14.297 -18.109 -10.227 1 90.06 161 ALA B N 1
ATOM 2775 C CA . ALA B 1 161 ? -15.25 -18.078 -9.117 1 90.06 161 ALA B CA 1
ATOM 2776 C C . ALA B 1 161 ? -16.641 -17.703 -9.602 1 90.06 161 ALA B C 1
ATOM 2778 O O . ALA B 1 161 ? -17.641 -18.156 -9.039 1 90.06 161 ALA B O 1
ATOM 2779 N N . PHE B 1 162 ? -16.781 -16.953 -10.648 1 91.94 162 PHE B N 1
ATOM 2780 C CA . PHE B 1 162 ? -18.062 -16.5 -11.18 1 91.94 162 PHE B CA 1
ATOM 2781 C C . PHE B 1 162 ? -18.547 -17.391 -12.312 1 91.94 162 PHE B C 1
ATOM 2783 O O . PHE B 1 162 ? -19.578 -17.141 -12.922 1 91.94 162 PHE B O 1
ATOM 2790 N N . SER B 1 163 ? -17.766 -18.453 -12.578 1 89.12 163 SER B N 1
ATOM 2791 C CA . SER B 1 163 ? -18.094 -19.391 -13.648 1 89.12 163 SER B CA 1
ATOM 2792 C C . SER B 1 163 ? -18.344 -18.672 -14.961 1 89.12 163 SER B C 1
ATOM 2794 O O . SER B 1 163 ? -19.344 -18.938 -15.641 1 89.12 163 SER B O 1
ATOM 2796 N N . LEU B 1 164 ? -17.5 -17.688 -15.281 1 86.56 164 LEU B N 1
ATOM 2797 C CA . LEU B 1 164 ? -17.656 -16.891 -16.5 1 86.56 164 LEU B CA 1
ATOM 2798 C C . LEU B 1 164 ? -17.078 -17.641 -17.703 1 86.56 164 LEU B C 1
ATOM 2800 O O . LEU B 1 164 ? -16.297 -18.578 -17.547 1 86.56 164 LEU B O 1
ATOM 2804 N N . PRO B 1 165 ? -17.547 -17.25 -18.875 1 85.25 165 PRO B N 1
ATOM 2805 C CA . PRO B 1 165 ? -17.094 -17.969 -20.078 1 85.25 165 PRO B CA 1
ATOM 2806 C C . PRO B 1 165 ? -15.578 -18 -20.203 1 85.25 165 PRO B C 1
ATOM 2808 O O . PRO B 1 165 ? -14.914 -16.984 -20.016 1 85.25 165 PRO B O 1
ATOM 2811 N N . GLU B 1 166 ? -15.117 -19.094 -20.516 1 83.06 166 GLU B N 1
ATOM 2812 C CA . GLU B 1 166 ? -13.672 -19.281 -20.578 1 83.06 166 GLU B CA 1
ATOM 2813 C C . GLU B 1 166 ? -13.156 -19.078 -22 1 83.06 166 GLU B C 1
ATOM 2815 O O . GLU B 1 166 ? -11.953 -19.219 -22.25 1 83.06 166 GLU B O 1
ATOM 2820 N N . GLU B 1 167 ? -14.195 -18.703 -22.766 1 84.12 167 GLU B N 1
ATOM 2821 C CA . GLU B 1 167 ? -13.719 -18.391 -24.109 1 84.12 167 GLU B CA 1
ATOM 2822 C C . GLU B 1 167 ? -12.602 -17.344 -24.078 1 84.12 167 GLU B C 1
ATOM 2824 O O . GLU B 1 167 ? -12.766 -16.266 -23.5 1 84.12 167 GLU B O 1
ATOM 2829 N N . THR B 1 168 ? -11.617 -17.734 -24.672 1 80.5 168 THR B N 1
ATOM 2830 C CA . THR B 1 168 ? -10.383 -16.953 -24.609 1 80.5 168 THR B CA 1
ATOM 2831 C C . THR B 1 168 ? -10.625 -15.516 -25.047 1 80.5 168 THR B C 1
ATOM 2833 O O . THR B 1 168 ? -10.133 -14.578 -24.406 1 80.5 168 THR B O 1
ATOM 2836 N N . ALA B 1 169 ? -11.438 -15.352 -26.047 1 88.38 169 ALA B N 1
ATOM 2837 C CA . ALA B 1 169 ? -11.656 -14.023 -26.594 1 88.38 169 ALA B CA 1
ATOM 2838 C C . ALA B 1 169 ? -12.367 -13.117 -25.594 1 88.38 169 ALA B C 1
ATOM 2840 O O . ALA B 1 169 ? -12.023 -11.945 -25.453 1 88.38 169 ALA B O 1
ATOM 2841 N N . VAL B 1 170 ? -13.336 -13.609 -24.969 1 86.69 170 VAL B N 1
ATOM 2842 C CA . VAL B 1 170 ? -14.133 -12.828 -24.031 1 86.69 170 VAL B CA 1
ATOM 2843 C C . VAL B 1 170 ? -13.289 -12.492 -22.797 1 86.69 170 VAL B C 1
ATOM 2845 O O . VAL B 1 170 ? -13.227 -11.328 -22.391 1 86.69 170 VAL B O 1
ATOM 2848 N N . ARG B 1 171 ? -12.672 -13.469 -22.234 1 89.62 171 ARG B N 1
ATOM 2849 C CA . ARG B 1 171 ? -11.844 -13.266 -21.047 1 89.62 171 ARG B CA 1
ATOM 2850 C C . ARG B 1 171 ? -10.68 -12.32 -21.344 1 89.62 171 ARG B C 1
ATOM 2852 O O . ARG B 1 171 ? -10.398 -11.406 -20.578 1 89.62 171 ARG B O 1
ATOM 2859 N N . SER B 1 172 ? -10.078 -12.562 -22.469 1 91.38 172 SER B N 1
ATOM 2860 C CA . SER B 1 172 ? -8.938 -11.727 -22.844 1 91.38 172 SER B CA 1
ATOM 2861 C C . SER B 1 172 ? -9.367 -10.289 -23.109 1 91.38 172 SER B C 1
ATOM 2863 O O . SER B 1 172 ? -8.648 -9.352 -22.766 1 91.38 172 SER B O 1
ATOM 2865 N N . GLY B 1 173 ? -10.477 -10.156 -23.766 1 93 173 GLY B N 1
ATOM 2866 C CA . GLY B 1 173 ? -10.992 -8.812 -24.016 1 93 173 GLY B CA 1
ATOM 2867 C C . GLY B 1 173 ? -11.312 -8.062 -22.734 1 93 173 GLY B C 1
ATOM 2868 O O . GLY B 1 173 ? -10.961 -6.883 -22.594 1 93 173 GLY B O 1
ATOM 2869 N N . PHE B 1 174 ? -12 -8.695 -21.859 1 94.25 174 PHE B N 1
ATOM 2870 C CA . PHE B 1 174 ? -12.328 -8.094 -20.578 1 94.25 174 PHE B CA 1
ATOM 2871 C C . PHE B 1 174 ? -11.062 -7.758 -19.797 1 94.25 174 PHE B C 1
ATOM 2873 O O . PHE B 1 174 ? -10.969 -6.688 -19.188 1 94.25 174 PHE B O 1
ATOM 2880 N N . ALA B 1 175 ? -10.141 -8.625 -19.812 1 94.5 175 ALA B N 1
ATOM 2881 C CA . ALA B 1 175 ? -8.875 -8.414 -19.125 1 94.5 175 ALA B CA 1
ATOM 2882 C C . ALA B 1 175 ? -8.125 -7.223 -19.703 1 94.5 175 ALA B C 1
ATOM 2884 O O . ALA B 1 175 ? -7.551 -6.418 -18.969 1 94.5 175 ALA B O 1
ATOM 2885 N N . LEU B 1 176 ? -8.141 -7.137 -21 1 94.75 176 LEU B N 1
ATOM 2886 C CA . LEU B 1 176 ? -7.488 -6.016 -21.656 1 94.75 176 LEU B CA 1
ATOM 2887 C C . LEU B 1 176 ? -8.133 -4.691 -21.25 1 94.75 176 LEU B C 1
ATOM 2889 O O . LEU B 1 176 ? -7.434 -3.707 -21 1 94.75 176 LEU B O 1
ATOM 2893 N N . ALA B 1 177 ? -9.398 -4.723 -21.234 1 96.69 177 ALA B N 1
ATOM 2894 C CA . ALA B 1 177 ? -10.133 -3.527 -20.828 1 96.69 177 ALA B CA 1
ATOM 2895 C C . ALA B 1 177 ? -9.82 -3.166 -19.375 1 96.69 177 ALA B C 1
ATOM 2897 O O . ALA B 1 177 ? -9.633 -1.992 -19.047 1 96.69 177 ALA B O 1
ATOM 2898 N N . ALA B 1 178 ? -9.797 -4.137 -18.531 1 96.81 178 ALA B N 1
ATOM 2899 C CA . ALA B 1 178 ? -9.523 -3.924 -17.125 1 96.81 178 ALA B CA 1
ATOM 2900 C C . ALA B 1 178 ? -8.117 -3.363 -16.906 1 96.81 178 ALA B C 1
ATOM 2902 O O . ALA B 1 178 ? -7.934 -2.373 -16.203 1 96.81 178 ALA B O 1
ATOM 2903 N N . HIS B 1 179 ? -7.125 -3.984 -17.578 1 96.06 179 HIS B N 1
ATOM 2904 C CA . HIS B 1 179 ? -5.746 -3.523 -17.469 1 96.06 179 HIS B CA 1
ATOM 2905 C C . HIS B 1 179 ? -5.59 -2.115 -18.047 1 96.06 179 HIS B C 1
ATOM 2907 O O . HIS B 1 179 ? -4.922 -1.271 -17.438 1 96.06 179 HIS B O 1
ATOM 2913 N N . GLY B 1 180 ? -6.199 -1.952 -19.156 1 96.94 180 GLY B N 1
ATOM 2914 C CA . GLY B 1 180 ? -6.141 -0.632 -19.766 1 96.94 180 GLY B CA 1
ATOM 2915 C C . GLY B 1 180 ? -6.703 0.46 -18.875 1 96.94 180 GLY B C 1
ATOM 2916 O O . GLY B 1 180 ? -6.078 1.506 -18.688 1 96.94 180 GLY B O 1
ATOM 2917 N N . LEU B 1 181 ? -7.852 0.191 -18.344 1 97.5 181 LEU B N 1
ATOM 2918 C CA . LEU B 1 181 ? -8.484 1.165 -17.469 1 97.5 181 LEU B CA 1
ATOM 2919 C C . LEU B 1 181 ? -7.645 1.396 -16.219 1 97.5 181 LEU B C 1
ATOM 2921 O O . LEU B 1 181 ? -7.57 2.52 -15.711 1 97.5 181 LEU B O 1
ATOM 2925 N N . PHE B 1 182 ? -7.055 0.375 -15.719 1 97.25 182 PHE B N 1
ATOM 2926 C CA . PHE B 1 182 ? -6.234 0.493 -14.523 1 97.25 182 PHE B CA 1
ATOM 2927 C C . PHE B 1 182 ? -4.996 1.338 -14.797 1 97.25 182 PHE B C 1
ATOM 2929 O O . PHE B 1 182 ? -4.605 2.162 -13.961 1 97.25 182 PHE B O 1
ATOM 2936 N N . TRP B 1 183 ? -4.422 1.22 -15.953 1 97 183 TRP B N 1
ATOM 2937 C CA . TRP B 1 183 ? -3.27 2.031 -16.328 1 97 183 TRP B CA 1
ATOM 2938 C C . TRP B 1 183 ? -3.674 3.488 -16.531 1 97 183 TRP B C 1
ATOM 2940 O O . TRP B 1 183 ? -2.932 4.402 -16.172 1 97 183 TRP B O 1
ATOM 2950 N N . ILE B 1 184 ? -4.766 3.674 -17.125 1 97 184 ILE B N 1
ATOM 2951 C CA . ILE B 1 184 ? -5.273 5.031 -17.281 1 97 184 ILE B CA 1
ATOM 2952 C C . ILE B 1 184 ? -5.48 5.656 -15.898 1 97 184 ILE B C 1
ATOM 2954 O O . ILE B 1 184 ? -5.09 6.805 -15.672 1 97 184 ILE B O 1
ATOM 2958 N N . ALA B 1 185 ? -6.105 4.891 -15.023 1 96.5 185 ALA B N 1
ATOM 2959 C CA . ALA B 1 185 ? -6.316 5.367 -13.664 1 96.5 185 ALA B CA 1
ATOM 2960 C C . ALA B 1 185 ? -4.992 5.727 -12.992 1 96.5 185 ALA B C 1
ATOM 2962 O O . ALA B 1 185 ? -4.898 6.73 -12.281 1 96.5 185 ALA B O 1
ATOM 2963 N N . ALA B 1 186 ? -3.994 4.918 -13.219 1 96.56 186 ALA B N 1
ATOM 2964 C CA . ALA B 1 186 ? -2.678 5.184 -12.641 1 96.56 186 ALA B CA 1
ATOM 2965 C C . ALA B 1 186 ? -2.09 6.48 -13.188 1 96.56 186 ALA B C 1
ATOM 2967 O O . ALA B 1 186 ? -1.533 7.281 -12.438 1 96.56 186 ALA B O 1
ATOM 2968 N N . ILE B 1 187 ? -2.225 6.695 -14.453 1 96.44 187 ILE B N 1
ATOM 2969 C CA . ILE B 1 187 ? -1.697 7.898 -15.086 1 96.44 187 ILE B CA 1
ATOM 2970 C C . ILE B 1 187 ? -2.412 9.125 -14.531 1 96.44 187 ILE B C 1
ATOM 2972 O O . ILE B 1 187 ? -1.77 10.117 -14.164 1 96.44 187 ILE B O 1
ATOM 2976 N N . VAL B 1 188 ? -3.695 9.023 -14.469 1 95.75 188 VAL B N 1
ATOM 2977 C CA . VAL B 1 188 ? -4.48 10.133 -13.93 1 95.75 188 VAL B CA 1
ATOM 2978 C C . VAL B 1 188 ? -4.078 10.391 -12.477 1 95.75 188 VAL B C 1
ATOM 2980 O O . VAL B 1 188 ? -3.957 11.547 -12.055 1 95.75 188 VAL B O 1
ATOM 2983 N N . THR B 1 189 ? -3.885 9.344 -11.734 1 94.94 189 THR B N 1
ATOM 2984 C CA . THR B 1 189 ? -3.471 9.453 -10.344 1 94.94 189 THR B CA 1
ATOM 2985 C C . THR B 1 189 ? -2.119 10.156 -10.234 1 94.94 189 THR B C 1
ATOM 2987 O O . THR B 1 189 ? -1.934 11.023 -9.383 1 94.94 189 THR B O 1
ATOM 2990 N N . LEU B 1 190 ? -1.228 9.867 -11.109 1 95.56 190 LEU B N 1
ATOM 2991 C CA . LEU B 1 190 ? 0.094 10.492 -11.086 1 95.56 190 LEU B CA 1
ATOM 2992 C C . LEU B 1 190 ? 0.012 11.961 -11.469 1 95.56 190 LEU B C 1
ATOM 2994 O O . LEU B 1 190 ? 0.733 12.797 -10.914 1 95.56 190 LEU B O 1
ATOM 2998 N N . ILE B 1 191 ? -0.81 12.227 -12.383 1 95.38 191 ILE B N 1
ATOM 2999 C CA . ILE B 1 191 ? -0.985 13.617 -12.797 1 95.38 191 ILE B CA 1
ATOM 3000 C C . ILE B 1 191 ? -1.521 14.445 -11.633 1 95.38 191 ILE B C 1
ATOM 3002 O O . ILE B 1 191 ? -1.028 15.539 -11.359 1 95.38 191 ILE B O 1
ATOM 3006 N N . THR B 1 192 ? -2.506 13.938 -10.945 1 93.12 192 THR B N 1
ATOM 3007 C CA . THR B 1 192 ? -3.053 14.648 -9.797 1 93.12 192 THR B CA 1
ATOM 3008 C C . THR B 1 192 ? -2.004 14.789 -8.695 1 93.12 192 THR B C 1
ATOM 3010 O O . THR B 1 192 ? -1.966 15.805 -7.992 1 93.12 192 THR B O 1
ATOM 3013 N N . GLY B 1 193 ? -1.22 13.789 -8.477 1 92.62 193 GLY B N 1
ATOM 3014 C CA . GLY B 1 193 ? -0.13 13.891 -7.52 1 92.62 193 GLY B CA 1
ATOM 3015 C C . GLY B 1 193 ? 0.862 14.984 -7.859 1 92.62 193 GLY B C 1
ATOM 3016 O O . GLY B 1 193 ? 1.315 15.719 -6.977 1 92.62 193 GLY B O 1
ATOM 3017 N N . ALA B 1 194 ? 1.178 15.094 -9.109 1 93.38 194 ALA B N 1
ATOM 3018 C CA . ALA B 1 194 ? 2.086 16.141 -9.562 1 93.38 194 ALA B CA 1
ATOM 3019 C C . ALA B 1 194 ? 1.484 17.531 -9.328 1 93.38 194 ALA B C 1
ATOM 3021 O O . ALA B 1 194 ? 2.201 18.469 -8.984 1 93.38 194 ALA B O 1
ATOM 3022 N N . GLN B 1 195 ? 0.253 17.656 -9.531 1 91.88 195 GLN B N 1
ATOM 3023 C CA . GLN B 1 195 ? -0.427 18.922 -9.281 1 91.88 195 GLN B CA 1
ATOM 3024 C C . GLN B 1 195 ? -0.335 19.312 -7.809 1 91.88 195 GLN B C 1
ATOM 3026 O O . GLN B 1 195 ? -0.065 20.469 -7.484 1 91.88 195 GLN B O 1
ATOM 3031 N N . TYR B 1 196 ? -0.53 18.344 -6.957 1 89.25 196 TYR B N 1
ATOM 3032 C CA . TYR B 1 196 ? -0.436 18.609 -5.527 1 89.25 196 TYR B CA 1
ATOM 3033 C C . TYR B 1 196 ? 0.989 19 -5.137 1 89.25 196 TYR B C 1
ATOM 3035 O O . TYR B 1 196 ? 1.196 19.844 -4.27 1 89.25 196 TYR B O 1
ATOM 3043 N N . TRP B 1 197 ? 1.895 18.297 -5.734 1 91.75 197 TRP B N 1
ATOM 3044 C CA . TRP B 1 197 ? 3.297 18.625 -5.488 1 91.75 197 TRP B CA 1
ATOM 3045 C C . TRP B 1 197 ? 3.607 20.062 -5.871 1 91.75 197 TRP B C 1
ATOM 3047 O O . TRP B 1 197 ? 4.262 20.781 -5.117 1 91.75 197 TRP B O 1
ATOM 3057 N N . GLU B 1 198 ? 3.109 20.484 -6.957 1 91.94 198 GLU B N 1
ATOM 3058 C CA . GLU B 1 198 ? 3.342 21.844 -7.438 1 91.94 198 GLU B CA 1
ATOM 3059 C C . GLU B 1 198 ? 2.652 22.875 -6.543 1 91.94 198 GLU B C 1
ATOM 3061 O O . GLU B 1 198 ? 3.221 23.922 -6.242 1 91.94 198 GLU B O 1
ATOM 3066 N N . GLN B 1 199 ? 1.521 22.547 -6.195 1 89.56 199 GLN B N 1
ATOM 3067 C CA . GLN B 1 199 ? 0.801 23.438 -5.297 1 89.56 199 GLN B CA 1
ATOM 3068 C C . GLN B 1 199 ? 1.547 23.609 -3.979 1 89.56 199 GLN B C 1
ATOM 3070 O O . GLN B 1 199 ? 1.609 24.719 -3.438 1 89.56 199 GLN B O 1
ATOM 3075 N N . THR B 1 200 ? 2.055 22.578 -3.504 1 87.56 200 THR B N 1
ATOM 3076 C CA . THR B 1 200 ? 2.793 22.625 -2.246 1 87.56 200 THR B CA 1
ATOM 3077 C C . THR B 1 200 ? 4.082 23.422 -2.41 1 87.56 200 THR B C 1
ATOM 3079 O O . THR B 1 200 ? 4.43 24.234 -1.551 1 87.56 200 THR B O 1
ATOM 3082 N N . ARG B 1 201 ? 4.75 23.156 -3.471 1 87.75 201 ARG B N 1
ATOM 3083 C CA . ARG B 1 201 ? 5.977 23.891 -3.756 1 87.75 201 ARG B CA 1
ATOM 3084 C C . ARG B 1 201 ? 5.719 25.391 -3.805 1 87.75 201 ARG B C 1
ATOM 3086 O O . ARG B 1 201 ? 6.477 26.172 -3.236 1 87.75 201 ARG B O 1
ATOM 3093 N N . LYS B 1 202 ? 4.648 25.812 -4.344 1 89.25 202 LYS B N 1
ATOM 3094 C CA . LYS B 1 202 ? 4.293 27.219 -4.469 1 89.25 202 LYS B CA 1
ATOM 3095 C C . LYS B 1 202 ? 3.887 27.797 -3.117 1 89.25 202 LYS B C 1
ATOM 3097 O O . LYS B 1 202 ? 4.215 28.953 -2.809 1 89.25 202 LYS B O 1
ATOM 3102 N N . ALA B 1 203 ? 3.262 26.953 -2.406 1 85.31 203 ALA B N 1
ATOM 3103 C CA . ALA B 1 203 ? 2.771 27.422 -1.114 1 85.31 203 ALA B CA 1
ATOM 3104 C C . ALA B 1 203 ? 3.91 27.547 -0.106 1 85.31 203 ALA B C 1
ATOM 3106 O O . ALA B 1 203 ? 3.861 28.391 0.797 1 85.31 203 ALA B O 1
ATOM 3107 N N . LEU B 1 204 ? 4.871 26.734 -0.207 1 79.5 204 LEU B N 1
ATOM 3108 C CA . LEU B 1 204 ? 5.957 26.719 0.768 1 79.5 204 LEU B CA 1
ATOM 3109 C C . LEU B 1 204 ? 7.098 27.625 0.316 1 79.5 204 LEU B C 1
ATOM 3111 O O . LEU B 1 204 ? 8 27.922 1.098 1 79.5 204 LEU B O 1
ATOM 3115 N N . SER B 1 205 ? 7.172 27.922 -0.893 1 75.94 205 SER B N 1
ATOM 3116 C CA . SER B 1 205 ? 8.148 28.906 -1.363 1 75.94 205 SER B CA 1
ATOM 3117 C C . SER B 1 205 ? 7.723 30.328 -1.005 1 75.94 205 SER B C 1
ATOM 3119 O O . SER B 1 205 ? 8.562 31.156 -0.657 1 75.94 205 SER B O 1
#